Protein AF-A0A7G2C293-F1 (afdb_monomer_lite)

Sequence (433 aa):
MNILRTGALLLLLMLTILTTTVRSACISNISMSPRWCAEYYKCDVAMTYDLEHGACMCNGTAASIKQYDENCVGYFVRQTQARCDLVDYSSVLASCVICHTGYAMSDPLTVNEYQYTYKCVPRIEHCVSHSKHLTCNSCDTDFTPTMDLSACVRRIPQCTAYNADGTCQKCSTGDSLSADGKTCGPAISGCVTYGPNNTCVRCNKDMILVNNTACVNIPDSSSHSDTDTIVMCSGNYSHAEDGEVCVPTITQCNLHLSDGTCEKCHAGSAPSKDKKACVTRISGCSIHNTDGTCHTCTVNFVLTANSTACTERIDKKEEPEKQEEKKSGFPWWAILIIVLGSLLLIAGVVVLVCCVCKRTNKDKQTSATQSRKGSTLSKSTSSRSSGRSGSSGSFSSRSSSSSSRSSRSSSSRSSGSRSSSSRSSGSSVSFTD

Radius of gyration: 49.12 Å; chains: 1; bounding box: 122×73×130 Å

pLDDT: mean 72.23, std 21.75, range [30.27, 97.19]

Structure (mmCIF, N/CA/C/O backbone):
data_AF-A0A7G2C293-F1
#
_entry.id   AF-A0A7G2C293-F1
#
loop_
_atom_site.group_PDB
_atom_site.id
_atom_site.type_symbol
_atom_site.label_atom_id
_atom_site.label_alt_id
_atom_site.label_comp_id
_atom_site.label_asym_id
_atom_site.label_entity_id
_atom_site.label_seq_id
_atom_site.pdbx_PDB_ins_code
_atom_site.Cartn_x
_atom_site.Cartn_y
_atom_site.Cartn_z
_atom_site.occupancy
_atom_site.B_iso_or_equiv
_atom_site.auth_seq_id
_atom_site.auth_comp_id
_atom_site.auth_asym_id
_atom_site.auth_atom_id
_atom_site.pdbx_PDB_model_num
ATOM 1 N N . MET A 1 1 ? 53.095 55.093 -54.099 1.00 52.97 1 MET A N 1
ATOM 2 C CA . MET A 1 1 ? 53.365 53.665 -53.793 1.00 52.97 1 MET A CA 1
ATOM 3 C C . MET A 1 1 ? 52.562 53.063 -52.627 1.00 52.97 1 MET A C 1
ATOM 5 O O . MET A 1 1 ? 52.653 51.857 -52.449 1.00 52.97 1 MET A O 1
ATOM 9 N N . ASN A 1 2 ? 51.725 53.803 -51.879 1.00 52.25 2 ASN A N 1
ATOM 10 C CA . ASN A 1 2 ? 51.077 53.243 -50.671 1.00 52.25 2 ASN A CA 1
ATOM 11 C C . ASN A 1 2 ? 49.682 52.612 -50.875 1.00 52.25 2 ASN A C 1
ATOM 13 O O . ASN A 1 2 ? 49.245 51.858 -50.015 1.00 52.25 2 ASN A O 1
ATOM 17 N N . ILE A 1 3 ? 49.004 52.854 -52.004 1.00 50.44 3 ILE A N 1
ATOM 18 C CA . ILE A 1 3 ? 47.623 52.375 -52.240 1.00 50.44 3 ILE A CA 1
ATOM 19 C C . ILE A 1 3 ? 47.584 50.895 -52.682 1.00 50.44 3 ILE A C 1
ATOM 21 O O . ILE A 1 3 ? 46.669 50.160 -52.326 1.00 50.44 3 ILE A O 1
ATOM 25 N N . LEU A 1 4 ? 48.615 50.411 -53.389 1.00 50.25 4 LEU A N 1
ATOM 26 C CA . LEU A 1 4 ? 48.697 49.001 -53.806 1.00 50.25 4 LEU A CA 1
ATOM 27 C C . LEU A 1 4 ? 48.991 48.042 -52.636 1.00 50.25 4 LEU A C 1
ATOM 29 O O . LEU A 1 4 ? 48.603 46.877 -52.673 1.00 50.25 4 LEU A O 1
ATOM 33 N N . ARG A 1 5 ? 49.669 48.527 -51.585 1.00 53.69 5 ARG A N 1
ATOM 34 C CA . ARG A 1 5 ? 50.075 47.709 -50.429 1.00 53.69 5 ARG A CA 1
ATOM 35 C C . ARG A 1 5 ? 48.922 47.439 -49.460 1.00 53.69 5 ARG A C 1
ATOM 37 O O . ARG A 1 5 ? 48.861 46.353 -48.894 1.00 53.69 5 ARG A O 1
ATOM 44 N N . THR A 1 6 ? 48.002 48.389 -49.292 1.00 55.19 6 THR A N 1
ATOM 45 C CA . THR A 1 6 ? 46.814 48.226 -48.438 1.00 55.19 6 THR A CA 1
ATOM 46 C C . THR A 1 6 ? 45.756 47.334 -49.084 1.00 55.19 6 THR A C 1
ATOM 48 O O . THR A 1 6 ? 45.181 46.500 -48.392 1.00 55.19 6 THR A O 1
ATOM 51 N N . GLY A 1 7 ? 45.556 47.432 -50.405 1.00 55.66 7 GLY A N 1
ATOM 52 C CA . GLY A 1 7 ? 44.650 46.544 -51.144 1.00 55.66 7 GLY A CA 1
ATOM 53 C C . GLY A 1 7 ? 45.053 45.068 -51.050 1.00 55.66 7 GLY A C 1
ATOM 54 O O . GLY A 1 7 ? 44.216 44.222 -50.745 1.00 55.66 7 GLY A O 1
ATOM 55 N N . ALA A 1 8 ? 46.346 44.764 -51.219 1.00 57.50 8 ALA A N 1
ATOM 56 C CA . ALA A 1 8 ? 46.866 43.404 -51.064 1.00 57.50 8 ALA A CA 1
ATOM 57 C C . ALA A 1 8 ? 46.722 42.872 -49.625 1.00 57.50 8 ALA A C 1
ATOM 59 O O . ALA A 1 8 ? 46.366 41.709 -49.441 1.00 57.50 8 ALA A O 1
ATOM 60 N N . LEU A 1 9 ? 46.947 43.716 -48.607 1.00 56.69 9 LEU A N 1
ATOM 61 C CA . LEU A 1 9 ? 46.784 43.316 -47.205 1.00 56.69 9 LEU A CA 1
ATOM 62 C C . LEU A 1 9 ? 45.316 43.044 -46.847 1.00 56.69 9 LEU A C 1
ATOM 64 O O . LEU A 1 9 ? 45.043 42.069 -46.152 1.00 56.69 9 LEU A O 1
ATOM 68 N N . LEU A 1 10 ? 44.374 43.860 -47.342 1.00 57.09 10 LEU A N 1
ATOM 69 C CA . LEU A 1 10 ? 42.941 43.609 -47.155 1.00 57.09 10 LEU A CA 1
ATOM 70 C C . LEU A 1 10 ? 42.498 42.323 -47.859 1.00 57.09 10 LEU A C 1
ATOM 72 O O . LEU A 1 10 ? 41.751 41.553 -47.268 1.00 57.09 10 LEU A O 1
ATOM 76 N N . LEU A 1 11 ? 42.969 42.053 -49.082 1.00 57.28 11 LEU A N 1
ATOM 77 C CA . LEU A 1 11 ? 42.623 40.810 -49.779 1.00 57.28 11 LEU A CA 1
ATOM 78 C C . LEU A 1 11 ? 43.172 39.573 -49.053 1.00 57.28 11 LEU A C 1
ATOM 80 O O . LEU A 1 11 ? 42.462 38.579 -48.946 1.00 57.28 11 LEU A O 1
ATOM 84 N N . LEU A 1 12 ? 44.389 39.643 -48.503 1.00 55.81 12 LEU A N 1
ATOM 85 C CA . LEU A 1 12 ? 44.972 38.572 -47.686 1.00 55.81 12 LEU A CA 1
ATOM 86 C C . LEU A 1 12 ? 44.240 38.375 -46.351 1.00 55.81 12 LEU A C 1
ATOM 88 O O . LEU A 1 12 ? 44.014 37.233 -45.968 1.00 55.81 12 LEU A O 1
ATOM 92 N N . LEU A 1 13 ? 43.818 39.451 -45.678 1.00 54.28 13 LEU A N 1
ATOM 93 C CA . LEU A 1 13 ? 42.980 39.371 -44.474 1.00 54.28 13 LEU A CA 1
ATOM 94 C C . LEU A 1 13 ? 41.589 38.792 -44.772 1.00 54.28 13 LEU A C 1
ATOM 96 O O . LEU A 1 13 ? 41.096 37.961 -44.018 1.00 54.28 13 LEU A O 1
ATOM 100 N N . MET A 1 14 ? 40.966 39.169 -45.889 1.00 53.06 14 MET A N 1
ATOM 101 C CA . MET A 1 14 ? 39.665 38.614 -46.277 1.00 53.06 14 MET A CA 1
ATOM 102 C C . MET A 1 14 ? 39.777 37.152 -46.743 1.00 53.06 14 MET A C 1
ATOM 104 O O . MET A 1 14 ? 38.886 36.362 -46.440 1.00 53.06 14 MET A O 1
ATOM 108 N N . LEU A 1 15 ? 40.877 36.747 -47.396 1.00 51.78 15 LEU A N 1
ATOM 109 C CA . LEU A 1 15 ? 41.134 35.333 -47.705 1.00 51.78 15 LEU A CA 1
ATOM 110 C C . LEU A 1 15 ? 41.358 34.495 -46.438 1.00 51.78 15 LEU A C 1
ATOM 112 O O . LEU A 1 15 ? 40.803 33.403 -46.345 1.00 51.78 15 LEU A O 1
ATOM 116 N N . THR A 1 16 ? 42.124 34.982 -45.454 1.00 49.91 16 THR A N 1
ATOM 117 C CA . THR A 1 16 ? 42.374 34.212 -44.222 1.00 49.91 16 THR A CA 1
ATOM 118 C C . THR A 1 16 ? 41.126 34.083 -43.348 1.00 49.91 16 THR A C 1
ATOM 120 O O . THR A 1 16 ? 40.909 33.011 -42.780 1.00 49.91 16 THR A O 1
ATOM 123 N N . ILE A 1 17 ? 40.257 35.101 -43.319 1.00 49.66 17 ILE A N 1
ATOM 124 C CA . ILE A 1 17 ? 38.946 35.044 -42.646 1.00 49.66 17 ILE A CA 1
ATOM 125 C C . ILE A 1 17 ? 37.987 34.057 -43.346 1.00 49.66 17 ILE A C 1
ATOM 127 O O . ILE A 1 17 ? 37.183 33.416 -42.671 1.00 49.66 17 ILE A O 1
ATOM 131 N N . LEU A 1 18 ? 38.088 33.862 -44.669 1.00 45.00 18 LEU A N 1
ATOM 132 C CA . LEU A 1 18 ? 37.293 32.849 -45.383 1.00 45.00 18 LEU A CA 1
ATOM 133 C C . LEU A 1 18 ? 37.784 31.404 -45.170 1.00 45.00 18 LEU A C 1
ATOM 135 O O . LEU A 1 18 ? 37.004 30.472 -45.358 1.00 45.00 18 LEU A O 1
ATOM 139 N N . THR A 1 19 ? 39.046 31.193 -44.780 1.00 46.78 19 THR A N 1
ATOM 140 C CA . THR A 1 19 ? 39.605 29.841 -44.577 1.00 46.78 19 THR A CA 1
ATOM 141 C C . THR A 1 19 ? 39.565 29.339 -43.139 1.00 46.78 19 THR A C 1
ATOM 143 O O . THR A 1 19 ? 39.722 28.138 -42.926 1.00 46.78 19 THR A O 1
ATOM 146 N N . THR A 1 20 ? 39.286 30.191 -42.147 1.00 46.81 20 THR A N 1
ATOM 147 C CA . THR A 1 20 ? 38.940 29.727 -40.794 1.00 46.81 20 THR A CA 1
ATOM 148 C C . THR A 1 20 ? 37.491 29.246 -40.746 1.00 46.81 20 THR A C 1
ATOM 150 O O . THR A 1 20 ? 36.674 29.743 -39.969 1.00 46.81 20 THR A O 1
ATOM 153 N N . THR A 1 21 ? 37.178 28.220 -41.544 1.00 45.81 21 THR A N 1
ATOM 154 C CA . THR A 1 21 ? 36.136 27.284 -41.135 1.00 45.81 21 THR A CA 1
ATOM 155 C C . THR A 1 21 ? 36.611 26.697 -39.815 1.00 45.81 21 THR A C 1
ATOM 157 O O . THR A 1 21 ? 37.572 25.929 -39.759 1.00 45.81 21 THR A O 1
ATOM 160 N N . VAL A 1 22 ? 35.976 27.115 -38.720 1.00 43.22 22 VAL A N 1
ATOM 161 C CA . VAL A 1 22 ? 36.124 26.422 -37.446 1.00 43.22 22 VAL A CA 1
ATOM 162 C C . VAL A 1 22 ? 35.613 25.014 -37.713 1.00 43.22 22 VAL A C 1
ATOM 164 O O . VAL A 1 22 ? 34.405 24.794 -37.769 1.00 43.22 22 VAL A O 1
ATOM 167 N N . ARG A 1 23 ? 36.535 24.073 -37.949 1.00 44.97 23 ARG A N 1
ATOM 168 C CA . ARG A 1 23 ? 36.245 22.646 -37.874 1.00 44.97 23 ARG A CA 1
ATOM 169 C C . ARG A 1 23 ? 35.829 22.411 -36.433 1.00 44.97 23 ARG A C 1
ATOM 171 O O . ARG A 1 23 ? 36.683 22.234 -35.567 1.00 44.97 23 ARG A O 1
ATOM 178 N N . SER A 1 24 ? 34.529 22.488 -36.174 1.00 44.81 24 SER A N 1
ATOM 179 C CA . SER A 1 24 ? 33.948 22.005 -34.934 1.00 44.81 24 SER A CA 1
ATOM 180 C C . SER A 1 24 ? 34.464 20.581 -34.759 1.00 44.81 24 SER A C 1
ATOM 182 O O . SER A 1 24 ? 34.311 19.743 -35.645 1.00 44.81 24 SER A O 1
ATOM 184 N N . ALA A 1 25 ? 35.177 20.319 -33.669 1.00 45.81 25 ALA A N 1
ATOM 185 C CA . ALA A 1 25 ? 35.605 18.962 -33.382 1.00 45.81 25 ALA A CA 1
ATOM 186 C C . ALA A 1 25 ? 34.343 18.143 -33.089 1.00 45.81 25 ALA A C 1
ATOM 188 O O . ALA A 1 25 ? 33.527 18.564 -32.269 1.00 45.81 25 ALA A O 1
ATOM 189 N N . CYS A 1 26 ? 34.160 17.004 -33.760 1.00 52.06 26 CYS A N 1
ATOM 190 C CA . CYS A 1 26 ? 33.112 16.063 -33.378 1.00 52.06 26 CYS A CA 1
ATOM 191 C C . CYS A 1 26 ? 33.426 15.565 -31.965 1.00 52.06 26 CYS A C 1
ATOM 193 O O . CYS A 1 26 ? 34.387 14.817 -31.776 1.00 52.06 26 CYS A O 1
ATOM 195 N N . ILE A 1 27 ? 32.640 15.989 -30.976 1.00 51.47 27 ILE A N 1
ATOM 196 C CA . ILE A 1 27 ? 32.742 15.472 -29.611 1.00 51.47 27 ILE A CA 1
ATOM 197 C C . ILE A 1 27 ? 31.963 14.157 -29.576 1.00 51.47 27 ILE A C 1
ATOM 199 O O . ILE A 1 27 ? 30.808 14.113 -29.170 1.00 51.47 27 ILE A O 1
ATOM 203 N N . SER A 1 28 ? 32.609 13.092 -30.046 1.00 55.12 28 SER A N 1
ATOM 204 C CA . SER A 1 28 ? 32.240 11.727 -29.682 1.00 55.12 28 SER A CA 1
ATOM 205 C C . SER A 1 28 ? 33.216 11.245 -28.622 1.00 55.12 28 SER A C 1
ATOM 207 O O . SER A 1 28 ? 34.429 11.242 -28.846 1.00 55.12 28 SER A O 1
ATOM 209 N N . ASN A 1 29 ? 32.697 10.798 -27.482 1.00 58.66 29 ASN A N 1
ATOM 210 C CA . ASN A 1 29 ? 33.504 10.131 -26.462 1.00 58.66 29 ASN A CA 1
ATOM 211 C C . ASN A 1 29 ? 33.781 8.652 -26.804 1.00 58.66 29 ASN A C 1
ATOM 213 O O . ASN A 1 29 ? 34.470 7.965 -26.051 1.00 58.66 29 ASN A O 1
ATOM 217 N N . ILE A 1 30 ? 33.262 8.147 -27.933 1.00 62.66 30 ILE A N 1
ATOM 218 C CA . ILE A 1 30 ? 33.386 6.749 -28.360 1.00 62.66 30 ILE A CA 1
ATOM 219 C C . ILE A 1 30 ? 34.140 6.655 -29.691 1.00 62.66 30 ILE A C 1
ATOM 221 O O . ILE A 1 30 ? 33.765 7.252 -30.702 1.00 62.66 30 ILE A O 1
ATOM 225 N N . SER A 1 31 ? 35.187 5.827 -29.720 1.00 68.69 31 SER A N 1
ATOM 226 C CA . SER A 1 31 ? 35.876 5.467 -30.962 1.00 68.69 31 SER A CA 1
ATOM 227 C C . SER A 1 31 ? 35.015 4.503 -31.786 1.00 68.69 31 SER A C 1
ATOM 229 O O . SER A 1 31 ? 35.064 3.281 -31.603 1.00 68.69 31 SER A O 1
ATOM 231 N N . MET A 1 32 ? 34.218 5.064 -32.699 1.00 71.56 32 MET A N 1
ATOM 232 C CA . MET A 1 32 ? 33.479 4.300 -33.704 1.00 71.56 32 MET A CA 1
ATOM 233 C C . MET A 1 32 ? 34.477 3.567 -34.605 1.00 71.56 32 MET A C 1
ATOM 235 O O . MET A 1 32 ? 35.179 4.151 -35.427 1.00 71.56 32 MET A O 1
ATOM 239 N N . SER A 1 33 ? 34.586 2.266 -34.372 1.00 78.00 33 SER A N 1
ATOM 240 C CA . SER A 1 33 ? 35.554 1.364 -34.988 1.00 78.00 33 SER A CA 1
ATOM 241 C C . SER A 1 33 ? 34.832 0.130 -35.532 1.00 78.00 33 SER A C 1
ATOM 243 O O . SER A 1 33 ? 33.722 -0.165 -35.086 1.00 78.00 33 SER A O 1
ATOM 245 N N . PRO A 1 34 ? 35.451 -0.669 -36.421 1.00 80.12 34 PRO A N 1
ATOM 246 C CA . PRO A 1 34 ? 34.864 -1.929 -36.882 1.00 80.12 34 PRO A CA 1
ATOM 247 C C . PRO A 1 34 ? 34.438 -2.877 -35.748 1.00 80.12 34 PRO A C 1
ATOM 249 O O . PRO A 1 34 ? 33.444 -3.584 -35.887 1.00 80.12 34 PRO A O 1
ATOM 252 N N . ARG A 1 35 ? 35.143 -2.857 -34.602 1.00 82.38 35 ARG A N 1
ATOM 253 C CA . ARG A 1 35 ? 34.768 -3.613 -33.393 1.00 82.38 35 ARG A CA 1
ATOM 254 C C . ARG A 1 35 ? 33.500 -3.070 -32.740 1.00 82.38 35 ARG A C 1
ATOM 256 O O . ARG A 1 35 ? 32.611 -3.854 -32.440 1.00 82.38 35 ARG A O 1
ATOM 263 N N . TRP A 1 36 ? 33.408 -1.750 -32.572 1.00 81.50 36 TRP A N 1
ATOM 264 C CA . TRP A 1 36 ? 32.200 -1.094 -32.066 1.00 81.50 36 TRP A CA 1
ATOM 265 C C . TRP A 1 36 ? 31.004 -1.371 -32.996 1.00 81.50 36 TRP A C 1
ATOM 267 O O . TRP A 1 36 ? 29.958 -1.829 -32.552 1.00 81.50 36 TRP A O 1
ATOM 277 N N . CYS A 1 37 ? 31.183 -1.245 -34.313 1.00 81.88 37 CYS A N 1
ATOM 278 C CA . CYS A 1 37 ? 30.155 -1.617 -35.285 1.00 81.88 37 CYS A CA 1
ATOM 279 C C . CYS A 1 37 ? 29.726 -3.088 -35.158 1.00 81.88 37 CYS A C 1
ATOM 281 O O . CYS A 1 37 ? 28.534 -3.380 -35.171 1.00 81.88 37 CYS A O 1
ATOM 283 N N . ALA A 1 38 ? 30.675 -4.016 -34.995 1.00 84.31 38 ALA A N 1
ATOM 284 C CA . ALA A 1 38 ? 30.385 -5.439 -34.817 1.00 84.31 38 ALA A CA 1
ATOM 285 C C . ALA A 1 38 ? 29.671 -5.754 -33.490 1.00 84.31 38 ALA A C 1
ATOM 287 O O . ALA A 1 38 ? 29.021 -6.797 -33.387 1.00 84.31 38 ALA A O 1
ATOM 288 N N . GLU A 1 39 ? 29.745 -4.869 -32.493 1.00 83.44 39 GLU A N 1
ATOM 289 C CA . GLU A 1 39 ? 28.952 -4.960 -31.270 1.00 83.44 39 GLU A CA 1
ATOM 290 C C . GLU A 1 39 ? 27.475 -4.667 -31.567 1.00 83.44 39 GLU A C 1
ATOM 292 O O . GLU A 1 39 ? 26.661 -5.548 -31.288 1.00 83.44 39 GLU A O 1
ATOM 297 N N . TYR A 1 40 ? 27.163 -3.538 -32.228 1.00 79.50 40 TYR A N 1
ATOM 298 C CA . TYR A 1 40 ? 25.803 -2.982 -32.416 1.00 79.50 40 TYR A CA 1
ATOM 299 C C . TYR A 1 40 ? 25.063 -3.360 -33.718 1.00 79.50 40 TYR A C 1
ATOM 301 O O . TYR A 1 40 ? 23.838 -3.235 -33.799 1.00 79.50 40 TYR A O 1
ATOM 309 N N . TYR A 1 41 ? 25.767 -3.852 -34.741 1.00 84.75 41 TYR A N 1
ATOM 310 C CA . TYR A 1 41 ? 25.214 -4.119 -36.076 1.00 84.75 41 TYR A CA 1
ATOM 311 C C . TYR A 1 41 ? 25.444 -5.568 -36.530 1.00 84.75 41 TYR A C 1
ATOM 313 O O . TYR A 1 41 ? 26.420 -6.219 -36.156 1.00 84.75 41 TYR A O 1
ATOM 321 N N . LYS A 1 42 ? 24.514 -6.098 -37.331 1.00 86.94 42 LYS A N 1
ATOM 322 C CA . LYS A 1 42 ? 24.570 -7.427 -37.955 1.00 86.94 42 LYS A CA 1
ATOM 323 C C . LYS A 1 42 ? 25.401 -7.354 -39.239 1.00 86.94 42 LYS A C 1
ATOM 325 O O . LYS A 1 42 ? 25.131 -6.522 -40.102 1.00 86.94 42 LYS A O 1
ATOM 330 N N . CYS A 1 43 ? 26.391 -8.234 -39.362 1.00 88.75 43 CYS A N 1
ATOM 331 C CA . CYS A 1 43 ? 27.130 -8.472 -40.597 1.00 88.75 43 CYS A CA 1
ATOM 332 C C . CYS A 1 43 ? 27.762 -9.866 -40.565 1.00 88.75 43 CYS A C 1
ATOM 334 O O . CYS A 1 43 ? 28.498 -10.172 -39.629 1.00 88.75 43 CYS A O 1
ATOM 336 N N . ASP A 1 44 ? 27.517 -10.673 -41.596 1.00 86.69 44 ASP A N 1
ATOM 337 C CA . ASP A 1 44 ? 27.943 -12.082 -41.646 1.00 86.69 44 ASP A CA 1
ATOM 338 C C . ASP A 1 44 ? 29.305 -12.292 -42.342 1.00 86.69 44 ASP A C 1
ATOM 340 O O . ASP A 1 44 ? 29.748 -13.423 -42.523 1.00 86.69 44 ASP A O 1
ATOM 344 N N . VAL A 1 45 ? 29.969 -11.205 -42.758 1.00 85.75 45 VAL A N 1
ATOM 345 C CA . VAL A 1 45 ? 31.238 -11.230 -43.513 1.00 85.75 45 VAL A CA 1
ATOM 346 C C . VAL A 1 45 ? 32.300 -10.318 -42.899 1.00 85.75 45 VAL A C 1
ATOM 348 O O . VAL A 1 45 ? 33.125 -10.775 -42.113 1.00 85.75 45 VAL A O 1
ATOM 351 N N . ALA A 1 46 ? 32.303 -9.030 -43.244 1.00 84.81 46 ALA A N 1
ATOM 352 C CA . ALA A 1 46 ? 33.293 -8.070 -42.774 1.00 84.81 46 ALA A CA 1
ATOM 353 C C . ALA A 1 46 ? 32.607 -6.750 -42.424 1.00 84.81 46 ALA A C 1
ATOM 355 O O . ALA A 1 46 ? 32.026 -6.092 -43.290 1.00 84.81 46 ALA A O 1
ATOM 356 N N . MET A 1 47 ? 32.690 -6.385 -41.145 1.00 88.00 47 MET A N 1
ATOM 357 C CA . MET A 1 47 ? 32.241 -5.092 -40.650 1.00 88.00 47 MET A CA 1
ATOM 358 C C . MET A 1 47 ? 33.335 -4.049 -40.890 1.00 88.00 47 MET A C 1
ATOM 360 O O . MET A 1 47 ? 34.493 -4.263 -40.528 1.00 88.00 47 MET A O 1
ATOM 364 N N . THR A 1 48 ? 32.968 -2.910 -41.458 1.00 86.19 48 THR A N 1
ATOM 365 C CA . THR A 1 48 ? 33.830 -1.737 -41.632 1.00 86.19 48 THR A CA 1
ATOM 366 C C . THR A 1 48 ? 33.121 -0.488 -41.107 1.00 86.19 48 THR A C 1
ATOM 368 O O . THR A 1 48 ? 31.927 -0.513 -40.814 1.00 86.19 48 THR A O 1
ATOM 371 N N . TYR A 1 49 ? 33.863 0.605 -40.930 1.00 80.44 49 TYR A N 1
ATOM 372 C CA . TYR A 1 49 ? 33.302 1.903 -40.562 1.00 80.44 49 TYR A CA 1
ATOM 373 C C . TYR A 1 49 ? 33.710 2.934 -41.613 1.00 80.44 49 TYR A C 1
ATOM 375 O O . TYR A 1 49 ? 34.899 3.110 -41.881 1.00 80.44 49 TYR A O 1
ATOM 383 N N . ASP A 1 50 ? 32.717 3.567 -42.225 1.00 77.81 50 ASP A N 1
ATOM 384 C CA . ASP A 1 50 ? 32.875 4.631 -43.205 1.00 77.81 50 ASP A CA 1
ATOM 385 C C . ASP A 1 50 ? 33.013 5.978 -42.480 1.00 77.81 50 ASP A C 1
ATOM 387 O O . ASP A 1 50 ? 32.091 6.438 -41.802 1.00 77.81 50 ASP A O 1
ATOM 391 N N . LEU A 1 51 ? 34.186 6.597 -42.627 1.00 70.12 51 LEU A N 1
ATOM 392 C CA . LEU A 1 51 ? 34.535 7.893 -42.041 1.00 70.12 51 LEU A CA 1
ATOM 393 C C . LEU A 1 51 ? 33.936 9.091 -42.796 1.00 70.12 51 LEU A C 1
ATOM 395 O O . LEU A 1 51 ? 33.850 10.171 -42.217 1.00 70.12 51 LEU A O 1
ATOM 399 N N . GLU A 1 52 ? 33.555 8.928 -44.065 1.00 67.31 52 GLU A N 1
ATOM 400 C CA . GLU A 1 52 ? 32.970 9.983 -44.901 1.00 67.31 52 GLU A CA 1
ATOM 401 C C . GLU A 1 52 ? 31.475 10.145 -44.596 1.00 67.31 52 GLU A C 1
ATOM 403 O O . GLU A 1 52 ? 30.992 11.260 -44.387 1.00 67.31 52 GLU A O 1
ATOM 408 N N . HIS A 1 53 ? 30.757 9.025 -44.488 1.00 67.56 53 HIS A N 1
ATOM 409 C CA . HIS A 1 53 ? 29.320 9.011 -44.194 1.00 67.56 53 HIS A CA 1
ATOM 410 C C . HIS A 1 53 ? 28.996 8.873 -42.697 1.00 67.56 53 HIS A C 1
ATOM 412 O O . HIS A 1 53 ? 27.861 9.140 -42.292 1.00 67.56 53 HIS A O 1
ATOM 418 N N . GLY A 1 54 ? 29.973 8.474 -41.874 1.00 71.06 54 GLY A N 1
ATOM 419 C CA . GLY A 1 54 ? 29.781 8.180 -40.454 1.00 71.06 54 GLY A CA 1
ATOM 420 C C . GLY A 1 54 ? 28.866 6.975 -40.256 1.00 71.06 54 GLY A C 1
ATOM 421 O O . GLY A 1 54 ? 27.814 7.100 -39.635 1.00 71.06 54 GLY A O 1
ATOM 422 N N . ALA A 1 55 ? 29.201 5.832 -40.861 1.00 75.75 55 ALA A N 1
ATOM 423 C CA . ALA A 1 55 ? 28.316 4.668 -40.899 1.00 75.75 55 ALA A CA 1
ATOM 424 C C . ALA A 1 55 ? 29.056 3.330 -40.761 1.00 75.75 55 ALA A C 1
ATOM 426 O O . ALA A 1 55 ? 30.072 3.084 -41.405 1.00 75.75 55 ALA A O 1
ATOM 427 N N . CYS A 1 56 ? 28.501 2.420 -39.966 1.00 82.38 56 CYS A N 1
ATOM 428 C CA . CYS A 1 56 ? 28.862 1.009 -39.962 1.00 82.38 56 CYS A CA 1
ATOM 429 C C . CYS A 1 56 ? 28.393 0.344 -41.258 1.00 82.38 56 CYS A C 1
ATOM 431 O O . CYS A 1 56 ? 27.203 0.367 -41.586 1.00 82.38 56 CYS A O 1
ATOM 433 N N . MET A 1 57 ? 29.329 -0.273 -41.971 1.00 85.56 57 MET A N 1
ATOM 434 C CA . MET A 1 57 ? 29.114 -0.881 -43.278 1.00 85.56 57 MET A CA 1
ATOM 435 C C . MET A 1 57 ? 29.381 -2.387 -43.213 1.00 85.56 57 MET A C 1
ATOM 437 O O . MET A 1 57 ? 30.347 -2.840 -42.602 1.00 85.56 57 MET A O 1
ATOM 441 N N . CYS A 1 58 ? 28.535 -3.165 -43.878 1.00 89.81 58 CYS A N 1
ATOM 442 C CA . CYS A 1 58 ? 28.712 -4.590 -44.107 1.00 89.81 58 CYS A CA 1
ATOM 443 C C . CYS A 1 58 ? 28.884 -4.820 -45.608 1.00 89.81 58 CYS A C 1
ATOM 445 O O . CYS A 1 58 ? 27.975 -4.534 -46.380 1.00 89.81 58 CYS A O 1
ATOM 447 N N . ASN A 1 59 ? 30.046 -5.315 -46.041 1.00 88.31 59 ASN A N 1
ATOM 448 C CA . ASN A 1 59 ? 30.317 -5.613 -47.459 1.00 88.31 59 ASN A CA 1
ATOM 449 C C . ASN A 1 59 ? 29.959 -4.463 -48.442 1.00 88.31 59 ASN A C 1
ATOM 451 O O . ASN A 1 59 ? 29.377 -4.687 -49.501 1.00 88.31 59 ASN A O 1
ATOM 455 N N . GLY A 1 60 ? 30.264 -3.215 -48.068 1.00 83.00 60 GLY A N 1
ATOM 456 C CA . GLY A 1 60 ? 29.994 -2.029 -48.893 1.00 83.00 60 GLY A CA 1
ATOM 457 C C . GLY A 1 60 ? 28.555 -1.496 -48.855 1.00 83.00 60 GLY A C 1
ATOM 458 O O . GLY A 1 60 ? 28.280 -0.487 -49.498 1.00 83.00 60 GLY A O 1
ATOM 459 N N . THR A 1 61 ? 27.645 -2.103 -48.087 1.00 85.62 61 THR A N 1
ATOM 460 C CA . THR A 1 61 ? 26.296 -1.569 -47.819 1.00 85.62 61 THR A CA 1
ATOM 461 C C . THR A 1 61 ? 26.149 -1.167 -46.351 1.00 85.62 61 THR A C 1
ATOM 463 O O . THR A 1 61 ? 26.927 -1.603 -45.505 1.00 85.62 61 THR A O 1
ATOM 466 N N . ALA A 1 62 ? 25.173 -0.316 -46.019 1.00 83.56 62 ALA A N 1
ATOM 467 C CA . ALA A 1 62 ? 24.920 0.063 -44.628 1.00 83.56 62 ALA A CA 1
ATOM 468 C C . ALA A 1 62 ? 24.510 -1.166 -43.798 1.00 83.56 62 ALA A C 1
ATOM 470 O O . ALA A 1 62 ? 23.588 -1.893 -44.173 1.00 83.56 62 ALA A O 1
ATOM 471 N N . ALA A 1 63 ? 25.190 -1.402 -42.676 1.00 86.06 63 ALA A N 1
ATOM 472 C CA . ALA A 1 63 ? 24.920 -2.556 -41.830 1.00 86.06 63 ALA A CA 1
ATOM 473 C C . ALA A 1 63 ? 23.554 -2.423 -41.132 1.00 86.06 63 ALA A C 1
ATOM 475 O O . ALA A 1 63 ? 23.185 -1.356 -40.636 1.00 86.06 63 ALA A O 1
ATOM 476 N N . SER A 1 64 ? 22.812 -3.528 -41.050 1.00 84.25 64 SER A N 1
ATOM 477 C CA . SER A 1 64 ? 21.539 -3.575 -40.324 1.00 84.25 64 SER A CA 1
ATOM 478 C C . SER A 1 64 ? 21.783 -3.601 -38.820 1.00 84.25 64 SER A C 1
ATOM 480 O O . SER A 1 64 ? 22.640 -4.335 -38.337 1.00 84.25 64 SER A O 1
ATOM 482 N N . ILE A 1 65 ? 21.014 -2.831 -38.055 1.00 81.62 65 ILE A N 1
ATOM 483 C CA . ILE A 1 65 ? 21.098 -2.829 -36.590 1.00 81.62 65 ILE A CA 1
ATOM 484 C C . ILE A 1 65 ? 20.799 -4.219 -36.001 1.00 81.62 65 ILE A C 1
ATOM 486 O O . ILE A 1 65 ? 19.938 -4.955 -36.497 1.00 81.62 65 ILE A O 1
ATOM 490 N N . LYS A 1 66 ? 21.479 -4.587 -34.911 1.00 82.88 66 LYS A N 1
ATOM 491 C CA . LYS A 1 66 ? 21.021 -5.694 -34.069 1.00 82.88 66 LYS A CA 1
ATOM 492 C C . LYS A 1 66 ? 19.796 -5.234 -33.286 1.00 82.88 66 LYS A C 1
ATOM 494 O O . LYS A 1 66 ? 19.884 -4.382 -32.414 1.00 82.88 66 LYS A O 1
ATOM 499 N N . GLN A 1 67 ? 18.644 -5.811 -33.601 1.00 81.38 67 GLN A N 1
ATOM 500 C CA . GLN A 1 67 ? 17.484 -5.739 -32.720 1.00 81.38 67 GLN A CA 1
ATOM 501 C C . GLN A 1 67 ? 17.767 -6.637 -31.511 1.00 81.38 67 GLN A C 1
ATOM 503 O O . GLN A 1 67 ? 17.934 -7.845 -31.680 1.00 81.38 67 GLN A O 1
ATOM 508 N N . TYR A 1 68 ? 17.892 -6.032 -30.330 1.00 78.50 68 TYR A N 1
ATOM 509 C CA . TYR A 1 68 ? 18.152 -6.726 -29.059 1.00 78.50 68 TYR A CA 1
ATOM 510 C C . TYR A 1 68 ? 16.882 -6.991 -28.257 1.00 78.50 68 TYR A C 1
ATOM 512 O O . TYR A 1 68 ? 16.882 -7.848 -27.378 1.00 78.50 68 TYR A O 1
ATOM 520 N N . ASP A 1 69 ? 15.820 -6.245 -28.551 1.00 86.94 69 ASP A N 1
ATOM 521 C CA . ASP A 1 69 ? 14.541 -6.331 -27.870 1.00 86.94 69 ASP A CA 1
ATOM 522 C C . ASP A 1 69 ? 13.409 -6.427 -28.898 1.00 86.94 69 ASP A C 1
ATOM 524 O O . ASP A 1 69 ? 13.204 -5.525 -29.717 1.00 86.94 69 ASP A O 1
ATOM 528 N N . GLU A 1 70 ? 12.680 -7.539 -28.853 1.00 90.69 70 GLU A N 1
ATOM 529 C CA . GLU A 1 70 ? 11.515 -7.815 -29.700 1.00 90.69 70 GLU A CA 1
ATOM 530 C C . GLU A 1 70 ? 10.335 -6.884 -29.376 1.00 90.69 70 GLU A C 1
ATOM 532 O O . GLU A 1 70 ? 9.464 -6.656 -30.211 1.00 90.69 70 GLU A O 1
ATOM 537 N N . ASN A 1 71 ? 10.332 -6.284 -28.183 1.00 94.25 71 ASN A N 1
ATOM 538 C CA . ASN A 1 71 ? 9.310 -5.359 -27.706 1.00 94.25 71 ASN A CA 1
ATOM 539 C C . ASN A 1 71 ? 9.647 -3.895 -28.047 1.00 94.25 71 ASN A C 1
ATOM 541 O O . ASN A 1 71 ? 8.927 -2.982 -27.634 1.00 94.25 71 ASN A O 1
ATOM 545 N N . CYS A 1 72 ? 10.711 -3.653 -28.820 1.00 93.69 72 CYS A N 1
ATOM 546 C CA . CYS A 1 72 ? 11.053 -2.343 -29.360 1.00 93.69 72 CYS A CA 1
ATOM 547 C C . CYS A 1 72 ? 10.519 -2.148 -30.791 1.00 93.69 72 CYS A C 1
ATOM 549 O O . CYS A 1 72 ? 10.908 -2.857 -31.717 1.00 93.69 72 CYS A O 1
ATOM 551 N N . VAL A 1 73 ? 9.690 -1.120 -30.988 1.00 92.38 73 VAL A N 1
ATOM 552 C CA . VAL A 1 73 ? 9.101 -0.737 -32.286 1.00 92.38 73 VAL A CA 1
ATOM 553 C C . VAL A 1 73 ? 10.089 0.053 -33.147 1.00 92.38 73 VAL A C 1
ATOM 555 O O . VAL A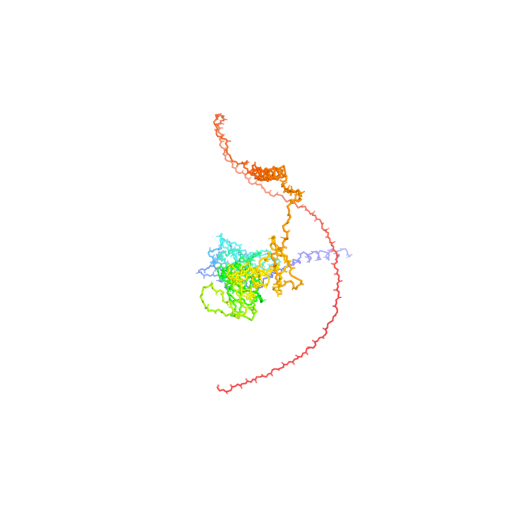 1 73 ? 10.095 -0.074 -34.370 1.00 92.38 73 VAL A O 1
ATOM 558 N N . GLY A 1 74 ? 10.901 0.910 -32.525 1.00 88.12 74 GLY A N 1
ATOM 559 C CA . GLY A 1 74 ? 11.765 1.853 -33.232 1.00 88.12 74 GLY A CA 1
ATOM 560 C C . GLY A 1 74 ? 13.105 2.033 -32.538 1.00 88.12 74 GLY A C 1
ATOM 561 O O . GLY A 1 74 ? 13.151 2.296 -31.340 1.00 88.12 74 GLY A O 1
ATOM 562 N N . TYR A 1 75 ? 14.183 1.941 -33.314 1.00 87.44 75 TYR A N 1
ATOM 563 C CA . TYR A 1 75 ? 15.559 2.077 -32.844 1.00 87.44 75 TYR A CA 1
ATOM 564 C C . TYR A 1 75 ? 16.195 3.381 -33.342 1.00 87.44 75 TYR A C 1
ATOM 566 O O . TYR A 1 75 ? 15.970 3.802 -34.482 1.00 87.44 75 TYR A O 1
ATOM 574 N N . PHE A 1 76 ? 17.039 4.005 -32.521 1.00 85.50 76 PHE A N 1
ATOM 575 C CA . PHE A 1 76 ? 17.844 5.152 -32.923 1.00 85.50 76 PHE A CA 1
ATOM 576 C C . PHE A 1 76 ? 19.015 4.695 -33.805 1.00 85.50 76 PHE A C 1
ATOM 578 O O . PHE A 1 76 ? 20.049 4.232 -33.328 1.00 85.50 76 PHE A O 1
ATOM 585 N N . VAL A 1 77 ? 18.827 4.820 -35.121 1.00 74.75 77 VAL A N 1
ATOM 586 C CA . VAL A 1 77 ? 19.781 4.390 -36.162 1.00 74.75 77 VAL A CA 1
ATOM 587 C C . VAL A 1 77 ? 20.512 5.549 -36.852 1.00 74.75 77 VAL A C 1
ATOM 589 O O . VAL A 1 77 ? 21.215 5.330 -37.839 1.00 74.75 77 VAL A O 1
ATOM 592 N N . ARG A 1 78 ? 20.362 6.793 -36.372 1.00 66.19 78 ARG A N 1
ATOM 593 C CA . ARG A 1 78 ? 21.080 7.951 -36.930 1.00 66.19 78 ARG A CA 1
ATOM 594 C C . ARG A 1 78 ? 22.546 7.935 -36.496 1.00 66.19 78 ARG A C 1
ATOM 596 O O . ARG A 1 78 ? 22.914 8.537 -35.498 1.00 66.19 78 ARG A O 1
ATOM 603 N N . GLN A 1 79 ? 23.370 7.282 -37.309 1.00 57.31 79 GLN A N 1
ATOM 604 C CA . GLN A 1 79 ? 24.835 7.350 -37.234 1.00 57.31 79 GLN A CA 1
ATOM 605 C C . GLN A 1 79 ? 25.389 8.653 -37.858 1.00 57.31 79 GLN A C 1
ATOM 607 O O . GLN A 1 79 ? 26.530 9.036 -37.631 1.00 57.31 79 GLN A O 1
ATOM 612 N N . THR A 1 80 ? 24.565 9.364 -38.638 1.00 48.38 80 THR A N 1
ATOM 613 C CA . THR A 1 80 ? 24.971 10.496 -39.479 1.00 48.38 80 THR A CA 1
ATOM 614 C C . THR A 1 80 ? 25.434 11.721 -38.683 1.00 48.38 80 THR A C 1
ATOM 616 O O . THR A 1 80 ? 24.610 12.571 -38.339 1.00 48.38 80 THR A O 1
ATOM 619 N N . GLN A 1 81 ? 26.748 11.886 -38.517 1.00 47.16 81 GLN A N 1
ATOM 620 C CA . GLN A 1 81 ? 27.373 13.179 -38.215 1.00 47.16 81 GLN A CA 1
ATOM 621 C C . GLN A 1 81 ? 28.632 13.440 -39.063 1.00 47.16 81 GLN A C 1
ATOM 623 O O . GLN A 1 81 ? 29.747 13.552 -38.564 1.00 47.16 81 GLN A O 1
ATOM 628 N N . ALA A 1 82 ? 28.415 13.704 -40.357 1.00 40.62 82 ALA A N 1
ATOM 629 C CA . ALA A 1 82 ? 29.268 14.631 -41.119 1.00 40.62 82 ALA A CA 1
ATOM 630 C C . ALA A 1 82 ? 28.999 16.114 -40.744 1.00 40.62 82 ALA A C 1
ATOM 632 O O . ALA A 1 82 ? 29.580 17.040 -41.311 1.00 40.62 82 ALA A O 1
ATOM 633 N N . ARG A 1 83 ? 28.092 16.354 -39.786 1.00 44.94 83 ARG A N 1
ATOM 634 C CA . ARG A 1 83 ? 27.919 17.617 -39.072 1.00 44.94 83 ARG A CA 1
ATOM 635 C C . ARG A 1 83 ? 28.045 17.348 -37.587 1.00 44.94 83 ARG A C 1
ATOM 637 O O . ARG A 1 83 ? 27.293 16.552 -37.049 1.00 44.94 83 ARG A O 1
ATOM 644 N N . CYS A 1 84 ? 28.988 18.037 -36.971 1.00 54.62 84 CYS A N 1
ATOM 645 C CA . CYS A 1 84 ? 29.277 17.975 -35.553 1.00 54.62 84 CYS A CA 1
ATOM 646 C C . CYS A 1 84 ? 28.114 18.635 -34.802 1.00 54.62 84 CYS A C 1
ATOM 648 O O . CYS A 1 84 ? 28.070 19.867 -34.705 1.00 54.62 84 CYS A O 1
ATOM 650 N N . ASP A 1 85 ? 27.152 17.845 -34.325 1.00 54.94 85 ASP A N 1
ATOM 651 C CA . ASP A 1 85 ? 26.115 18.388 -33.452 1.00 54.94 85 ASP A CA 1
ATOM 652 C C . ASP A 1 85 ? 26.749 18.744 -32.098 1.00 54.94 85 ASP A C 1
ATOM 654 O O . ASP A 1 85 ? 27.763 18.184 -31.682 1.00 54.94 85 ASP A O 1
ATOM 658 N N . LEU A 1 86 ? 26.127 19.669 -31.369 1.00 62.88 86 LEU A N 1
ATOM 659 C CA . LEU A 1 86 ? 26.558 20.078 -30.024 1.00 62.88 86 LEU A CA 1
ATOM 660 C C . LEU A 1 86 ? 26.328 18.990 -28.948 1.00 62.88 86 LEU A C 1
ATOM 662 O O . LEU A 1 86 ? 26.515 19.255 -27.762 1.00 62.88 86 LEU A O 1
ATOM 666 N N . VAL A 1 87 ? 25.881 17.796 -29.348 1.00 69.62 87 VAL A N 1
ATOM 667 C CA . VAL A 1 87 ? 25.400 16.716 -28.482 1.00 69.62 87 VAL A CA 1
ATOM 668 C C . VAL A 1 87 ? 25.989 15.384 -28.947 1.00 69.62 87 VAL A C 1
ATOM 670 O O . VAL A 1 87 ? 25.823 14.994 -30.104 1.00 69.62 87 VAL A O 1
ATOM 673 N N . ASP A 1 88 ? 26.625 14.671 -28.017 1.00 75.25 88 ASP A N 1
ATOM 674 C CA . ASP A 1 88 ? 27.118 13.308 -28.217 1.00 75.25 88 ASP A CA 1
ATOM 675 C C . ASP A 1 88 ? 25.968 12.296 -28.063 1.00 75.25 88 ASP A C 1
ATOM 677 O O . ASP A 1 88 ? 25.461 12.076 -26.962 1.00 75.25 88 ASP A O 1
ATOM 681 N N . TYR A 1 89 ? 25.553 11.680 -29.172 1.00 77.56 89 TYR A N 1
ATOM 682 C CA . TYR A 1 89 ? 24.537 10.618 -29.199 1.00 77.56 89 TYR A CA 1
ATOM 683 C C . TYR A 1 89 ? 25.133 9.200 -29.161 1.00 77.56 89 TYR A C 1
ATOM 685 O O . TYR A 1 89 ? 24.391 8.218 -29.223 1.00 77.56 89 TYR A O 1
ATOM 693 N N . SER A 1 90 ? 26.458 9.054 -29.058 1.00 74.94 90 SER A N 1
ATOM 694 C CA . SER A 1 90 ? 27.133 7.751 -29.182 1.00 74.94 90 SER A CA 1
ATOM 695 C C . SER A 1 90 ? 26.726 6.766 -28.079 1.00 74.94 90 SER A C 1
ATOM 697 O O . SER A 1 90 ? 26.686 5.562 -28.312 1.00 74.94 90 SER A O 1
ATOM 699 N N . SER A 1 91 ? 26.364 7.281 -26.900 1.00 78.62 91 SER A N 1
ATOM 700 C CA . SER A 1 91 ? 25.875 6.527 -25.734 1.00 78.62 91 SER A CA 1
ATOM 701 C C . SER A 1 91 ? 24.425 6.038 -25.837 1.00 78.62 91 SER A C 1
ATOM 703 O O . SER A 1 91 ? 23.968 5.327 -24.948 1.00 78.62 91 SER A O 1
ATOM 705 N N . VAL A 1 92 ? 23.694 6.429 -26.885 1.00 83.38 92 VAL A N 1
ATOM 706 C CA . VAL A 1 92 ? 22.317 5.984 -27.172 1.00 83.38 92 VAL A CA 1
ATOM 707 C C . VAL A 1 92 ? 22.166 5.474 -28.607 1.00 83.38 92 VAL A C 1
ATOM 709 O O . VAL A 1 92 ? 21.056 5.202 -29.071 1.00 83.38 92 VAL A O 1
ATOM 712 N N . LEU A 1 93 ? 23.272 5.306 -29.332 1.00 80.44 93 LEU A N 1
ATOM 713 C CA . LEU A 1 93 ? 23.246 4.717 -30.660 1.00 80.44 93 LEU A CA 1
ATOM 714 C C . LEU A 1 93 ? 22.820 3.246 -30.571 1.00 80.44 93 LEU A C 1
ATOM 716 O O . LEU A 1 93 ? 23.207 2.527 -29.651 1.00 80.44 93 LEU A O 1
ATOM 720 N N . ALA A 1 94 ? 21.950 2.831 -31.493 1.00 81.88 94 ALA A N 1
ATOM 721 C CA . ALA A 1 94 ? 21.279 1.534 -31.485 1.00 81.88 94 ALA A CA 1
ATOM 722 C C . ALA A 1 94 ? 20.370 1.233 -30.268 1.00 81.88 94 ALA A C 1
ATOM 724 O O . ALA A 1 94 ? 19.913 0.102 -30.110 1.00 81.88 94 ALA A O 1
ATOM 725 N N . SER A 1 95 ? 20.036 2.234 -29.448 1.00 88.19 95 SER A N 1
ATOM 726 C CA . SER A 1 95 ? 19.007 2.103 -28.409 1.00 88.19 95 SER A CA 1
ATOM 727 C C . SER A 1 95 ? 17.584 2.162 -28.986 1.00 88.19 95 SER A C 1
ATOM 729 O O . SER A 1 95 ? 17.349 2.649 -30.095 1.00 88.19 95 SER A O 1
ATOM 731 N N . CYS A 1 96 ? 16.613 1.678 -28.220 1.00 92.06 96 CYS A N 1
ATOM 732 C CA . CYS A 1 96 ? 15.193 1.816 -28.490 1.00 92.06 96 CYS A CA 1
ATOM 733 C C . CYS A 1 96 ? 14.676 3.223 -28.151 1.00 92.06 96 CYS A C 1
ATOM 735 O O . CYS A 1 96 ? 14.958 3.756 -27.077 1.00 92.06 96 CYS A O 1
ATOM 737 N N . VAL A 1 97 ? 13.851 3.784 -29.039 1.00 92.62 97 VAL A N 1
ATOM 738 C CA . VAL A 1 97 ? 13.149 5.071 -28.863 1.00 92.62 97 VAL A CA 1
ATOM 739 C C . VAL A 1 97 ? 11.637 4.923 -28.686 1.00 92.62 97 VAL A C 1
ATOM 741 O O . VAL A 1 97 ? 10.988 5.850 -28.212 1.00 92.62 97 VAL A O 1
ATOM 744 N N . ILE A 1 98 ? 11.049 3.783 -29.068 1.00 92.38 98 ILE A N 1
ATOM 745 C CA . ILE A 1 98 ? 9.607 3.515 -28.934 1.00 92.38 98 ILE A CA 1
ATOM 746 C C . ILE A 1 98 ? 9.403 2.034 -28.594 1.00 92.38 98 ILE A C 1
ATOM 748 O O . ILE A 1 98 ? 9.763 1.169 -29.389 1.00 92.38 98 ILE A O 1
ATOM 752 N N . CYS A 1 99 ? 8.784 1.744 -27.448 1.00 95.62 99 CYS A N 1
ATOM 753 C CA . CYS A 1 99 ? 8.369 0.391 -27.064 1.00 95.62 99 CYS A CA 1
ATOM 754 C C . CYS A 1 99 ? 6.987 0.025 -27.634 1.00 95.62 99 CYS A C 1
ATOM 756 O O . CYS A 1 99 ? 6.173 0.900 -27.936 1.00 95.62 99 CYS A O 1
ATOM 758 N N . HIS A 1 100 ? 6.698 -1.274 -27.738 1.00 96.25 100 HIS A N 1
ATOM 759 C CA . HIS A 1 100 ? 5.377 -1.787 -28.102 1.00 96.25 100 HIS A CA 1
ATOM 760 C C . HIS A 1 100 ? 4.304 -1.409 -27.064 1.00 96.25 100 HIS A C 1
ATOM 762 O O . HIS A 1 100 ? 4.579 -1.157 -25.889 1.00 96.25 100 HIS A O 1
ATOM 768 N N . THR A 1 101 ? 3.040 -1.388 -27.494 1.00 94.81 101 THR A N 1
ATOM 769 C CA . THR A 1 101 ? 1.887 -1.177 -26.606 1.00 94.81 101 THR A CA 1
ATOM 770 C C . THR A 1 101 ? 1.863 -2.222 -25.490 1.00 94.81 101 THR A C 1
ATOM 772 O O . THR A 1 101 ? 1.936 -3.414 -25.772 1.00 94.81 101 THR A O 1
ATOM 775 N N . GLY A 1 102 ? 1.741 -1.779 -24.236 1.00 94.75 102 GLY A N 1
ATOM 776 C CA . GLY A 1 102 ? 1.838 -2.648 -23.054 1.00 94.75 102 GLY A CA 1
ATOM 777 C C . GLY A 1 102 ? 3.246 -2.750 -22.454 1.00 94.75 102 GLY A C 1
ATOM 778 O O . GLY A 1 102 ? 3.395 -3.316 -21.375 1.00 94.75 102 GLY A O 1
ATOM 779 N N . TYR A 1 103 ? 4.258 -2.152 -23.088 1.00 96.25 103 TYR A N 1
ATOM 780 C CA . TYR A 1 103 ? 5.631 -2.094 -22.586 1.00 96.25 103 TYR A CA 1
ATOM 781 C C . TYR A 1 103 ? 6.021 -0.664 -22.178 1.00 96.25 103 TYR A C 1
ATOM 783 O O . TYR A 1 103 ? 5.350 0.323 -22.510 1.00 96.25 103 TYR A O 1
ATOM 791 N N . ALA A 1 104 ? 7.099 -0.554 -21.409 1.00 95.62 104 ALA A N 1
ATOM 792 C CA . ALA A 1 104 ? 7.684 0.690 -20.928 1.00 95.62 104 ALA A CA 1
ATOM 793 C C . ALA A 1 104 ? 9.211 0.665 -21.090 1.00 95.62 104 ALA A C 1
ATOM 795 O O . ALA A 1 104 ? 9.827 -0.403 -21.119 1.00 95.62 104 ALA A O 1
ATOM 796 N N . MET A 1 105 ? 9.820 1.847 -21.201 1.00 95.19 105 MET A N 1
ATOM 797 C CA . MET A 1 105 ? 11.275 1.975 -21.239 1.00 95.19 105 MET A CA 1
ATOM 798 C C . MET A 1 105 ? 11.864 1.626 -19.873 1.00 95.19 105 MET A C 1
ATOM 800 O O . MET A 1 105 ? 11.470 2.226 -18.874 1.00 95.19 105 MET A O 1
ATOM 804 N N . SER A 1 106 ? 12.821 0.699 -19.831 1.00 95.62 106 SER A N 1
ATOM 805 C CA . SER A 1 106 ? 13.581 0.436 -18.607 1.00 95.62 106 SER A CA 1
ATOM 806 C C . SER A 1 106 ? 14.865 1.256 -18.537 1.00 95.62 106 SER A C 1
ATOM 808 O O . SER A 1 106 ? 15.484 1.505 -19.571 1.00 95.62 106 SER A O 1
ATOM 810 N N . ASP A 1 107 ? 15.248 1.681 -17.331 1.00 93.50 107 ASP A N 1
ATOM 811 C CA . ASP A 1 107 ? 16.471 2.445 -17.038 1.00 93.50 107 ASP A CA 1
ATOM 812 C C . ASP A 1 107 ? 16.783 3.538 -18.100 1.00 93.50 107 ASP A C 1
ATOM 814 O O . ASP A 1 107 ? 17.858 3.518 -18.710 1.00 93.50 107 ASP A O 1
ATOM 818 N N . PRO A 1 108 ? 15.834 4.455 -18.405 1.00 93.75 108 PRO A N 1
ATOM 819 C CA . PRO A 1 108 ? 15.928 5.328 -19.571 1.00 93.75 108 PRO A CA 1
ATOM 820 C C . PRO A 1 108 ? 17.066 6.352 -19.467 1.00 93.75 108 PRO A C 1
ATOM 822 O O . PRO A 1 108 ? 17.231 7.049 -18.465 1.00 93.75 108 PRO A O 1
ATOM 825 N N . LEU A 1 109 ? 17.807 6.488 -20.563 1.00 91.75 109 LEU A N 1
ATOM 826 C CA . LEU A 1 109 ? 18.862 7.471 -20.776 1.00 91.75 109 LEU A CA 1
ATOM 827 C C . LEU A 1 109 ? 18.267 8.713 -21.445 1.00 91.75 109 LEU A C 1
ATOM 829 O O . LEU A 1 109 ? 17.635 8.605 -22.495 1.00 91.75 109 LEU A O 1
ATOM 833 N N . THR A 1 110 ? 18.494 9.894 -20.870 1.00 91.50 110 THR A N 1
ATOM 834 C CA . THR A 1 110 ? 18.052 11.167 -21.459 1.00 91.50 110 THR A CA 1
ATOM 835 C C . THR A 1 110 ? 19.210 11.846 -22.185 1.00 91.50 110 THR A C 1
ATOM 837 O O . THR A 1 110 ? 20.203 12.208 -21.553 1.00 91.50 110 THR A O 1
ATOM 840 N N . VAL A 1 111 ? 19.070 12.080 -23.492 1.00 87.19 111 VAL A N 1
ATOM 841 C CA . VAL A 1 111 ? 20.037 12.832 -24.309 1.00 87.19 111 VAL A CA 1
ATOM 842 C C . VAL A 1 111 ? 19.291 13.915 -25.085 1.00 87.19 111 VAL A C 1
ATOM 844 O O . VAL A 1 111 ? 18.404 13.617 -25.880 1.00 87.19 111 VAL A O 1
ATOM 847 N N . ASN A 1 112 ? 19.652 15.183 -24.846 1.00 86.62 112 ASN A N 1
ATOM 848 C CA . ASN A 1 112 ? 19.017 16.359 -25.460 1.00 86.62 112 ASN A CA 1
ATOM 849 C C . ASN A 1 112 ? 17.477 16.343 -25.348 1.00 86.62 112 ASN A C 1
ATOM 851 O O . ASN A 1 112 ? 16.776 16.462 -26.345 1.00 86.62 112 ASN A O 1
ATOM 855 N N . GLU A 1 113 ? 16.969 16.134 -24.128 1.00 88.38 113 GLU A N 1
ATOM 856 C CA . GLU A 1 113 ? 15.534 16.055 -23.780 1.00 88.38 113 GLU A CA 1
ATOM 857 C C . GLU A 1 113 ? 14.761 14.836 -24.335 1.00 88.38 113 GLU A C 1
ATOM 859 O O . GLU A 1 113 ? 13.627 14.602 -23.921 1.00 88.38 113 GLU A O 1
ATOM 864 N N . TYR A 1 114 ? 15.373 13.993 -25.177 1.00 88.62 114 TYR A N 1
ATOM 865 C CA . TYR A 1 114 ? 14.785 12.730 -25.642 1.00 88.62 114 TYR A CA 1
ATOM 866 C C . TYR A 1 114 ? 15.202 11.550 -24.759 1.00 88.62 114 TYR A C 1
ATOM 868 O O . TYR A 1 114 ? 16.336 11.496 -24.280 1.00 88.62 114 TYR A O 1
ATOM 876 N N . GLN A 1 115 ? 14.288 10.594 -24.567 1.00 93.19 115 GLN A N 1
ATOM 877 C CA . GLN A 1 115 ? 14.534 9.360 -23.817 1.00 93.19 115 GLN A CA 1
ATOM 878 C C . GLN A 1 115 ? 14.831 8.173 -24.734 1.00 93.19 115 GLN A C 1
ATOM 880 O O . GLN A 1 115 ? 14.227 8.008 -25.795 1.00 93.19 115 GLN A O 1
ATOM 885 N N . TYR A 1 116 ? 15.748 7.334 -24.267 1.00 92.25 116 TYR A N 1
ATOM 886 C CA . TYR A 1 116 ? 16.297 6.178 -24.956 1.00 92.25 116 TYR A CA 1
ATOM 887 C C . TYR A 1 116 ? 16.411 5.010 -23.973 1.00 92.25 116 TYR A C 1
ATOM 889 O O . TYR A 1 116 ? 16.688 5.221 -22.795 1.00 92.25 116 TYR A O 1
ATOM 897 N N . THR A 1 117 ? 16.250 3.769 -24.425 1.00 93.38 117 THR A N 1
ATOM 898 C CA . THR A 1 117 ? 16.462 2.583 -23.576 1.00 93.38 117 THR A CA 1
ATOM 899 C C . THR A 1 117 ? 17.106 1.442 -24.348 1.00 93.38 117 THR A C 1
ATOM 901 O O . THR A 1 117 ? 16.889 1.293 -25.544 1.00 93.38 117 THR A O 1
ATOM 904 N N . TYR A 1 118 ? 17.856 0.583 -23.666 1.00 89.31 118 TYR A N 1
ATOM 905 C CA . TYR A 1 118 ? 18.332 -0.672 -24.248 1.00 89.31 118 TYR A CA 1
ATOM 906 C C . TYR A 1 118 ? 17.337 -1.831 -24.112 1.00 89.31 118 TYR A C 1
ATOM 908 O O . TYR A 1 118 ? 17.562 -2.876 -24.719 1.00 89.31 118 TYR A O 1
ATOM 916 N N . LYS A 1 119 ? 16.256 -1.672 -23.332 1.00 92.75 119 LYS A N 1
ATOM 917 C CA . LYS A 1 119 ? 15.275 -2.736 -23.092 1.00 92.75 119 LYS A CA 1
ATOM 918 C C . LYS A 1 119 ? 13.878 -2.190 -22.769 1.00 92.75 119 LYS A C 1
ATOM 920 O O . LYS A 1 119 ? 13.697 -1.362 -21.874 1.00 92.75 119 LYS A O 1
ATOM 925 N N . CYS A 1 120 ? 12.877 -2.715 -23.456 1.00 95.31 120 CYS A N 1
ATOM 926 C CA . CYS A 1 120 ? 11.463 -2.502 -23.199 1.00 95.31 120 CYS A CA 1
ATOM 927 C C . CYS A 1 120 ? 10.944 -3.631 -22.299 1.00 95.31 120 CYS A C 1
ATOM 929 O O . CYS A 1 120 ? 10.998 -4.806 -22.655 1.00 95.31 120 CYS A O 1
ATOM 931 N N . VAL A 1 121 ? 10.425 -3.291 -21.121 1.00 95.75 121 VAL A N 1
ATOM 932 C CA . VAL A 1 121 ? 9.880 -4.267 -20.158 1.00 95.75 121 VAL A CA 1
ATOM 933 C C . VAL A 1 121 ? 8.355 -4.164 -20.080 1.00 95.75 121 VAL A C 1
ATOM 935 O O . VAL A 1 121 ? 7.817 -3.101 -20.400 1.00 95.75 121 VAL A O 1
ATOM 938 N N . PRO A 1 122 ? 7.633 -5.232 -19.685 1.00 95.94 122 PRO A N 1
ATOM 939 C CA . PRO A 1 122 ? 6.191 -5.161 -19.475 1.00 95.94 122 PRO A CA 1
ATOM 940 C C . PRO A 1 122 ? 5.824 -4.019 -18.524 1.00 95.94 122 PRO A C 1
ATOM 942 O O . PRO A 1 122 ? 6.481 -3.806 -17.503 1.00 95.94 122 PRO A O 1
ATOM 945 N N . ARG A 1 123 ? 4.777 -3.262 -18.862 1.00 95.69 123 ARG A N 1
ATOM 946 C CA . ARG A 1 123 ? 4.331 -2.127 -18.055 1.00 95.69 123 ARG A CA 1
ATOM 947 C C . ARG A 1 123 ? 3.687 -2.620 -16.761 1.00 95.69 123 ARG A C 1
ATOM 949 O O . ARG A 1 123 ? 2.541 -3.057 -16.763 1.00 95.69 123 ARG A O 1
ATOM 956 N N . ILE A 1 124 ? 4.404 -2.453 -15.655 1.00 95.44 124 ILE A N 1
ATOM 957 C CA . ILE A 1 124 ? 3.827 -2.471 -14.305 1.00 95.44 124 ILE A CA 1
ATOM 958 C C . ILE A 1 124 ? 2.835 -1.298 -14.194 1.00 95.44 124 ILE A C 1
ATOM 960 O O . ILE A 1 124 ? 3.181 -0.165 -14.549 1.00 95.44 124 ILE A O 1
ATOM 964 N N . GLU A 1 125 ? 1.609 -1.568 -13.743 1.00 95.12 125 GLU A N 1
ATOM 965 C CA . GLU A 1 125 ? 0.577 -0.551 -13.505 1.00 95.12 125 GLU A CA 1
ATOM 966 C C . GLU A 1 125 ? 1.011 0.409 -12.384 1.00 95.12 125 GLU A C 1
ATOM 968 O O . GLU A 1 125 ? 1.727 0.015 -11.467 1.00 95.12 125 GLU A O 1
ATOM 973 N N . HIS A 1 126 ? 0.641 1.688 -12.491 1.00 95.94 126 HIS A N 1
ATOM 974 C CA . HIS A 1 126 ? 1.059 2.767 -11.582 1.00 95.94 126 HIS A CA 1
ATOM 975 C C . HIS A 1 126 ? 2.573 2.960 -11.383 1.00 95.94 126 HIS A C 1
ATOM 977 O O . HIS A 1 126 ? 2.996 3.651 -10.456 1.00 95.94 126 HIS A O 1
ATOM 983 N N . CYS A 1 127 ? 3.402 2.387 -12.258 1.00 97.00 127 CYS A N 1
ATOM 984 C CA . CYS A 1 127 ? 4.846 2.567 -12.238 1.00 97.00 127 CYS A CA 1
ATOM 985 C C . CYS A 1 127 ? 5.298 3.679 -13.198 1.00 97.00 127 CYS A C 1
ATOM 987 O O . CYS A 1 127 ? 4.984 3.655 -14.393 1.00 97.00 127 CYS A O 1
ATOM 989 N N . VAL A 1 128 ? 6.081 4.622 -12.668 1.00 95.88 128 VAL A N 1
ATOM 990 C CA . VAL A 1 128 ? 6.651 5.777 -13.380 1.00 95.88 128 VAL A CA 1
ATOM 991 C C . VAL A 1 128 ? 8.020 5.450 -13.976 1.00 95.88 128 VAL A C 1
ATOM 993 O O . VAL A 1 128 ? 8.332 5.929 -15.066 1.00 95.88 128 VAL A O 1
ATOM 996 N N . SER A 1 129 ? 8.841 4.646 -13.293 1.00 94.50 129 SER A N 1
ATOM 997 C CA . SER A 1 129 ? 10.152 4.231 -13.807 1.00 94.50 129 SER A CA 1
ATOM 998 C C . SER A 1 129 ? 10.439 2.750 -13.567 1.00 94.50 129 SER A C 1
ATOM 1000 O O . SER A 1 129 ? 10.411 2.267 -12.436 1.00 94.50 129 SER A O 1
ATOM 1002 N N . HIS A 1 130 ? 10.737 2.029 -14.647 1.00 96.19 130 HIS A N 1
ATOM 1003 C CA . HIS A 1 130 ? 11.000 0.590 -14.638 1.00 96.19 130 HIS A CA 1
ATOM 1004 C C . HIS A 1 130 ? 12.502 0.299 -14.724 1.00 96.19 130 HIS A C 1
ATOM 1006 O O . HIS A 1 130 ? 13.242 1.038 -15.374 1.00 96.19 130 HIS A O 1
ATOM 1012 N N . SER A 1 131 ? 12.946 -0.812 -14.139 1.00 95.19 131 SER A N 1
ATOM 1013 C CA . SER A 1 131 ? 14.301 -1.344 -14.311 1.00 95.19 131 SER A CA 1
ATOM 1014 C C . SER A 1 131 ? 14.355 -2.446 -15.369 1.00 95.19 131 SER A C 1
ATOM 1016 O O . SER A 1 131 ? 13.359 -3.120 -15.661 1.00 95.19 131 SER A O 1
ATOM 1018 N N . LYS A 1 132 ? 15.549 -2.711 -15.909 1.00 91.44 132 LYS A N 1
ATOM 1019 C CA . LYS A 1 132 ? 15.795 -3.820 -16.851 1.00 91.44 132 LYS A CA 1
ATOM 1020 C C . LYS A 1 132 ? 15.492 -5.208 -16.267 1.00 91.44 132 LYS A C 1
ATOM 1022 O O . LYS A 1 132 ? 15.410 -6.185 -17.021 1.00 91.44 132 LYS A O 1
ATOM 1027 N N . HIS A 1 133 ? 15.337 -5.298 -14.944 1.00 91.50 133 HIS A N 1
ATOM 1028 C CA . HIS A 1 133 ? 15.036 -6.508 -14.178 1.00 91.50 133 HIS A CA 1
ATOM 1029 C C . HIS A 1 133 ? 13.530 -6.725 -13.940 1.00 91.50 133 HIS A C 1
ATOM 1031 O O . HIS A 1 133 ? 13.177 -7.598 -13.157 1.00 91.50 133 HIS A O 1
ATOM 1037 N N . LEU A 1 134 ? 12.658 -5.983 -14.641 1.00 92.38 134 LEU A N 1
ATOM 1038 C CA . LEU A 1 134 ? 11.193 -6.055 -14.510 1.00 92.38 134 LEU A CA 1
ATOM 1039 C C . LEU A 1 134 ? 10.703 -5.619 -13.115 1.00 92.38 134 LEU A C 1
ATOM 1041 O O . LEU A 1 134 ? 9.690 -6.106 -12.624 1.00 92.38 134 LEU A O 1
ATOM 1045 N N . THR A 1 135 ? 11.410 -4.674 -12.493 1.00 95.50 135 THR A N 1
ATOM 1046 C CA . THR A 1 135 ? 10.990 -4.028 -11.242 1.00 95.50 135 THR A CA 1
ATOM 1047 C C . THR A 1 135 ? 10.607 -2.569 -11.471 1.00 95.50 135 THR A C 1
ATOM 1049 O O . THR A 1 135 ? 10.978 -1.967 -12.481 1.00 95.50 135 THR A O 1
ATOM 1052 N N . CYS A 1 136 ? 9.883 -1.988 -10.522 1.00 96.25 136 CYS A N 1
ATOM 1053 C CA . CYS A 1 136 ? 9.544 -0.580 -10.476 1.00 96.25 136 CYS A CA 1
ATOM 1054 C C . CYS A 1 136 ? 10.434 0.176 -9.481 1.00 96.25 136 CYS A C 1
ATOM 1056 O O . CYS A 1 136 ? 10.451 -0.129 -8.290 1.00 96.25 136 CYS A O 1
ATOM 1058 N N . ASN A 1 137 ? 11.142 1.196 -9.961 1.00 94.25 137 ASN A N 1
ATOM 1059 C CA . ASN A 1 137 ? 12.003 2.054 -9.147 1.00 94.25 137 ASN A CA 1
ATOM 1060 C C . ASN A 1 137 ? 11.219 3.230 -8.525 1.00 94.25 137 ASN A C 1
ATOM 1062 O O . ASN A 1 137 ? 11.588 3.720 -7.458 1.00 94.25 137 ASN A O 1
ATOM 1066 N N . SER A 1 138 ? 10.138 3.693 -9.167 1.00 95.31 138 SER A N 1
ATOM 1067 C CA . SER A 1 138 ? 9.242 4.725 -8.624 1.00 95.31 138 SER A CA 1
ATOM 1068 C C . SER A 1 138 ? 7.812 4.610 -9.154 1.00 95.31 138 SER A C 1
ATOM 1070 O O . SER A 1 138 ? 7.598 4.318 -10.330 1.00 95.31 138 SER A O 1
ATOM 1072 N N . CYS A 1 139 ? 6.834 4.889 -8.291 1.00 97.00 139 CYS A N 1
ATOM 1073 C CA . CYS A 1 139 ? 5.405 4.804 -8.594 1.00 97.00 139 CYS A CA 1
ATOM 1074 C C . CYS A 1 139 ? 4.750 6.180 -8.795 1.00 97.00 139 CYS A C 1
ATOM 1076 O O . CYS A 1 139 ? 5.339 7.212 -8.466 1.00 97.00 139 CYS A O 1
ATOM 1078 N N . ASP A 1 140 ? 3.516 6.167 -9.299 1.00 97.19 140 ASP A N 1
ATOM 1079 C CA . ASP A 1 140 ? 2.615 7.319 -9.376 1.00 97.19 140 ASP A CA 1
ATOM 1080 C C . ASP A 1 140 ? 2.369 7.958 -7.994 1.00 97.19 140 ASP A C 1
ATOM 1082 O O . ASP A 1 140 ? 2.551 7.343 -6.936 1.00 97.19 140 ASP A O 1
ATOM 1086 N N . THR A 1 141 ? 1.871 9.198 -7.998 1.00 94.94 141 THR A N 1
ATOM 1087 C CA . THR A 1 141 ? 1.319 9.848 -6.799 1.00 94.94 141 THR A CA 1
ATOM 1088 C C . THR A 1 141 ? 0.252 8.957 -6.151 1.00 94.94 141 THR A C 1
ATOM 1090 O O . THR A 1 141 ? -0.550 8.342 -6.844 1.00 94.94 141 THR A O 1
ATOM 1093 N N . ASP A 1 142 ? 0.246 8.890 -4.817 1.00 94.19 142 ASP A N 1
ATOM 1094 C CA . ASP A 1 142 ? -0.586 7.994 -3.990 1.00 94.19 142 ASP A CA 1
ATOM 1095 C C . ASP A 1 142 ? -0.288 6.487 -4.099 1.00 94.19 142 ASP A C 1
ATOM 1097 O O . ASP A 1 142 ? -0.915 5.692 -3.393 1.00 94.19 142 ASP A O 1
ATOM 1101 N N . PHE A 1 143 ? 0.724 6.084 -4.871 1.00 96.12 143 PHE A N 1
ATOM 1102 C CA . PHE A 1 143 ? 1.236 4.714 -4.906 1.00 96.12 143 PHE A CA 1
ATOM 1103 C C . PHE A 1 143 ? 2.620 4.605 -4.246 1.00 96.12 143 PHE A C 1
ATOM 1105 O O . PHE A 1 143 ? 3.255 5.596 -3.856 1.00 96.12 143 PHE A O 1
ATOM 1112 N N . THR A 1 144 ? 3.056 3.368 -4.026 1.00 94.88 144 THR A N 1
ATOM 1113 C CA . THR A 1 144 ? 4.345 3.012 -3.426 1.00 94.88 144 THR A CA 1
ATOM 1114 C C . THR A 1 144 ? 4.760 1.617 -3.900 1.00 94.88 144 THR A C 1
ATOM 1116 O O . THR A 1 144 ? 3.880 0.777 -4.105 1.00 94.88 144 THR A O 1
ATOM 1119 N N . PRO A 1 145 ? 6.060 1.346 -4.109 1.00 94.50 145 PRO A N 1
ATOM 1120 C CA . PRO A 1 145 ? 6.495 0.027 -4.545 1.00 94.50 145 PRO A CA 1
ATOM 1121 C C . PRO A 1 145 ? 6.322 -1.011 -3.429 1.00 94.50 145 PRO A C 1
ATOM 1123 O O . PRO A 1 145 ? 6.418 -0.691 -2.239 1.00 94.50 145 PRO A O 1
ATOM 1126 N N . THR A 1 146 ? 6.086 -2.259 -3.825 1.00 94.50 146 THR A N 1
ATOM 1127 C CA . THR A 1 146 ? 6.151 -3.439 -2.954 1.00 94.50 146 THR A CA 1
ATOM 1128 C C . THR A 1 146 ? 7.595 -3.746 -2.538 1.00 94.50 146 THR A C 1
ATOM 1130 O O . THR A 1 146 ? 8.546 -3.257 -3.147 1.00 94.50 146 THR A O 1
ATOM 1133 N N . MET A 1 147 ? 7.790 -4.566 -1.498 1.00 91.12 147 MET A N 1
ATOM 1134 C CA . MET A 1 147 ? 9.133 -4.907 -0.981 1.00 91.12 147 MET A CA 1
ATOM 1135 C C . MET A 1 147 ? 10.059 -5.591 -2.004 1.00 91.12 147 MET A C 1
ATOM 1137 O O . MET A 1 147 ? 11.276 -5.445 -1.928 1.00 91.12 147 MET A O 1
ATOM 1141 N N . ASP A 1 148 ? 9.489 -6.332 -2.952 1.00 91.69 148 ASP A N 1
ATOM 1142 C CA . ASP A 1 148 ? 10.172 -6.984 -4.075 1.00 91.69 148 ASP A CA 1
ATOM 1143 C C . ASP A 1 148 ? 10.262 -6.092 -5.330 1.00 91.69 148 ASP A C 1
ATOM 1145 O O . ASP A 1 148 ? 10.802 -6.512 -6.353 1.00 91.69 148 ASP A O 1
ATOM 1149 N N . LEU A 1 149 ? 9.736 -4.863 -5.253 1.00 93.81 149 LEU A N 1
ATOM 1150 C CA . LEU A 1 149 ? 9.642 -3.885 -6.336 1.00 93.81 149 LEU A CA 1
ATOM 1151 C C . LEU A 1 149 ? 8.850 -4.375 -7.570 1.00 93.81 149 LEU A C 1
ATOM 1153 O O . LEU A 1 149 ? 8.972 -3.777 -8.637 1.00 93.81 149 LEU A O 1
ATOM 1157 N N . SER A 1 150 ? 8.051 -5.444 -7.476 1.00 93.19 150 SER A N 1
ATOM 1158 C CA . SER A 1 150 ? 7.331 -6.007 -8.634 1.00 93.19 150 SER A CA 1
ATOM 1159 C C . SER A 1 150 ? 6.036 -5.263 -8.984 1.00 93.19 150 SER A C 1
ATOM 1161 O O . SER A 1 150 ? 5.593 -5.312 -10.133 1.00 93.19 150 SER A O 1
ATOM 1163 N N . ALA A 1 151 ? 5.446 -4.537 -8.028 1.00 94.69 151 ALA A N 1
ATOM 1164 C CA . ALA A 1 151 ? 4.194 -3.811 -8.207 1.00 94.69 151 ALA A CA 1
ATOM 1165 C C . ALA A 1 151 ? 4.204 -2.431 -7.529 1.00 94.69 151 ALA A C 1
ATOM 1167 O O . ALA A 1 151 ? 4.940 -2.184 -6.573 1.00 94.69 151 ALA A O 1
ATOM 1168 N N . CYS A 1 152 ? 3.333 -1.542 -8.010 1.00 96.12 152 CYS A N 1
ATOM 1169 C CA . CYS A 1 152 ? 2.984 -0.292 -7.343 1.00 96.12 152 CYS A CA 1
ATOM 1170 C C . CYS A 1 152 ? 1.607 -0.430 -6.704 1.00 96.12 152 CYS A C 1
ATOM 1172 O O . CYS A 1 152 ? 0.599 -0.574 -7.394 1.00 96.12 152 CYS A O 1
ATOM 1174 N N . VAL A 1 153 ? 1.562 -0.375 -5.377 1.00 95.81 153 VAL A N 1
ATOM 1175 C CA . VAL A 1 153 ? 0.342 -0.574 -4.589 1.00 95.81 153 VAL A CA 1
ATOM 1176 C C . VAL A 1 153 ? -0.101 0.738 -3.958 1.00 95.81 153 VAL A C 1
ATOM 1178 O O . VAL A 1 153 ? 0.694 1.662 -3.769 1.00 95.81 153 VAL A O 1
ATOM 1181 N N . ARG A 1 154 ? -1.402 0.861 -3.689 1.00 94.94 154 ARG A N 1
ATOM 1182 C CA . ARG A 1 154 ? -1.977 2.105 -3.172 1.00 94.94 154 ARG A CA 1
ATOM 1183 C C . ARG A 1 154 ? -1.460 2.363 -1.756 1.00 94.94 154 ARG A C 1
ATOM 1185 O O . ARG A 1 154 ? -1.481 1.468 -0.915 1.00 94.94 154 ARG A O 1
ATOM 1192 N N . ARG A 1 155 ? -1.012 3.587 -1.484 1.00 95.19 155 ARG A N 1
ATOM 1193 C CA . ARG A 1 155 ? -0.434 3.975 -0.194 1.00 95.19 155 ARG A CA 1
ATOM 1194 C C . ARG A 1 155 ? -1.447 3.793 0.938 1.00 95.19 155 ARG A C 1
ATOM 1196 O O . ARG A 1 155 ? -2.506 4.417 0.936 1.00 95.19 155 ARG A O 1
ATOM 1203 N N . ILE A 1 156 ? -1.073 3.000 1.936 1.00 94.62 156 ILE A N 1
ATOM 1204 C CA . ILE A 1 156 ? -1.792 2.875 3.204 1.00 94.62 156 ILE A CA 1
ATOM 1205 C C . ILE A 1 156 ? -1.156 3.879 4.184 1.00 94.62 156 ILE A C 1
ATOM 1207 O O . ILE A 1 156 ? 0.067 3.852 4.369 1.00 94.62 156 ILE A O 1
ATOM 1211 N N . PRO A 1 157 ? -1.927 4.796 4.802 1.00 94.06 157 PRO A N 1
ATOM 1212 C CA . PRO A 1 157 ? -1.402 5.701 5.825 1.00 94.06 157 PRO A CA 1
ATOM 1213 C C . PRO A 1 157 ? -0.700 4.928 6.947 1.00 94.06 157 PRO A C 1
ATOM 1215 O O . PRO A 1 157 ? -1.170 3.873 7.354 1.00 94.06 157 PRO A O 1
ATOM 1218 N N . GLN A 1 158 ? 0.437 5.442 7.420 1.00 95.06 158 GLN A N 1
ATOM 1219 C CA . GLN A 1 158 ? 1.298 4.796 8.422 1.00 95.06 158 GLN A CA 1
ATOM 1220 C C . GLN A 1 158 ? 1.809 3.386 8.082 1.00 95.06 158 GLN A C 1
ATOM 1222 O O . GLN A 1 158 ? 2.314 2.693 8.960 1.00 95.06 158 GLN A O 1
ATOM 1227 N N . CYS A 1 159 ? 1.748 2.953 6.822 1.00 96.31 159 CYS A N 1
ATOM 1228 C CA . CYS A 1 159 ? 2.404 1.724 6.395 1.00 96.31 159 CYS A CA 1
ATOM 1229 C C . CYS A 1 159 ? 3.818 1.989 5.848 1.00 96.31 159 CYS A C 1
ATOM 1231 O O . CYS A 1 159 ? 4.010 2.840 4.974 1.00 96.31 159 CYS A O 1
ATOM 1233 N N . THR A 1 160 ? 4.798 1.231 6.348 1.00 95.25 160 THR A N 1
ATOM 1234 C CA . THR A 1 160 ? 6.236 1.365 6.034 1.00 95.25 160 THR A CA 1
ATOM 1235 C C . THR A 1 160 ? 6.783 0.274 5.111 1.00 95.25 160 THR A C 1
ATOM 1237 O O . THR A 1 160 ? 7.806 0.494 4.470 1.00 95.25 160 THR A O 1
ATOM 1240 N N . ALA A 1 161 ? 6.115 -0.880 5.020 1.00 94.00 161 ALA A N 1
ATOM 1241 C CA . ALA A 1 161 ? 6.484 -1.993 4.143 1.00 94.00 161 ALA A CA 1
ATOM 1242 C C . ALA A 1 161 ? 5.225 -2.709 3.639 1.00 94.00 161 ALA A C 1
ATOM 1244 O O . ALA A 1 161 ? 4.271 -2.868 4.400 1.00 94.00 161 ALA A O 1
ATOM 1245 N N . TYR A 1 162 ? 5.232 -3.154 2.381 1.00 95.12 162 TYR A N 1
ATOM 1246 C CA . TYR A 1 162 ? 4.056 -3.675 1.676 1.00 95.12 162 TYR A CA 1
ATOM 1247 C C . TYR A 1 162 ? 4.318 -5.068 1.099 1.00 95.12 162 TYR A C 1
ATOM 1249 O O . TYR A 1 162 ? 5.374 -5.318 0.508 1.00 95.12 162 TYR A O 1
ATOM 1257 N N . ASN A 1 163 ? 3.331 -5.950 1.243 1.00 92.00 163 ASN A N 1
ATOM 1258 C CA . ASN A 1 163 ? 3.304 -7.270 0.620 1.00 92.00 163 ASN A CA 1
ATOM 1259 C C . ASN A 1 163 ? 2.958 -7.162 -0.878 1.00 92.00 163 ASN A C 1
ATOM 1261 O O . ASN A 1 163 ? 2.421 -6.151 -1.336 1.00 92.00 163 ASN A O 1
ATOM 1265 N N . ALA A 1 164 ? 3.223 -8.226 -1.641 1.00 88.19 164 ALA A N 1
ATOM 1266 C CA . ALA A 1 164 ? 2.962 -8.278 -3.085 1.00 88.19 164 ALA A CA 1
ATOM 1267 C C . ALA A 1 164 ? 1.466 -8.169 -3.466 1.00 88.19 164 ALA A C 1
ATOM 1269 O O . ALA A 1 164 ? 1.144 -7.794 -4.588 1.00 88.19 164 ALA A O 1
ATOM 1270 N N . ASP A 1 165 ? 0.549 -8.461 -2.538 1.00 90.06 165 ASP A N 1
ATOM 1271 C CA . ASP A 1 165 ? -0.904 -8.304 -2.713 1.00 90.06 165 ASP A CA 1
ATOM 1272 C C . ASP A 1 165 ? -1.417 -6.881 -2.398 1.00 90.06 165 ASP A C 1
ATOM 1274 O O . ASP A 1 165 ? -2.613 -6.606 -2.508 1.00 90.06 165 ASP A O 1
ATOM 1278 N N . GLY A 1 166 ? -0.524 -5.971 -1.993 1.00 90.94 166 GLY A N 1
ATOM 1279 C CA . GLY A 1 166 ? -0.854 -4.605 -1.591 1.00 90.94 166 GLY A CA 1
ATOM 1280 C C . GLY A 1 166 ? -1.347 -4.445 -0.154 1.00 90.94 166 GLY A C 1
ATOM 1281 O O . GLY A 1 166 ? -1.682 -3.325 0.234 1.00 90.94 166 GLY A O 1
ATOM 1282 N N . THR A 1 167 ? -1.361 -5.506 0.659 1.00 94.69 167 THR A N 1
ATOM 1283 C CA . THR A 1 167 ? -1.545 -5.365 2.111 1.00 94.69 167 THR A CA 1
ATOM 1284 C C . THR A 1 167 ? -0.296 -4.776 2.767 1.00 94.69 167 THR A C 1
ATOM 1286 O O . THR A 1 167 ? 0.833 -4.925 2.287 1.00 94.69 167 THR A O 1
ATOM 1289 N N . CYS A 1 168 ? -0.488 -4.095 3.891 1.00 95.44 168 CYS A N 1
ATOM 1290 C CA . CYS A 1 168 ? 0.615 -3.621 4.701 1.00 95.44 168 CYS A CA 1
ATOM 1291 C C . CYS A 1 168 ? 1.266 -4.781 5.463 1.00 95.44 168 CYS A C 1
ATOM 1293 O O . CYS A 1 168 ? 0.599 -5.546 6.155 1.00 95.44 168 CYS A O 1
ATOM 1295 N N . GLN A 1 169 ? 2.589 -4.871 5.372 1.00 94.69 169 GLN A N 1
ATOM 1296 C CA . GLN A 1 169 ? 3.409 -5.818 6.120 1.00 94.69 169 GLN A CA 1
ATOM 1297 C C . GLN A 1 169 ? 3.837 -5.250 7.480 1.00 94.69 169 GLN A C 1
ATOM 1299 O O . GLN A 1 169 ? 3.965 -5.992 8.453 1.00 94.69 169 GLN A O 1
ATOM 1304 N N . LYS A 1 170 ? 4.099 -3.937 7.552 1.00 94.31 170 LYS A N 1
ATOM 1305 C CA . LYS A 1 170 ? 4.627 -3.287 8.758 1.00 94.31 170 LYS A CA 1
ATOM 1306 C C . LYS A 1 170 ? 4.196 -1.827 8.876 1.00 94.31 170 LYS A C 1
ATOM 1308 O O . LYS A 1 170 ? 4.497 -1.012 8.002 1.00 94.31 170 LYS A O 1
ATOM 1313 N N . CYS A 1 171 ? 3.582 -1.486 10.002 1.00 96.19 171 CYS A N 1
ATOM 1314 C CA . CYS A 1 171 ? 3.201 -0.117 10.338 1.00 96.19 171 CYS A CA 1
ATOM 1315 C C . CYS A 1 171 ? 4.369 0.722 10.891 1.00 96.19 171 CYS A C 1
ATOM 1317 O O . CYS A 1 171 ? 5.415 0.190 11.274 1.00 96.19 171 CYS A O 1
ATOM 1319 N N . SER A 1 172 ? 4.178 2.042 10.926 1.00 96.38 172 SER A N 1
ATOM 1320 C CA . SER A 1 172 ? 5.029 3.008 11.623 1.00 96.38 172 SER A CA 1
ATOM 1321 C C . SER A 1 172 ? 5.182 2.662 13.109 1.00 96.38 172 SER A C 1
ATOM 1323 O O . SER A 1 172 ? 4.334 2.009 13.716 1.00 96.38 172 SER A O 1
ATOM 1325 N N . THR A 1 173 ? 6.270 3.124 13.729 1.00 95.31 173 THR A N 1
ATOM 1326 C CA . THR A 1 173 ? 6.496 2.947 15.171 1.00 95.31 173 THR A CA 1
ATOM 1327 C C . THR A 1 173 ? 5.376 3.603 15.984 1.00 95.31 173 THR A C 1
ATOM 1329 O O . THR A 1 173 ? 5.235 4.822 15.951 1.00 95.31 173 THR A O 1
ATOM 1332 N N . GLY A 1 174 ? 4.629 2.802 16.749 1.00 91.38 174 GLY A N 1
ATOM 1333 C CA . GLY A 1 174 ? 3.485 3.252 17.557 1.00 91.38 174 GLY A CA 1
ATOM 1334 C C . GLY A 1 174 ? 2.114 2.936 16.947 1.00 91.38 174 GLY A C 1
ATOM 1335 O O . GLY A 1 174 ? 1.110 3.022 17.652 1.00 91.38 174 GLY A O 1
ATOM 1336 N N . ASP A 1 175 ? 2.071 2.507 15.686 1.00 95.19 175 ASP A N 1
ATOM 1337 C CA . ASP A 1 175 ? 0.861 2.035 15.015 1.00 95.19 175 ASP A CA 1
ATOM 1338 C C . ASP A 1 175 ? 0.792 0.496 15.005 1.00 95.19 175 ASP A C 1
ATOM 1340 O O . ASP A 1 175 ? 1.805 -0.206 15.059 1.00 95.19 175 ASP A O 1
ATOM 1344 N N . SER A 1 176 ? -0.426 -0.037 14.943 1.00 93.50 176 SER A N 1
ATOM 1345 C CA . SER A 1 176 ? -0.747 -1.462 14.845 1.00 93.50 176 SER A CA 1
ATOM 1346 C C . SER A 1 176 ? -1.430 -1.788 13.520 1.00 93.50 176 SER A C 1
ATOM 1348 O O . SER A 1 176 ? -2.032 -0.924 12.883 1.00 93.50 176 SER A O 1
ATOM 1350 N N . LEU A 1 177 ? -1.288 -3.045 13.093 1.00 94.81 177 LEU A N 1
ATOM 1351 C CA . LEU A 1 177 ? -1.822 -3.561 11.836 1.00 94.81 177 LEU A CA 1
ATOM 1352 C C . LEU A 1 177 ? -3.197 -4.203 12.066 1.00 94.81 177 LEU A C 1
ATOM 1354 O O . LEU A 1 177 ? -3.353 -5.030 12.966 1.00 94.81 177 LEU A O 1
ATOM 1358 N N . SER A 1 178 ? -4.179 -3.859 11.232 1.00 94.69 178 SER A N 1
ATOM 1359 C CA . SER A 1 178 ? -5.499 -4.497 11.232 1.00 94.69 178 SER A CA 1
ATOM 1360 C C . SER A 1 178 ? -5.441 -5.970 10.803 1.00 94.69 178 SER A C 1
ATOM 1362 O O . SER A 1 178 ? -4.556 -6.380 10.052 1.00 94.69 178 SER A O 1
ATOM 1364 N N . ALA A 1 179 ? -6.430 -6.771 11.217 1.00 91.94 179 ALA A N 1
ATOM 1365 C CA . ALA A 1 179 ? -6.506 -8.206 10.894 1.00 91.94 179 ALA A CA 1
ATOM 1366 C C . ALA A 1 179 ? -6.459 -8.523 9.388 1.00 91.94 179 ALA A C 1
ATOM 1368 O O . ALA A 1 179 ? -5.997 -9.587 8.989 1.00 91.94 179 ALA A O 1
ATOM 1369 N N . ASP A 1 180 ? -6.970 -7.614 8.558 1.00 91.75 180 ASP A N 1
ATOM 1370 C CA . ASP A 1 180 ? -7.020 -7.739 7.101 1.00 91.75 180 ASP A CA 1
ATOM 1371 C C . ASP A 1 180 ? -5.806 -7.118 6.387 1.00 91.75 180 ASP A C 1
ATOM 1373 O O . ASP A 1 180 ? -5.767 -7.099 5.157 1.00 91.75 180 ASP A O 1
ATOM 1377 N N . GLY A 1 181 ? -4.840 -6.577 7.137 1.00 93.44 181 GLY A N 1
ATOM 1378 C CA . GLY A 1 181 ? -3.629 -5.945 6.614 1.00 93.44 181 GLY A CA 1
ATOM 1379 C C . GLY A 1 181 ? -3.855 -4.625 5.863 1.00 93.44 181 GLY A C 1
ATOM 1380 O O . GLY A 1 181 ? -2.919 -4.103 5.261 1.00 93.44 181 GLY A O 1
ATOM 1381 N N . LYS A 1 182 ? -5.074 -4.070 5.849 1.00 93.19 182 LYS A N 1
ATOM 1382 C CA . LYS A 1 182 ? -5.433 -2.899 5.019 1.00 93.19 182 LYS A CA 1
ATOM 1383 C C . LYS A 1 182 ? -5.386 -1.566 5.755 1.00 93.19 182 LYS A C 1
ATOM 1385 O O . LYS A 1 182 ? -5.614 -0.522 5.147 1.00 93.19 182 LYS A O 1
ATOM 1390 N N . THR A 1 183 ? -5.129 -1.564 7.057 1.00 94.25 183 THR A N 1
ATOM 1391 C CA . THR A 1 183 ? -5.072 -0.346 7.868 1.00 94.25 183 THR A CA 1
ATOM 1392 C C . THR A 1 183 ? -3.947 -0.447 8.886 1.00 94.25 183 THR A C 1
ATOM 1394 O O . THR A 1 183 ? -3.861 -1.422 9.629 1.00 94.25 183 THR A O 1
ATOM 1397 N N . CYS A 1 184 ? -3.119 0.594 8.939 1.00 95.81 184 CYS A N 1
ATOM 1398 C CA . CYS A 1 184 ? -2.311 0.904 10.107 1.00 95.81 184 CYS A CA 1
ATOM 1399 C C . CYS A 1 184 ? -3.010 2.022 10.877 1.00 95.81 184 CYS A C 1
ATOM 1401 O O . CYS A 1 184 ? -3.390 3.034 10.283 1.00 95.81 184 CYS A O 1
ATOM 1403 N N . GLY A 1 185 ? -3.206 1.836 12.177 1.00 93.25 185 GLY A N 1
ATOM 1404 C CA . GLY A 1 185 ? -3.786 2.852 13.053 1.00 93.25 185 GLY A CA 1
ATOM 1405 C C . GLY A 1 185 ? -3.121 2.853 14.426 1.00 93.25 185 GLY A C 1
ATOM 1406 O O . GLY A 1 185 ? -2.378 1.919 14.727 1.00 93.25 185 GLY A O 1
ATOM 1407 N N . PRO A 1 186 ? -3.399 3.856 15.276 1.00 92.56 186 PRO A N 1
ATOM 1408 C CA . PRO A 1 186 ? -2.755 3.977 16.579 1.00 92.56 186 PRO A CA 1
ATOM 1409 C C . PRO A 1 186 ? -2.879 2.690 17.395 1.00 92.56 186 PRO A C 1
ATOM 1411 O O . PRO A 1 186 ? -3.960 2.096 17.462 1.00 92.56 186 PRO A O 1
ATOM 1414 N N . ALA A 1 187 ? -1.785 2.251 18.019 1.00 91.50 187 ALA A N 1
ATOM 1415 C CA . ALA A 1 187 ? -1.825 1.088 18.894 1.00 91.50 187 ALA A CA 1
ATOM 1416 C C . ALA A 1 187 ? -2.756 1.351 20.090 1.00 91.50 187 ALA A C 1
ATOM 1418 O O . ALA A 1 187 ? -2.570 2.302 20.854 1.00 91.50 187 ALA A O 1
ATOM 1419 N N . ILE A 1 188 ? -3.750 0.484 20.274 1.00 90.19 188 ILE A N 1
ATOM 1420 C CA . ILE A 1 188 ? -4.616 0.483 21.450 1.00 90.19 188 ILE A CA 1
ATOM 1421 C C . ILE A 1 188 ? -3.809 -0.141 22.590 1.00 90.19 188 ILE A C 1
ATOM 1423 O O . ILE A 1 188 ? -3.459 -1.323 22.545 1.00 90.19 188 ILE A O 1
ATOM 1427 N N . SER A 1 189 ? -3.490 0.662 23.608 1.00 90.81 189 SER A N 1
ATOM 1428 C CA . SER A 1 189 ? -2.753 0.190 24.785 1.00 90.81 189 SER A CA 1
ATOM 1429 C C . SER A 1 189 ? -3.455 -1.020 25.397 1.00 90.81 189 SER A C 1
ATOM 1431 O O . SER A 1 189 ? -4.663 -0.988 25.624 1.00 90.81 189 SER A O 1
ATOM 1433 N N . GLY A 1 190 ? -2.703 -2.093 25.632 1.00 85.50 190 GLY A N 1
ATOM 1434 C CA . GLY A 1 190 ? -3.249 -3.335 26.165 1.00 85.50 190 GLY A CA 1
ATOM 1435 C C . GLY A 1 190 ? -3.959 -4.240 25.157 1.00 85.50 190 GLY A C 1
ATOM 1436 O O . GLY A 1 190 ? -4.486 -5.260 25.580 1.00 85.50 190 GLY A O 1
ATOM 1437 N N . CYS A 1 191 ? -3.993 -3.928 23.858 1.00 89.69 191 CYS A N 1
ATOM 1438 C CA . CYS A 1 191 ? -4.578 -4.821 22.854 1.00 89.69 191 CYS A CA 1
ATOM 1439 C C . CYS A 1 191 ? -3.574 -5.871 22.340 1.00 89.69 191 CYS A C 1
ATOM 1441 O O . CYS A 1 191 ? -2.464 -5.529 21.936 1.00 89.69 191 CYS A O 1
ATOM 1443 N N . VAL A 1 192 ? -3.989 -7.143 22.300 1.00 89.31 192 VAL A N 1
ATOM 1444 C CA . VAL A 1 192 ? -3.199 -8.286 21.793 1.00 89.31 192 VAL A CA 1
ATOM 1445 C C . VAL A 1 192 ? -3.548 -8.612 20.344 1.00 89.31 192 VAL A C 1
ATOM 1447 O O . VAL A 1 192 ? -2.663 -8.937 19.555 1.00 89.31 192 VAL A O 1
ATOM 1450 N N . THR A 1 193 ? -4.834 -8.569 19.982 1.00 87.62 193 THR A N 1
ATOM 1451 C CA . THR A 1 193 ? -5.288 -8.874 18.617 1.00 87.62 193 THR A CA 1
ATOM 1452 C C . THR A 1 193 ? -6.257 -7.818 18.117 1.00 87.62 193 THR A C 1
ATOM 1454 O O . THR A 1 193 ? -7.290 -7.570 18.746 1.00 87.62 193 THR A O 1
ATOM 1457 N N . TYR A 1 194 ? -5.945 -7.258 16.954 1.00 90.75 194 TYR A N 1
ATOM 1458 C CA . TYR A 1 194 ? -6.782 -6.296 16.250 1.00 90.75 194 TYR A CA 1
ATOM 1459 C C . TYR A 1 194 ? -7.732 -7.000 15.282 1.00 90.75 194 TYR A C 1
ATOM 1461 O O . TYR A 1 194 ? -7.452 -8.103 14.817 1.00 90.75 194 TYR A O 1
ATOM 1469 N N . GLY A 1 195 ? -8.854 -6.353 14.985 1.00 89.44 195 GLY A N 1
ATOM 1470 C CA . GLY A 1 195 ? -9.807 -6.719 13.945 1.00 89.44 195 GLY A CA 1
ATOM 1471 C C . GLY A 1 195 ? -9.631 -5.868 12.679 1.00 89.44 195 GLY A C 1
ATOM 1472 O O . GLY A 1 195 ? -8.606 -5.199 12.503 1.00 89.44 195 GLY A O 1
ATOM 1473 N N . PRO A 1 196 ? -10.629 -5.868 11.778 1.00 87.50 196 PRO A N 1
ATOM 1474 C CA . PRO A 1 196 ? -10.704 -4.913 10.674 1.00 87.50 196 PRO A CA 1
ATOM 1475 C C . PRO A 1 196 ? -10.734 -3.466 11.188 1.00 87.50 196 PRO A C 1
ATOM 1477 O O . PRO A 1 196 ? -11.227 -3.202 12.284 1.00 87.50 196 PRO A O 1
ATOM 1480 N N . ASN A 1 197 ? -10.248 -2.512 10.390 1.00 85.50 197 ASN A N 1
ATOM 1481 C CA . ASN A 1 197 ? -10.232 -1.078 10.734 1.00 85.50 197 ASN A CA 1
ATOM 1482 C C . ASN A 1 197 ? -9.509 -0.735 12.062 1.00 85.50 197 ASN A C 1
ATOM 1484 O O . ASN A 1 197 ? -9.799 0.296 12.664 1.00 85.50 197 ASN A O 1
ATOM 1488 N N . ASN A 1 198 ? -8.576 -1.583 12.519 1.00 89.25 198 ASN A N 1
ATOM 1489 C CA . ASN A 1 198 ? -7.787 -1.389 13.745 1.00 89.25 198 ASN A CA 1
ATOM 1490 C C . ASN A 1 198 ? -8.626 -1.308 15.047 1.00 89.25 198 ASN A C 1
ATOM 1492 O O . ASN A 1 198 ? -8.210 -0.681 16.020 1.00 89.25 198 ASN A O 1
ATOM 1496 N N . THR A 1 199 ? -9.796 -1.957 15.096 1.00 87.81 199 THR A N 1
ATOM 1497 C CA . THR A 1 199 ? -10.519 -2.191 16.362 1.00 87.81 199 THR A CA 1
ATOM 1498 C C . THR A 1 199 ? -9.800 -3.244 17.202 1.00 87.81 199 THR A C 1
ATOM 1500 O O . THR A 1 199 ? -9.180 -4.152 16.649 1.00 87.81 199 THR A O 1
ATOM 1503 N N . CYS A 1 200 ? -9.881 -3.173 18.531 1.00 86.69 200 CYS A N 1
ATOM 1504 C CA . CYS A 1 200 ? -9.358 -4.248 19.372 1.00 86.69 200 CYS A CA 1
ATOM 1505 C C . CYS A 1 200 ? -10.384 -5.385 19.505 1.00 86.69 200 CYS A C 1
ATOM 1507 O O . CYS A 1 200 ? -11.571 -5.129 19.696 1.00 86.69 200 CYS A O 1
ATOM 1509 N N . VAL A 1 201 ? -9.916 -6.633 19.412 1.00 86.81 201 VAL A N 1
ATOM 1510 C CA . VAL A 1 201 ? -10.728 -7.860 19.548 1.00 86.81 201 VAL A CA 1
ATOM 1511 C C . VAL A 1 201 ? -10.387 -8.625 20.828 1.00 86.81 201 VAL A C 1
ATOM 1513 O O . VAL A 1 201 ? -11.257 -9.267 21.408 1.00 86.81 201 VAL A O 1
ATOM 1516 N N . ARG A 1 202 ? -9.135 -8.557 21.297 1.00 83.56 202 ARG A N 1
ATOM 1517 C CA . ARG A 1 202 ? -8.707 -9.196 22.550 1.00 83.56 202 ARG A CA 1
ATOM 1518 C C . ARG A 1 202 ? -7.647 -8.359 23.244 1.00 83.56 202 ARG A C 1
ATOM 1520 O O . ARG A 1 202 ? -6.651 -7.989 22.622 1.00 83.56 202 ARG A O 1
ATOM 1527 N N . CYS A 1 203 ? -7.858 -8.114 24.529 1.00 84.00 203 CYS A N 1
ATOM 1528 C CA . CYS A 1 203 ? -6.926 -7.401 25.389 1.00 84.00 203 CYS A CA 1
ATOM 1529 C C . CYS A 1 203 ? -5.866 -8.332 25.997 1.00 84.00 203 CYS A C 1
ATOM 1531 O O . CYS A 1 203 ? -5.936 -9.557 25.876 1.00 84.00 203 CYS A O 1
ATOM 1533 N N . ASN A 1 204 ? -4.872 -7.730 26.644 1.00 85.38 204 ASN A N 1
ATOM 1534 C CA . ASN A 1 204 ? -3.927 -8.403 27.519 1.00 85.38 204 ASN A CA 1
ATOM 1535 C C . ASN A 1 204 ? -4.675 -9.112 28.650 1.00 85.38 204 ASN A C 1
ATOM 1537 O O . ASN A 1 204 ? -5.801 -8.757 29.006 1.00 85.38 204 ASN A O 1
ATOM 1541 N N . LYS A 1 205 ? -3.994 -10.084 29.257 1.00 72.38 205 LYS A N 1
ATOM 1542 C CA . LYS A 1 205 ? -4.418 -10.647 30.536 1.00 72.38 205 LYS A CA 1
ATOM 1543 C C . LYS A 1 205 ? -4.627 -9.506 31.548 1.00 72.38 205 LYS A C 1
ATOM 1545 O O . LYS A 1 205 ? -3.864 -8.542 31.544 1.00 72.38 205 LYS A O 1
ATOM 1550 N N . ASP A 1 206 ? -5.689 -9.616 32.343 1.00 71.56 206 ASP A N 1
ATOM 1551 C CA . ASP A 1 206 ? -6.105 -8.655 33.380 1.00 71.56 206 ASP A CA 1
ATOM 1552 C C . ASP A 1 206 ? -6.686 -7.307 32.867 1.00 71.56 206 ASP A C 1
ATOM 1554 O O . ASP A 1 206 ? -6.860 -6.353 33.632 1.00 71.56 206 ASP A O 1
ATOM 1558 N N . MET A 1 207 ? -7.068 -7.233 31.583 1.00 74.38 207 MET A N 1
ATOM 1559 C CA . MET A 1 207 ? -7.742 -6.072 30.977 1.00 74.38 207 MET A CA 1
ATOM 1560 C C . MET A 1 207 ? -9.059 -6.451 30.279 1.00 74.38 207 MET A C 1
ATOM 1562 O O . MET A 1 207 ? -9.134 -7.471 29.594 1.00 74.38 207 MET A O 1
ATOM 1566 N N . ILE A 1 208 ? -10.080 -5.594 30.387 1.00 71.75 208 ILE A N 1
ATOM 1567 C CA . ILE A 1 208 ? -11.378 -5.753 29.704 1.00 71.75 208 ILE A CA 1
ATOM 1568 C C . ILE A 1 208 ? -11.484 -4.858 28.466 1.00 71.75 208 ILE A C 1
ATOM 1570 O O . ILE A 1 208 ? -10.976 -3.734 28.443 1.00 71.75 208 ILE A O 1
ATOM 1574 N N . LEU A 1 209 ? -12.166 -5.363 27.435 1.00 76.00 209 LEU A N 1
ATOM 1575 C CA . LEU A 1 209 ? -12.431 -4.649 26.189 1.00 76.00 209 LEU A CA 1
ATOM 1576 C C . LEU A 1 209 ? -13.686 -3.780 26.330 1.00 76.00 209 LEU A C 1
ATOM 1578 O O . LEU A 1 209 ? -14.764 -4.288 26.623 1.00 76.00 209 LEU A O 1
ATOM 1582 N N . VAL A 1 210 ? -13.561 -2.482 26.061 1.00 76.06 210 VAL A N 1
ATOM 1583 C CA . VAL A 1 210 ? -14.665 -1.516 26.092 1.00 76.06 210 VAL A CA 1
ATOM 1584 C C . VAL A 1 210 ? -14.898 -0.976 24.683 1.00 76.06 210 VAL A C 1
ATOM 1586 O O . VAL A 1 210 ? -13.993 -0.414 24.061 1.00 76.06 210 VAL A O 1
ATOM 1589 N N . ASN A 1 211 ? -16.123 -1.152 24.174 1.00 74.62 211 ASN A N 1
ATOM 1590 C CA . ASN A 1 211 ? -16.604 -0.638 22.881 1.00 74.62 211 ASN A CA 1
ATOM 1591 C C . ASN A 1 211 ? -15.702 -0.952 21.664 1.00 74.62 211 ASN A C 1
ATOM 1593 O O . ASN A 1 211 ? -15.696 -0.202 20.689 1.00 74.62 211 ASN A O 1
ATOM 1597 N N . ASN A 1 212 ? -14.923 -2.038 21.717 1.00 71.31 212 ASN A N 1
ATOM 1598 C CA . ASN A 1 212 ? -13.912 -2.438 20.723 1.00 71.31 212 ASN A 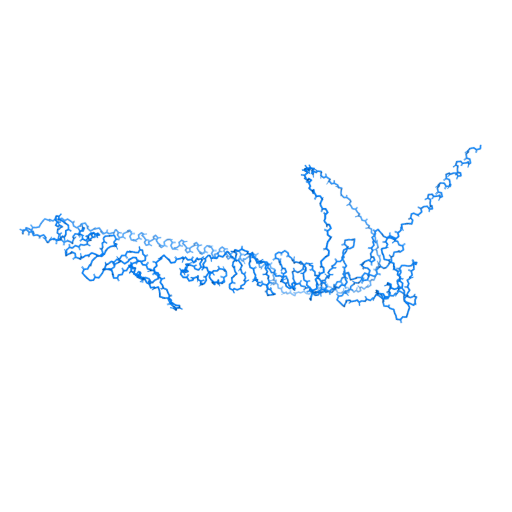CA 1
ATOM 1599 C C . ASN A 1 212 ? -12.810 -1.385 20.444 1.00 71.31 212 ASN A C 1
ATOM 1601 O O . ASN A 1 212 ? -12.055 -1.519 19.477 1.00 71.31 212 ASN A O 1
ATOM 1605 N N . THR A 1 213 ? -12.698 -0.340 21.272 1.00 74.50 213 THR A N 1
ATOM 1606 C CA . THR A 1 213 ? -11.795 0.809 21.064 1.00 74.50 213 THR A CA 1
ATOM 1607 C C . THR A 1 213 ? -10.790 1.022 22.189 1.00 74.50 213 THR A C 1
ATOM 1609 O O . THR A 1 213 ? -9.778 1.684 21.967 1.00 74.50 213 THR A O 1
ATOM 1612 N N . ALA A 1 214 ? -11.021 0.453 23.374 1.00 79.19 214 ALA A N 1
ATOM 1613 C CA . ALA A 1 214 ? -10.106 0.552 24.504 1.00 79.19 214 ALA A CA 1
ATOM 1614 C C . ALA A 1 214 ? -9.996 -0.778 25.253 1.00 79.19 214 ALA A C 1
ATOM 1616 O O . ALA A 1 214 ? -10.998 -1.449 25.482 1.00 79.19 214 ALA A O 1
ATOM 1617 N N . CYS A 1 215 ? -8.785 -1.113 25.689 1.00 80.94 215 CYS A N 1
ATOM 1618 C CA . CYS A 1 215 ? -8.571 -2.063 26.771 1.00 80.94 215 CYS A CA 1
ATOM 1619 C C . CYS A 1 215 ? -8.340 -1.260 28.050 1.00 80.94 215 CYS A C 1
ATOM 1621 O O . CYS A 1 215 ? -7.488 -0.370 28.069 1.00 80.94 215 CYS A O 1
ATOM 1623 N N . VAL A 1 216 ? -9.078 -1.562 29.115 1.00 79.56 216 VAL A N 1
ATOM 1624 C CA . VAL A 1 216 ? -8.885 -0.930 30.430 1.00 79.56 216 VAL A CA 1
ATOM 1625 C C . VAL A 1 216 ? -8.523 -1.986 31.463 1.00 79.56 216 VAL A C 1
ATOM 1627 O O . VAL A 1 216 ? -9.029 -3.107 31.412 1.00 79.56 216 VAL A O 1
ATOM 1630 N N . ASN A 1 217 ? -7.630 -1.638 32.390 1.00 72.38 217 ASN A N 1
ATOM 1631 C CA . ASN A 1 217 ? -7.320 -2.506 33.522 1.00 72.38 217 ASN A CA 1
ATOM 1632 C C . ASN A 1 217 ? -8.594 -2.762 34.325 1.00 72.38 217 ASN A C 1
ATOM 1634 O O . ASN A 1 217 ? -9.363 -1.833 34.587 1.00 72.38 217 ASN A O 1
ATOM 1638 N N . ILE A 1 218 ? -8.772 -4.005 34.756 1.00 61.72 218 ILE A N 1
ATOM 1639 C CA . ILE A 1 218 ? -9.760 -4.344 35.774 1.00 61.72 218 ILE A CA 1
ATOM 1640 C C . ILE A 1 218 ? -9.385 -3.593 37.065 1.00 61.72 218 ILE A C 1
ATOM 1642 O O . ILE A 1 218 ? -8.256 -3.748 37.535 1.00 61.72 218 ILE A O 1
ATOM 1646 N N . PRO A 1 219 ? -10.280 -2.788 37.666 1.00 49.47 219 PRO A N 1
ATOM 1647 C CA . PRO A 1 219 ? -10.055 -2.262 39.007 1.00 49.47 219 PRO A CA 1
ATOM 1648 C C . PRO A 1 219 ? -10.199 -3.407 40.025 1.00 49.47 219 PRO A C 1
ATOM 1650 O O . PRO A 1 219 ? -11.318 -3.769 40.386 1.00 49.47 219 PRO A O 1
ATOM 1653 N N . ASP A 1 220 ? -9.064 -4.000 40.422 1.00 43.81 220 ASP A N 1
ATOM 1654 C CA . ASP A 1 220 ? -8.871 -4.989 41.506 1.00 43.81 220 ASP A CA 1
ATOM 1655 C C . ASP A 1 220 ? -10.133 -5.789 41.912 1.00 43.81 220 ASP A C 1
ATOM 1657 O O . ASP A 1 220 ? -10.653 -5.612 43.015 1.00 43.81 220 ASP A O 1
ATOM 1661 N N . SER A 1 221 ? -10.670 -6.663 41.039 1.00 46.91 221 SER A N 1
ATOM 1662 C CA . SER A 1 221 ? -11.785 -7.553 41.448 1.00 46.91 221 SER A CA 1
ATOM 1663 C C . SER A 1 221 ? -12.157 -8.747 40.549 1.00 46.91 221 SER A C 1
ATOM 1665 O O . SER A 1 221 ? -12.579 -9.760 41.105 1.00 46.91 221 SER A O 1
ATOM 1667 N N . SER A 1 222 ? -12.049 -8.707 39.214 1.00 48.53 222 SER A N 1
ATOM 1668 C CA . SER A 1 222 ? -12.542 -9.815 38.362 1.00 48.53 222 SER A CA 1
ATOM 1669 C C . SER A 1 222 ? -11.442 -10.737 37.824 1.00 48.53 222 SER A C 1
ATOM 1671 O O . SER A 1 222 ? -10.551 -10.328 37.085 1.00 48.53 222 SER A O 1
ATOM 1673 N N . SER A 1 223 ? -11.535 -12.025 38.159 1.00 43.78 223 SER A N 1
ATOM 1674 C CA . SER A 1 223 ? -10.806 -13.101 37.486 1.00 43.78 223 SER A CA 1
ATOM 1675 C C . SER A 1 223 ? -11.697 -13.741 36.418 1.00 43.78 223 SER A C 1
ATOM 1677 O O . SER A 1 223 ? -12.886 -13.959 36.644 1.00 43.78 223 SER A O 1
ATOM 1679 N N . HIS A 1 224 ? -11.120 -14.075 35.260 1.00 47.22 224 HIS A N 1
ATOM 1680 C CA . HIS A 1 224 ? -11.819 -14.796 34.194 1.00 47.22 224 HIS A CA 1
ATOM 1681 C C . HIS A 1 224 ? -11.101 -16.078 33.781 1.00 47.22 224 HIS A C 1
ATOM 1683 O O . HIS A 1 224 ? -9.883 -16.103 33.613 1.00 47.22 224 HIS A O 1
ATOM 1689 N N . SER A 1 225 ? -11.894 -17.136 33.607 1.00 39.31 225 SER A N 1
ATOM 1690 C CA . SER A 1 225 ? -11.536 -18.368 32.903 1.00 39.31 225 SER A CA 1
ATOM 1691 C C . SER A 1 225 ? -11.854 -18.240 31.410 1.00 39.31 225 SER A C 1
ATOM 1693 O O . SER A 1 225 ? -12.847 -17.615 31.048 1.00 39.31 225 SER A O 1
ATOM 1695 N N . ASP A 1 226 ? -11.037 -18.859 30.557 1.00 49.00 226 ASP A N 1
ATOM 1696 C CA . ASP A 1 226 ? -10.933 -18.617 29.103 1.00 49.00 226 ASP A CA 1
ATOM 1697 C C . ASP A 1 226 ? -12.131 -19.043 28.203 1.00 49.00 226 ASP A C 1
ATOM 1699 O O . ASP A 1 226 ? -11.931 -19.340 27.024 1.00 49.00 226 ASP A O 1
ATOM 1703 N N . THR A 1 227 ? -13.375 -19.087 28.695 1.00 43.19 227 THR A N 1
ATOM 1704 C CA . THR A 1 227 ? -14.554 -19.510 27.902 1.00 43.19 227 THR A CA 1
ATOM 1705 C C . THR A 1 227 ? -15.826 -18.726 28.237 1.00 43.19 227 THR A C 1
ATOM 1707 O O . THR A 1 227 ? -16.252 -18.747 29.387 1.00 43.19 227 THR A O 1
ATOM 1710 N N . ASP A 1 228 ? -16.427 -18.116 27.206 1.00 44.84 228 ASP A N 1
ATOM 1711 C CA . ASP A 1 228 ? -17.763 -17.490 27.115 1.00 44.84 228 ASP A CA 1
ATOM 1712 C C . ASP A 1 228 ? -18.285 -16.647 28.297 1.00 44.84 228 ASP A C 1
ATOM 1714 O O . ASP A 1 228 ? -18.736 -17.157 29.317 1.00 44.84 228 ASP A O 1
ATOM 1718 N N . THR A 1 229 ? -18.332 -15.327 28.063 1.00 51.38 229 THR A N 1
ATOM 1719 C CA . THR A 1 229 ? -19.364 -14.367 28.524 1.00 51.38 229 THR A CA 1
ATOM 1720 C C . THR A 1 229 ? -20.091 -14.659 29.845 1.00 51.38 229 THR A C 1
ATOM 1722 O O . THR A 1 229 ? -21.319 -14.627 29.906 1.00 51.38 229 THR A O 1
ATOM 1725 N N . ILE A 1 230 ? -19.346 -14.866 30.929 1.00 44.66 230 ILE A N 1
ATOM 1726 C CA . ILE A 1 230 ? -19.860 -14.740 32.293 1.00 44.66 230 ILE A CA 1
ATOM 1727 C C . ILE A 1 230 ? -18.874 -13.863 33.056 1.00 44.66 230 ILE A C 1
ATOM 1729 O O . ILE A 1 230 ? -17.807 -14.324 33.464 1.00 44.66 230 ILE A O 1
ATOM 1733 N N . VAL A 1 231 ? -19.232 -12.585 33.233 1.00 52.41 231 VAL A N 1
ATOM 1734 C CA . VAL A 1 231 ? -18.612 -11.734 34.257 1.00 52.41 231 VAL A CA 1
ATOM 1735 C C . VAL A 1 231 ? -18.807 -12.449 35.606 1.00 52.41 231 VAL A C 1
ATOM 1737 O O . VAL A 1 231 ? -19.871 -13.013 35.835 1.00 52.41 231 VAL A O 1
ATOM 1740 N N . MET A 1 232 ? -17.810 -12.479 36.492 1.00 51.56 232 MET A N 1
ATOM 1741 C CA . MET A 1 232 ? -17.967 -13.029 37.844 1.00 51.56 232 MET A CA 1
ATOM 1742 C C . MET A 1 232 ? -17.558 -11.959 38.846 1.00 51.56 232 MET A C 1
ATOM 1744 O O . MET A 1 232 ? -16.380 -11.623 38.967 1.00 51.56 232 MET A O 1
ATOM 1748 N N . CYS A 1 233 ? -18.543 -11.391 39.540 1.00 58.34 233 CYS A N 1
ATOM 1749 C CA . CYS A 1 233 ? -18.292 -10.372 40.551 1.00 58.34 233 CYS A CA 1
ATOM 1750 C C . CYS A 1 233 ? -17.694 -11.005 41.816 1.00 58.34 233 CYS A C 1
ATOM 1752 O O . CYS A 1 233 ? -18.293 -11.899 42.414 1.00 58.34 233 CYS A O 1
ATOM 1754 N N . SER A 1 234 ? -16.521 -10.527 42.241 1.00 54.75 234 SER A N 1
ATOM 1755 C CA . SER A 1 234 ? -15.840 -11.015 43.447 1.00 54.75 234 SER A CA 1
ATOM 1756 C C . SER A 1 234 ? -16.056 -10.095 44.649 1.00 54.75 234 SER A C 1
ATOM 1758 O O . SER A 1 234 ? -16.080 -8.870 44.526 1.00 54.75 234 SER A O 1
ATOM 1760 N N . GLY A 1 235 ? -16.105 -10.680 45.848 1.00 71.06 235 GLY A N 1
ATOM 1761 C CA . GLY A 1 235 ? -16.135 -9.932 47.108 1.00 71.06 235 GLY A CA 1
ATOM 1762 C C . GLY A 1 235 ? -17.462 -9.206 47.338 1.00 71.06 235 GLY A C 1
ATOM 1763 O O . GLY A 1 235 ? -18.520 -9.825 47.311 1.00 71.06 235 GLY A O 1
ATOM 1764 N N . ASN A 1 236 ? -17.403 -7.895 47.585 1.00 71.06 236 ASN A N 1
ATOM 1765 C CA . ASN A 1 236 ? -18.571 -7.055 47.883 1.00 71.06 236 ASN A CA 1
ATOM 1766 C C . ASN A 1 236 ? -19.215 -6.464 46.611 1.00 71.06 236 ASN A C 1
ATOM 1768 O O . ASN A 1 236 ? -19.615 -5.298 46.618 1.00 71.06 236 ASN A O 1
ATOM 1772 N N . TYR A 1 237 ? -19.270 -7.231 45.519 1.00 72.56 237 TYR A N 1
ATOM 1773 C CA . TYR A 1 237 ? -19.900 -6.824 44.261 1.00 72.56 237 TYR A CA 1
ATOM 1774 C C . TYR A 1 237 ? -20.905 -7.874 43.774 1.00 72.56 237 TYR A C 1
ATOM 1776 O O . TYR A 1 237 ? -20.700 -9.077 43.920 1.00 72.56 237 TYR A O 1
ATOM 1784 N N . SER A 1 238 ? -21.999 -7.407 43.177 1.00 77.81 238 SER A N 1
ATOM 1785 C CA . SER A 1 238 ? -23.101 -8.208 42.640 1.00 77.81 238 SER A CA 1
ATOM 1786 C C . SER A 1 238 ? -23.383 -7.813 41.192 1.00 77.81 238 SER A C 1
ATOM 1788 O O . SER A 1 238 ? -23.062 -6.700 40.778 1.00 77.81 238 SER A O 1
ATOM 1790 N N . HIS A 1 239 ? -23.993 -8.713 40.424 1.00 76.25 239 HIS A N 1
ATOM 1791 C CA . HIS A 1 239 ? -24.452 -8.397 39.072 1.00 76.25 239 HIS A CA 1
ATOM 1792 C C . HIS A 1 239 ? -25.607 -7.396 39.111 1.00 76.25 239 HIS A C 1
ATOM 1794 O O . HIS A 1 239 ? -26.540 -7.556 39.901 1.00 76.25 239 HIS A O 1
ATOM 1800 N N . ALA A 1 240 ? -25.554 -6.398 38.233 1.00 80.12 240 ALA A N 1
ATOM 1801 C CA . ALA A 1 240 ? -26.741 -5.654 37.840 1.00 80.12 240 ALA A CA 1
ATOM 1802 C C . ALA A 1 240 ? -27.688 -6.540 36.999 1.00 80.12 240 ALA A C 1
ATOM 1804 O O . ALA A 1 240 ? -27.301 -7.609 36.525 1.00 80.12 240 ALA A O 1
ATOM 1805 N N . GLU A 1 241 ? -28.942 -6.112 36.831 1.00 78.00 241 GLU A N 1
ATOM 1806 C CA . GLU A 1 241 ? -29.999 -6.841 36.102 1.00 78.00 241 GLU A CA 1
ATOM 1807 C C . GLU A 1 241 ? -29.621 -7.214 34.654 1.00 78.00 241 GLU A C 1
ATOM 1809 O O . GLU A 1 241 ? -30.091 -8.223 34.133 1.00 78.00 241 GLU A O 1
ATOM 1814 N N . ASP A 1 242 ? -28.742 -6.431 34.026 1.00 66.69 242 ASP A N 1
ATOM 1815 C CA . ASP A 1 242 ? -28.189 -6.672 32.689 1.00 66.69 242 ASP A CA 1
ATOM 1816 C C . ASP A 1 242 ? -27.095 -7.758 32.648 1.00 66.69 242 ASP A C 1
ATOM 1818 O O . ASP A 1 242 ? -26.748 -8.238 31.572 1.00 66.69 242 ASP A O 1
ATOM 1822 N N . GLY A 1 243 ? -26.551 -8.177 33.795 1.00 61.94 243 GLY A N 1
ATOM 1823 C CA . GLY A 1 243 ? -25.521 -9.215 33.924 1.00 61.94 243 GLY A CA 1
ATOM 1824 C C . GLY A 1 243 ? -24.113 -8.801 33.472 1.00 61.94 243 GLY A C 1
ATOM 1825 O O . GLY A 1 243 ? -23.133 -9.381 33.946 1.00 61.94 243 GLY A O 1
ATOM 1826 N N . GLU A 1 244 ? -24.001 -7.783 32.617 1.00 63.47 244 GLU A N 1
ATOM 1827 C CA . GLU A 1 244 ? -22.750 -7.283 32.031 1.00 63.47 244 GLU A CA 1
ATOM 1828 C C . GLU A 1 244 ? -21.914 -6.428 33.002 1.00 63.47 244 GLU A C 1
ATOM 1830 O O . GLU A 1 244 ? -20.703 -6.294 32.812 1.00 63.47 244 GLU A O 1
ATOM 1835 N N . VAL A 1 245 ? -22.525 -5.867 34.055 1.00 68.50 245 VAL A N 1
ATOM 1836 C CA . VAL A 1 245 ? -21.865 -4.938 34.990 1.00 68.50 245 VAL A CA 1
ATOM 1837 C C . VAL A 1 245 ? -21.872 -5.465 36.430 1.00 68.50 245 VAL A C 1
ATOM 1839 O O . VAL A 1 245 ? -22.909 -5.857 36.967 1.00 68.50 245 VAL A O 1
ATOM 1842 N N . CYS A 1 246 ? -20.710 -5.408 37.090 1.00 77.38 246 CYS A N 1
ATOM 1843 C CA . CYS A 1 246 ? -20.591 -5.596 38.537 1.00 77.38 246 CYS A CA 1
ATOM 1844 C C . CYS A 1 246 ? -20.781 -4.268 39.275 1.00 77.38 246 CYS A C 1
ATOM 1846 O O . CYS A 1 246 ? -20.052 -3.305 39.033 1.00 77.38 246 CYS A O 1
ATOM 1848 N N . VAL A 1 247 ? -21.707 -4.238 40.231 1.00 81.81 247 VAL A N 1
ATOM 1849 C CA . VAL A 1 247 ? -22.013 -3.074 41.075 1.00 81.81 247 VAL A CA 1
ATOM 1850 C C . VAL A 1 247 ? -21.859 -3.415 42.564 1.00 81.81 247 VAL A C 1
ATOM 1852 O O . VAL A 1 247 ? -21.936 -4.591 42.921 1.00 81.81 247 VAL A O 1
ATOM 1855 N N . PRO A 1 248 ? -21.609 -2.440 43.460 1.00 80.44 248 PRO A N 1
ATOM 1856 C CA . PRO A 1 248 ? -21.413 -2.721 44.882 1.00 80.44 248 PRO A CA 1
ATOM 1857 C C . PRO A 1 248 ? -22.598 -3.471 45.509 1.00 80.44 248 PRO A C 1
ATOM 1859 O O . PRO A 1 248 ? -23.759 -3.091 45.339 1.00 80.44 248 PRO A O 1
ATOM 1862 N N . THR A 1 249 ? -22.314 -4.527 46.273 1.00 84.25 249 THR A N 1
ATOM 1863 C CA . THR A 1 249 ? -23.336 -5.348 46.928 1.00 84.25 249 THR A CA 1
ATOM 1864 C C . THR A 1 249 ? -24.040 -4.568 48.031 1.00 84.25 249 THR A C 1
ATOM 1866 O O . THR A 1 249 ? -23.553 -4.448 49.155 1.00 84.25 249 THR A O 1
ATOM 1869 N N . ILE A 1 250 ? -25.248 -4.099 47.733 1.00 88.69 250 ILE A N 1
ATOM 1870 C CA . ILE A 1 250 ? -26.206 -3.662 48.750 1.00 88.69 250 ILE A CA 1
ATOM 1871 C C . ILE A 1 250 ? -26.722 -4.901 49.504 1.00 88.69 250 ILE A C 1
ATOM 1873 O O . ILE A 1 250 ? -27.383 -5.764 48.924 1.00 88.69 250 ILE A O 1
ATOM 1877 N N . THR A 1 251 ? -26.430 -4.996 50.803 1.00 89.12 251 THR A N 1
ATOM 1878 C CA . THR A 1 251 ? -26.911 -6.076 51.683 1.00 89.12 251 THR A CA 1
ATOM 1879 C C . THR A 1 251 ? -28.440 -6.152 51.667 1.00 89.12 251 THR A C 1
ATOM 1881 O O . THR A 1 251 ? -29.100 -5.121 51.723 1.00 89.12 251 THR A O 1
ATOM 1884 N N . GLN A 1 252 ? -29.011 -7.363 51.622 1.00 88.50 252 GLN A N 1
ATOM 1885 C CA . GLN A 1 252 ? -30.458 -7.615 51.466 1.00 88.50 252 GLN A CA 1
ATOM 1886 C C . GLN A 1 252 ? -31.083 -7.118 50.144 1.00 88.50 252 GLN A C 1
ATOM 1888 O O . GLN A 1 252 ? -32.311 -7.119 50.019 1.00 88.50 252 GLN A O 1
ATOM 1893 N N . CYS A 1 253 ? -30.284 -6.730 49.145 1.00 91.06 253 CYS A N 1
ATOM 1894 C CA . CYS A 1 253 ? -30.781 -6.447 47.800 1.00 91.06 253 CYS A CA 1
ATOM 1895 C C . CYS A 1 253 ? -30.895 -7.724 46.953 1.00 91.06 253 CYS A C 1
ATOM 1897 O O . CYS A 1 253 ? -29.993 -8.555 46.936 1.00 91.06 253 CYS A O 1
ATOM 1899 N N . ASN A 1 254 ? -32.012 -7.853 46.238 1.00 90.44 254 ASN A N 1
ATOM 1900 C CA . ASN A 1 254 ? -32.355 -8.976 45.365 1.00 90.44 254 ASN A CA 1
ATOM 1901 C C . ASN A 1 254 ? -32.259 -8.616 43.870 1.00 90.44 254 ASN A C 1
ATOM 1903 O O . ASN A 1 254 ? -32.253 -9.518 43.036 1.00 90.44 254 ASN A O 1
ATOM 1907 N N . LEU A 1 255 ? -32.269 -7.327 43.519 1.00 88.44 255 LEU A N 1
ATOM 1908 C CA . LEU A 1 255 ? -32.102 -6.847 42.146 1.00 88.44 255 LEU A CA 1
ATOM 1909 C C . LEU A 1 255 ? -31.397 -5.491 42.161 1.00 88.44 255 LEU A C 1
ATOM 1911 O O . LEU A 1 255 ? -31.974 -4.490 42.603 1.00 88.44 255 LEU A O 1
ATOM 1915 N N . HIS A 1 256 ? -30.156 -5.481 41.680 1.00 88.88 256 HIS A N 1
ATOM 1916 C CA . HIS A 1 256 ? -29.330 -4.289 41.524 1.00 88.88 256 HIS A CA 1
ATOM 1917 C C . HIS A 1 256 ? -29.473 -3.730 40.103 1.00 88.88 256 HIS A C 1
ATOM 1919 O O . HIS A 1 256 ? -29.580 -4.477 39.133 1.00 88.88 256 HIS A O 1
ATOM 1925 N N . LEU A 1 257 ? -29.464 -2.408 39.984 1.00 85.00 257 LEU A N 1
ATOM 1926 C CA . LEU A 1 257 ? -29.477 -1.673 38.721 1.00 85.00 257 LEU A CA 1
ATOM 1927 C C . LEU A 1 257 ? -28.044 -1.304 38.312 1.00 85.00 257 LEU A C 1
ATOM 1929 O O . LEU A 1 257 ? -27.157 -1.186 39.159 1.00 85.00 257 LEU A O 1
ATOM 1933 N N . SER A 1 258 ? -27.821 -1.056 37.021 1.00 81.19 258 SER A N 1
ATOM 1934 C CA . SER A 1 258 ? -26.505 -0.717 36.449 1.00 81.19 258 SER A CA 1
ATOM 1935 C C . SER A 1 258 ? -25.928 0.616 36.960 1.00 81.19 258 SER A C 1
ATOM 1937 O O . SER A 1 258 ? -24.749 0.896 36.764 1.00 81.19 258 SER A O 1
ATOM 1939 N N . ASP A 1 259 ? -26.737 1.439 37.640 1.00 79.69 259 ASP A N 1
ATOM 1940 C CA . ASP A 1 259 ? -26.313 2.661 38.342 1.00 79.69 259 ASP A CA 1
ATOM 1941 C C . ASP A 1 259 ? -25.817 2.411 39.784 1.00 79.69 259 ASP A C 1
ATOM 1943 O O . ASP A 1 259 ? -25.413 3.346 40.480 1.00 79.69 259 ASP A O 1
ATOM 1947 N N . GLY A 1 260 ? -25.844 1.155 40.243 1.00 82.00 260 GLY A N 1
ATOM 1948 C CA . GLY A 1 260 ? -25.467 0.748 41.594 1.00 82.00 260 GLY A CA 1
ATOM 1949 C C . GLY A 1 260 ? -26.547 0.963 42.656 1.00 82.00 260 GLY A C 1
ATOM 1950 O O . GLY A 1 260 ? -26.230 0.933 43.846 1.00 82.00 260 GLY A O 1
ATOM 1951 N N . THR A 1 261 ? -27.806 1.184 42.268 1.00 89.50 261 THR A N 1
ATOM 1952 C CA . THR A 1 261 ? -28.946 1.227 43.199 1.00 89.50 261 THR A CA 1
ATOM 1953 C C . THR A 1 261 ? -29.680 -0.114 43.293 1.00 89.50 261 THR A C 1
ATOM 1955 O O . THR A 1 261 ? -29.566 -0.973 42.422 1.00 89.50 261 THR A O 1
ATOM 1958 N N . CYS A 1 262 ? -30.448 -0.318 44.366 1.00 91.25 262 CYS A N 1
ATOM 1959 C CA . CYS A 1 262 ? -31.298 -1.491 44.536 1.00 91.25 262 CYS A CA 1
ATOM 1960 C C . CYS A 1 262 ? -32.744 -1.201 44.115 1.00 91.25 262 CYS A C 1
ATOM 1962 O O . CYS A 1 262 ? -33.399 -0.322 44.682 1.00 91.25 262 CYS A O 1
ATOM 1964 N N . GLU A 1 263 ? -33.288 -1.971 43.173 1.00 91.50 263 GLU A N 1
ATOM 1965 C CA . GLU A 1 263 ? -34.706 -1.867 42.820 1.00 91.50 263 GLU A CA 1
ATOM 1966 C C . GLU A 1 263 ? -35.597 -2.680 43.770 1.00 91.50 263 GLU A C 1
ATOM 1968 O O . GLU A 1 263 ? -36.648 -2.206 44.209 1.00 91.50 263 GLU A O 1
ATOM 1973 N N . LYS A 1 264 ? -35.176 -3.909 44.099 1.00 90.00 264 LYS A N 1
ATOM 1974 C CA . LYS A 1 264 ? -35.960 -4.871 44.889 1.00 90.00 264 LYS A CA 1
ATOM 1975 C C . LYS A 1 264 ? -35.103 -5.487 45.987 1.00 90.00 264 LYS A C 1
ATOM 1977 O O . LYS A 1 264 ? -34.056 -6.060 45.710 1.00 90.00 264 LYS A O 1
ATOM 1982 N N . CYS A 1 265 ? -35.585 -5.430 47.223 1.00 92.88 265 CYS A N 1
ATOM 1983 C CA . CYS A 1 265 ? -34.958 -6.076 48.377 1.00 92.88 265 CYS A CA 1
ATOM 1984 C C . CYS A 1 265 ? -35.518 -7.487 48.620 1.00 92.88 265 CYS A C 1
ATOM 1986 O O . CYS A 1 265 ? -36.608 -7.816 48.148 1.00 92.88 265 CYS A O 1
ATOM 1988 N N . HIS A 1 266 ? -34.808 -8.306 49.400 1.00 92.31 266 HIS A N 1
ATOM 1989 C CA . HIS A 1 266 ? -35.320 -9.585 49.895 1.00 92.31 266 HIS A CA 1
ATOM 1990 C C . HIS A 1 266 ? -36.570 -9.410 50.782 1.00 92.31 266 HIS A C 1
ATOM 1992 O O . HIS A 1 266 ? -36.853 -8.332 51.321 1.00 92.31 266 HIS A O 1
ATOM 1998 N N . ALA A 1 267 ? -37.323 -10.500 50.953 1.00 90.12 267 ALA A N 1
ATOM 1999 C CA . ALA A 1 267 ? -38.528 -10.531 51.778 1.00 90.12 267 ALA A CA 1
ATOM 2000 C C . ALA A 1 267 ? -38.251 -10.048 53.217 1.00 90.12 267 ALA A C 1
ATOM 2002 O O . ALA A 1 267 ? -37.267 -10.436 53.839 1.00 90.12 267 ALA A O 1
ATOM 2003 N N . GLY A 1 268 ? -39.127 -9.185 53.740 1.00 86.12 268 GLY A N 1
ATOM 2004 C CA . GLY A 1 268 ? -38.946 -8.528 55.042 1.00 86.12 268 GLY A CA 1
ATOM 2005 C C . GLY A 1 268 ? -38.189 -7.193 54.994 1.00 86.12 268 GLY A C 1
ATOM 2006 O O . GLY A 1 268 ? -38.215 -6.463 55.983 1.00 86.12 268 GLY A O 1
ATOM 2007 N N . SER A 1 269 ? -37.598 -6.820 53.854 1.00 90.81 269 SER A N 1
ATOM 2008 C CA . SER A 1 269 ? -36.918 -5.531 53.655 1.00 90.81 269 SER A CA 1
ATOM 2009 C C . SER A 1 269 ? -37.667 -4.603 52.680 1.00 90.81 269 SER A C 1
ATOM 2011 O O . SER A 1 269 ? -38.639 -4.995 52.020 1.00 90.81 269 SER A O 1
ATOM 2013 N N . ALA A 1 270 ? -37.239 -3.344 52.615 1.00 89.50 270 ALA A N 1
ATOM 2014 C CA . ALA A 1 270 ? -37.697 -2.318 51.680 1.00 89.50 270 ALA A CA 1
ATOM 2015 C C . ALA A 1 270 ? -36.515 -1.414 51.265 1.00 89.50 270 ALA A C 1
ATOM 2017 O O . ALA A 1 270 ? -35.611 -1.203 52.077 1.00 89.50 270 ALA A O 1
ATOM 2018 N N . PRO A 1 271 ? -36.486 -0.891 50.025 1.00 90.25 271 PRO A N 1
ATOM 2019 C CA . PRO A 1 271 ? -35.424 0.011 49.592 1.00 90.25 271 PRO A CA 1
ATOM 2020 C C . PRO A 1 271 ? -35.544 1.370 50.293 1.00 90.25 271 PRO A C 1
ATOM 2022 O O . PRO A 1 271 ? -36.644 1.889 50.497 1.00 90.25 271 PRO A O 1
ATOM 2025 N N . SER A 1 272 ? -34.402 1.962 50.635 1.00 92.56 272 SER A N 1
ATOM 2026 C CA . SER A 1 272 ? -34.313 3.336 51.124 1.00 92.56 272 SER A CA 1
ATOM 2027 C C . SER A 1 272 ? -34.777 4.343 50.064 1.00 92.56 272 SER A C 1
ATOM 2029 O O . SER A 1 272 ? -34.801 4.064 48.865 1.00 92.56 272 SER A O 1
ATOM 2031 N N . LYS A 1 273 ? -35.100 5.565 50.497 1.00 89.12 273 LYS A N 1
ATOM 2032 C CA . LYS A 1 273 ? -35.518 6.687 49.636 1.00 89.12 273 LYS A CA 1
ATOM 2033 C C . LYS A 1 273 ? -34.561 6.985 48.469 1.00 89.12 273 LYS A C 1
ATOM 2035 O O . LYS A 1 273 ? -35.012 7.430 47.418 1.00 89.12 273 LYS A O 1
ATOM 2040 N N . ASP A 1 274 ? -33.263 6.762 48.657 1.00 88.75 274 ASP A N 1
ATOM 2041 C CA . ASP A 1 274 ? -32.210 6.925 47.645 1.00 88.75 274 ASP A CA 1
ATOM 2042 C C . ASP A 1 274 ? -31.824 5.611 46.938 1.00 88.75 274 ASP A C 1
ATOM 2044 O O . ASP A 1 274 ? -30.922 5.612 46.103 1.00 88.75 274 ASP A O 1
ATOM 2048 N N . LYS A 1 275 ? -32.491 4.498 47.280 1.00 90.00 275 LYS A N 1
ATOM 2049 C CA . LYS A 1 275 ? -32.243 3.128 46.809 1.00 90.00 275 LYS A CA 1
ATOM 2050 C C . LYS A 1 275 ? -30.833 2.572 47.073 1.00 90.00 275 LYS A C 1
ATOM 2052 O O . LYS A 1 275 ? -30.474 1.547 46.498 1.00 90.00 275 LYS A O 1
ATOM 2057 N N . LYS A 1 276 ? -30.027 3.193 47.942 1.00 89.50 276 LYS A N 1
ATOM 2058 C CA . LYS A 1 276 ? -28.656 2.730 48.252 1.00 89.50 276 LYS A CA 1
ATOM 2059 C C . LYS A 1 276 ? -28.572 1.737 49.411 1.00 89.50 276 LYS A C 1
ATOM 2061 O O . LYS A 1 276 ? -27.505 1.182 49.655 1.00 89.50 276 LYS A O 1
ATOM 2066 N N . ALA A 1 277 ? -29.677 1.491 50.111 1.00 90.75 277 ALA A N 1
ATOM 2067 C CA . ALA A 1 277 ? -29.770 0.499 51.174 1.00 90.75 277 ALA A CA 1
ATOM 2068 C C . ALA A 1 277 ? -31.085 -0.287 51.083 1.00 90.75 277 ALA A C 1
ATOM 2070 O O . ALA A 1 277 ? -32.124 0.260 50.716 1.00 90.75 277 ALA A O 1
ATOM 2071 N N . CYS A 1 278 ? -31.052 -1.558 51.481 1.00 92.25 278 CYS A N 1
ATOM 2072 C CA . CYS A 1 278 ? -32.247 -2.319 51.829 1.00 92.25 278 CYS A CA 1
ATOM 2073 C C . CYS A 1 278 ? -32.358 -2.378 53.347 1.00 92.25 278 CYS A C 1
ATOM 2075 O O . CYS A 1 278 ? -31.479 -2.913 54.020 1.00 92.25 278 CYS A O 1
ATOM 2077 N N . VAL A 1 279 ? -33.435 -1.813 53.883 1.00 92.88 279 VAL A N 1
ATOM 2078 C CA . VAL A 1 279 ? -33.659 -1.688 55.325 1.00 92.88 279 VAL A CA 1
ATOM 2079 C C . VAL A 1 279 ? -34.875 -2.499 55.756 1.00 92.88 279 VAL A C 1
ATOM 2081 O O . VAL A 1 279 ? -35.780 -2.760 54.961 1.00 92.88 279 VAL A O 1
ATOM 2084 N N . THR A 1 280 ? -34.900 -2.925 57.018 1.00 90.56 280 THR A N 1
ATOM 2085 C CA . THR A 1 280 ? -35.985 -3.748 57.567 1.00 90.56 280 THR A CA 1
ATOM 2086 C C . THR A 1 280 ? -37.334 -3.043 57.426 1.00 90.56 280 THR A C 1
ATOM 2088 O O . THR A 1 280 ? -37.484 -1.868 57.767 1.00 90.56 280 THR A O 1
ATOM 2091 N N . ARG A 1 281 ? -38.350 -3.763 56.942 1.00 89.00 281 ARG A N 1
ATOM 2092 C CA . ARG A 1 281 ? -39.687 -3.208 56.717 1.00 89.00 281 ARG A CA 1
ATOM 2093 C C . ARG A 1 281 ? -40.382 -2.888 58.043 1.00 89.00 281 ARG A C 1
ATOM 2095 O O . ARG A 1 281 ? -40.979 -3.758 58.671 1.00 89.00 281 ARG A O 1
ATOM 2102 N N . ILE A 1 282 ? -40.382 -1.611 58.414 1.00 89.50 282 ILE A N 1
ATOM 2103 C CA . ILE A 1 282 ? -41.265 -1.072 59.458 1.00 89.50 282 ILE A CA 1
ATOM 2104 C C . ILE A 1 282 ? -42.729 -1.215 59.001 1.00 89.50 282 ILE A C 1
ATOM 2106 O O . ILE A 1 282 ? -43.084 -0.763 57.909 1.00 89.50 282 ILE A O 1
ATOM 2110 N N . SER A 1 283 ? -43.575 -1.842 59.825 1.00 87.62 283 SER A N 1
ATOM 2111 C CA . SER A 1 283 ? -45.018 -1.950 59.560 1.00 87.62 283 SER A CA 1
ATOM 2112 C C . SER A 1 283 ? -45.673 -0.567 59.547 1.00 87.62 283 SER A C 1
ATOM 2114 O O . SER A 1 283 ? -45.293 0.306 60.324 1.00 87.62 283 SER A O 1
ATOM 2116 N N . GLY A 1 284 ? -46.629 -0.349 58.643 1.00 84.25 284 GLY A N 1
ATOM 2117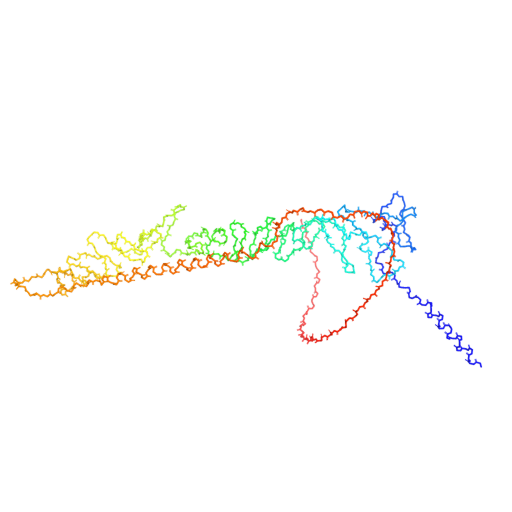 C CA . GLY A 1 284 ? -47.269 0.956 58.459 1.00 84.25 284 GLY A CA 1
ATOM 2118 C C . GLY A 1 284 ? -46.353 2.047 57.882 1.00 84.25 284 GLY A C 1
ATOM 2119 O O . GLY A 1 284 ? -46.696 3.221 57.977 1.00 84.25 284 GLY A O 1
ATOM 2120 N N . CYS A 1 285 ? -45.192 1.703 57.306 1.00 90.00 285 CYS A N 1
ATOM 2121 C CA . CYS A 1 285 ? -44.269 2.656 56.680 1.00 90.00 285 CYS A CA 1
ATOM 2122 C C . CYS A 1 285 ? -44.270 2.561 55.142 1.00 90.00 285 CYS A C 1
ATOM 2124 O O . CYS A 1 285 ? -44.108 1.476 54.582 1.00 90.00 285 CYS A O 1
ATOM 2126 N N . SER A 1 286 ? -44.415 3.708 54.471 1.00 88.38 286 SER A N 1
ATOM 2127 C CA . SER A 1 286 ? -44.445 3.861 53.006 1.00 88.38 286 SER A CA 1
ATOM 2128 C C . SER A 1 286 ? -43.075 4.170 52.393 1.00 88.38 286 SER A C 1
ATOM 2130 O O . SER A 1 286 ? -42.813 3.776 51.261 1.00 88.38 286 SER A O 1
ATOM 2132 N N . ILE A 1 287 ? -42.230 4.929 53.102 1.00 88.19 287 ILE A N 1
ATOM 2133 C CA . ILE A 1 287 ? -40.906 5.372 52.636 1.00 88.19 287 ILE A CA 1
ATOM 2134 C C . ILE A 1 287 ? -39.923 5.261 53.798 1.00 88.19 287 ILE A C 1
ATOM 2136 O O . ILE A 1 287 ? -40.178 5.822 54.865 1.00 88.19 287 ILE A O 1
ATOM 2140 N N . HIS A 1 288 ? -38.784 4.608 53.577 1.00 91.00 288 HIS A N 1
ATOM 2141 C CA . HIS A 1 288 ? -37.745 4.392 54.585 1.00 91.00 288 HIS A CA 1
ATOM 2142 C C . HIS A 1 288 ? -36.500 5.244 54.299 1.00 91.00 288 HIS A C 1
ATOM 2144 O O . HIS A 1 288 ? -36.158 5.517 53.145 1.00 91.00 288 HIS A O 1
ATOM 2150 N N . ASN A 1 289 ? -35.816 5.678 55.353 1.00 87.81 289 ASN A N 1
ATOM 2151 C CA . ASN A 1 289 ? -34.522 6.356 55.274 1.00 87.81 289 ASN A CA 1
ATOM 2152 C C . ASN A 1 289 ? -33.375 5.329 55.157 1.00 87.81 289 ASN A C 1
ATOM 2154 O O . ASN A 1 289 ? -33.563 4.133 55.376 1.00 87.81 289 ASN A O 1
ATOM 2158 N N . THR A 1 290 ? -32.170 5.792 54.819 1.00 86.81 290 THR A N 1
ATOM 2159 C CA . THR A 1 290 ? -30.956 4.955 54.711 1.00 86.81 290 THR A CA 1
ATOM 2160 C C . THR A 1 290 ? -30.471 4.383 56.043 1.00 86.81 290 THR A C 1
ATOM 2162 O O . THR A 1 290 ? -29.822 3.344 56.053 1.00 86.81 290 THR A O 1
ATOM 2165 N N . ASP A 1 291 ? -30.803 5.030 57.160 1.00 85.75 291 ASP A N 1
ATOM 2166 C CA . ASP A 1 291 ? -30.500 4.583 58.527 1.00 85.75 291 ASP A CA 1
ATOM 2167 C C . ASP A 1 291 ? -31.478 3.513 59.057 1.00 85.75 291 ASP A C 1
ATOM 2169 O O . ASP A 1 291 ? -31.325 3.028 60.177 1.00 85.75 291 ASP A O 1
ATOM 2173 N N . GLY A 1 292 ? -32.491 3.145 58.266 1.00 84.31 292 GLY A N 1
ATOM 2174 C CA . GLY A 1 292 ? -33.536 2.197 58.646 1.00 84.31 292 GLY A CA 1
ATOM 2175 C C . GLY A 1 292 ? -34.708 2.794 59.428 1.00 84.31 292 GLY A C 1
ATOM 2176 O O . GLY A 1 292 ? -35.604 2.045 59.810 1.00 84.31 292 GLY A O 1
ATOM 2177 N N . THR A 1 293 ? -34.759 4.113 59.636 1.00 90.19 293 THR A N 1
ATOM 2178 C CA . THR A 1 293 ? -35.945 4.788 60.191 1.00 90.19 293 THR A CA 1
ATOM 2179 C C . THR A 1 293 ? -37.039 4.980 59.135 1.00 90.19 293 THR A C 1
ATOM 2181 O O . THR A 1 293 ? -36.794 4.942 57.926 1.00 90.19 293 THR A O 1
ATOM 2184 N N . CYS A 1 294 ? -38.280 5.202 59.571 1.00 88.94 294 CYS A N 1
ATOM 2185 C CA . CYS A 1 294 ? -39.375 5.530 58.666 1.00 88.94 294 CYS A CA 1
ATOM 2186 C C . CYS A 1 294 ? -39.397 7.034 58.350 1.00 88.94 294 CYS A C 1
ATOM 2188 O O . CYS A 1 294 ? -39.413 7.873 59.249 1.00 88.94 294 CYS A O 1
ATOM 2190 N N . HIS A 1 295 ? -39.450 7.379 57.063 1.00 89.69 295 HIS A N 1
ATOM 2191 C CA . HIS A 1 295 ? -39.603 8.752 56.578 1.00 89.69 295 HIS A CA 1
ATOM 2192 C C . HIS A 1 295 ? -41.074 9.167 56.464 1.00 89.69 295 HIS A C 1
ATOM 2194 O O . HIS A 1 295 ? -41.423 10.330 56.661 1.00 89.69 295 HIS A O 1
ATOM 2200 N N . THR A 1 296 ? -41.954 8.241 56.076 1.00 87.25 296 THR A N 1
ATOM 2201 C CA . THR A 1 296 ? -43.369 8.537 55.811 1.00 87.25 296 THR A CA 1
ATOM 2202 C C . THR A 1 296 ? -44.217 7.300 56.064 1.00 87.25 296 THR A C 1
ATOM 2204 O O . THR A 1 296 ? -43.999 6.272 55.427 1.00 87.25 296 THR A O 1
ATOM 2207 N N . CYS A 1 297 ? -45.193 7.394 56.967 1.00 89.25 297 CYS A N 1
ATOM 2208 C CA . CYS A 1 297 ? -46.120 6.300 57.258 1.00 89.25 297 CYS A CA 1
ATOM 2209 C C . CYS A 1 297 ? -47.170 6.100 56.145 1.00 89.25 297 CYS A C 1
ATOM 2211 O O . CYS A 1 297 ? -47.352 6.951 55.271 1.00 89.25 297 CYS A O 1
ATOM 2213 N N . THR A 1 298 ? -47.856 4.960 56.146 1.00 89.12 298 THR A N 1
ATOM 2214 C CA . THR A 1 298 ? -49.074 4.736 55.355 1.00 89.12 298 THR A CA 1
ATOM 2215 C C . THR A 1 298 ? -50.243 5.514 55.954 1.00 89.12 298 THR A C 1
ATOM 2217 O O . THR A 1 298 ? -50.236 5.861 57.137 1.00 89.12 298 THR A O 1
ATOM 2220 N N . VAL A 1 299 ? -51.278 5.769 55.149 1.00 82.19 299 VAL A N 1
ATOM 2221 C CA . VAL A 1 299 ? -52.541 6.342 55.645 1.00 82.19 299 VAL A CA 1
ATOM 2222 C C . VAL A 1 299 ? -53.064 5.556 56.857 1.00 82.19 299 VAL A C 1
ATOM 2224 O O . VAL A 1 299 ? -52.939 4.334 56.906 1.00 82.19 299 VAL A O 1
ATOM 2227 N N . ASN A 1 300 ? -53.620 6.281 57.834 1.00 82.69 300 ASN A N 1
ATOM 2228 C CA . ASN A 1 300 ? -54.074 5.821 59.162 1.00 82.69 300 ASN A CA 1
ATOM 2229 C C . ASN A 1 300 ? -52.983 5.543 60.217 1.00 82.69 300 ASN A C 1
ATOM 2231 O O . ASN A 1 300 ? -53.322 5.285 61.372 1.00 82.69 300 ASN A O 1
ATOM 2235 N N . PHE A 1 301 ? -51.698 5.681 59.877 1.00 84.50 301 PHE A N 1
ATOM 2236 C CA . PHE A 1 301 ? -50.595 5.555 60.833 1.00 84.50 301 PHE A CA 1
ATOM 2237 C C . PHE A 1 301 ? -49.887 6.898 61.073 1.00 84.50 301 PHE A C 1
ATOM 2239 O O . PHE A 1 301 ? -49.807 7.752 60.188 1.00 84.50 301 PHE A O 1
ATOM 2246 N N . VAL A 1 302 ? -49.356 7.088 62.282 1.00 86.00 302 VAL A N 1
ATOM 2247 C CA . VAL A 1 302 ? -48.584 8.270 62.699 1.00 86.00 302 VAL A CA 1
ATOM 2248 C C . VAL A 1 302 ? -47.169 7.846 63.077 1.00 86.00 302 VAL A C 1
ATOM 2250 O O . VAL A 1 302 ? -46.964 6.794 63.682 1.00 86.00 302 VAL A O 1
ATOM 2253 N N . LEU A 1 303 ? -46.187 8.664 62.698 1.00 86.06 303 LEU A N 1
ATOM 2254 C CA . LEU A 1 303 ? -44.781 8.419 62.994 1.00 86.06 303 LEU A CA 1
ATOM 2255 C C . LEU A 1 303 ? -44.514 8.641 64.490 1.00 86.06 303 LEU A C 1
ATOM 2257 O O . LEU A 1 303 ? -44.839 9.693 65.039 1.00 86.06 303 LEU A O 1
ATOM 2261 N N . THR A 1 304 ? -43.909 7.653 65.143 1.00 84.88 304 THR A N 1
ATOM 2262 C CA . THR A 1 304 ? -43.471 7.753 66.544 1.00 84.88 304 THR A CA 1
ATOM 2263 C C . THR A 1 304 ? -42.368 8.809 66.668 1.00 84.88 304 THR A C 1
ATOM 2265 O O . THR A 1 304 ? -41.578 8.968 65.744 1.00 84.88 304 THR A O 1
ATOM 2268 N N . ALA A 1 305 ? -42.248 9.484 67.818 1.00 78.44 305 ALA A N 1
ATOM 2269 C CA . ALA A 1 305 ? -41.272 10.565 68.036 1.00 78.44 305 ALA A CA 1
ATOM 2270 C C . ALA A 1 305 ? -39.804 10.204 67.702 1.00 78.44 305 ALA A C 1
ATOM 2272 O O . ALA A 1 305 ? -39.028 11.081 67.339 1.00 78.44 305 ALA A O 1
ATOM 2273 N N . ASN A 1 306 ? -39.439 8.919 67.780 1.00 82.31 306 ASN A N 1
ATOM 2274 C CA . ASN A 1 306 ? -38.097 8.415 67.466 1.00 82.31 306 ASN A CA 1
ATOM 2275 C C . ASN A 1 306 ? -37.937 7.949 65.998 1.00 82.31 306 ASN A C 1
ATOM 2277 O O . ASN A 1 306 ? -36.921 7.352 65.660 1.00 82.31 306 ASN A O 1
ATOM 2281 N N . SER A 1 307 ? -38.947 8.135 65.142 1.00 82.75 307 SER A N 1
ATOM 2282 C CA . SER A 1 307 ? -39.005 7.692 63.733 1.00 82.75 307 SER A CA 1
ATOM 2283 C C . SER A 1 307 ? -38.837 6.181 63.476 1.00 82.75 307 SER A C 1
ATOM 2285 O O . SER A 1 307 ? -38.768 5.747 62.328 1.00 82.75 307 SER A O 1
ATOM 2287 N N . THR A 1 308 ? -38.814 5.347 64.519 1.00 84.06 308 THR A N 1
ATOM 2288 C CA . THR A 1 308 ? -38.592 3.890 64.429 1.00 84.06 308 THR A CA 1
ATOM 2289 C C . THR A 1 308 ? -39.855 3.060 64.189 1.00 84.06 308 THR A C 1
ATOM 2291 O O . THR A 1 308 ? -39.750 1.888 63.837 1.00 84.06 308 THR A O 1
ATOM 2294 N N . ALA A 1 309 ? -41.047 3.632 64.374 1.00 85.81 309 ALA A N 1
ATOM 2295 C CA . ALA A 1 309 ? -42.314 2.924 64.212 1.00 85.81 309 ALA A CA 1
ATOM 2296 C C . ALA A 1 309 ? -43.432 3.850 63.720 1.00 85.81 309 ALA A C 1
ATOM 2298 O O . ALA A 1 309 ? -43.484 5.031 64.075 1.00 85.81 309 ALA A O 1
ATOM 2299 N N . CYS A 1 310 ? -44.356 3.279 62.953 1.00 88.31 310 CYS A N 1
ATOM 2300 C CA . CYS A 1 310 ? -45.629 3.885 62.592 1.00 88.31 310 CYS A CA 1
ATOM 2301 C C . CYS A 1 310 ? -46.729 3.201 63.413 1.00 88.31 310 CYS A C 1
ATOM 2303 O O . CYS A 1 310 ? -46.872 1.982 63.347 1.00 88.31 310 CYS A O 1
ATOM 2305 N N . THR A 1 311 ? -47.488 3.961 64.201 1.00 86.31 311 THR A N 1
ATOM 2306 C CA . THR A 1 311 ? -48.571 3.440 65.055 1.00 86.31 311 THR A CA 1
ATOM 2307 C C . THR A 1 311 ? -49.929 3.860 64.515 1.00 86.31 311 THR A C 1
ATOM 2309 O O . THR A 1 311 ? -50.074 4.993 64.055 1.00 86.31 311 THR A O 1
ATOM 2312 N N . GLU A 1 312 ? -50.926 2.979 64.586 1.00 82.12 312 GLU A N 1
ATOM 2313 C CA . GLU A 1 312 ? -52.309 3.313 64.223 1.00 82.12 312 GLU A CA 1
ATOM 2314 C C . GLU A 1 312 ? -52.824 4.499 65.048 1.00 82.12 312 GLU A C 1
ATOM 2316 O O . GLU A 1 312 ? -52.476 4.662 66.223 1.00 8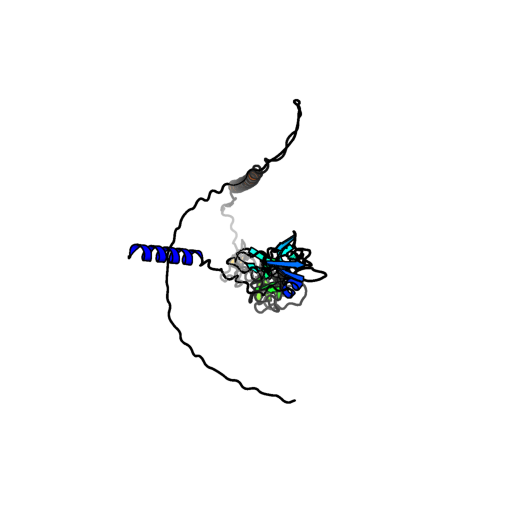2.12 312 GLU A O 1
ATOM 2321 N N . ARG A 1 313 ? -53.665 5.338 64.438 1.00 73.88 313 ARG A N 1
ATOM 2322 C CA . ARG A 1 313 ? -54.368 6.389 65.177 1.00 73.88 313 ARG A CA 1
ATOM 2323 C C . ARG A 1 313 ? -55.404 5.768 66.109 1.00 73.88 313 ARG A C 1
ATOM 2325 O O . ARG A 1 313 ? -56.405 5.220 65.658 1.00 73.88 313 ARG A O 1
ATOM 2332 N N . ILE A 1 314 ? -55.185 5.901 67.417 1.00 62.69 314 ILE A N 1
ATOM 2333 C CA . ILE A 1 314 ? -56.197 5.591 68.436 1.00 62.69 314 ILE A CA 1
ATOM 2334 C C . ILE A 1 314 ? -57.162 6.780 68.521 1.00 62.69 314 ILE A C 1
ATOM 2336 O O . ILE A 1 314 ? -57.150 7.554 69.481 1.00 62.69 314 ILE A O 1
ATOM 2340 N N . ASP A 1 315 ? -57.978 6.947 67.484 1.00 54.84 315 ASP A N 1
ATOM 2341 C CA . ASP A 1 315 ? -58.989 7.997 67.445 1.00 54.84 315 ASP A CA 1
ATOM 2342 C C . ASP A 1 315 ? -60.175 7.592 68.336 1.00 54.84 315 ASP A C 1
ATOM 2344 O O . ASP A 1 315 ? -60.870 6.598 68.100 1.00 54.84 315 ASP A O 1
ATOM 2348 N N . LYS A 1 316 ? -60.412 8.367 69.404 1.00 44.69 316 LYS A N 1
ATOM 2349 C CA . LYS A 1 316 ? -61.667 8.269 70.156 1.00 44.69 316 LYS A CA 1
ATOM 2350 C C . LYS A 1 316 ? -62.816 8.656 69.227 1.00 44.69 316 LYS A C 1
ATOM 2352 O O . LYS A 1 316 ? -62.764 9.675 68.553 1.00 44.69 316 LYS A O 1
ATOM 2357 N N . LYS A 1 317 ? -63.852 7.824 69.256 1.00 48.19 317 LYS A N 1
ATOM 2358 C CA . LYS A 1 317 ? -65.071 7.888 68.451 1.00 48.19 317 LYS A CA 1
ATOM 2359 C C . LYS A 1 317 ? -65.698 9.293 68.394 1.00 48.19 317 LYS A C 1
ATOM 2361 O O . LYS A 1 317 ? -66.365 9.689 69.345 1.00 48.19 317 LYS A O 1
ATOM 2366 N N . GLU A 1 318 ? -65.581 9.956 67.248 1.00 39.03 318 GLU A N 1
ATOM 2367 C CA . GLU A 1 318 ? -66.473 11.035 66.808 1.00 39.03 318 GLU A CA 1
ATOM 2368 C C . GLU A 1 318 ? -66.595 11.018 65.272 1.00 39.03 318 GLU A C 1
ATOM 2370 O O . GLU A 1 318 ? -65.672 10.621 64.561 1.00 39.03 318 GLU A O 1
ATOM 2375 N N . GLU A 1 319 ? -67.779 11.366 64.773 1.00 46.19 319 GLU A N 1
ATOM 2376 C CA . GLU A 1 319 ? -68.216 11.275 63.370 1.00 46.19 319 GLU A CA 1
ATOM 2377 C C . GLU A 1 319 ? -68.668 12.684 62.911 1.00 46.19 319 GLU A C 1
ATOM 2379 O O . GLU A 1 319 ? -68.977 13.524 63.755 1.00 46.19 319 GLU A O 1
ATOM 2384 N N . PRO A 1 320 ? -68.773 12.981 61.608 1.00 50.00 320 PRO A N 1
ATOM 2385 C CA . PRO A 1 320 ? -67.643 13.267 60.734 1.00 50.00 320 PRO A CA 1
ATOM 2386 C C . PRO A 1 320 ? -67.670 14.725 60.226 1.00 50.00 320 PRO A C 1
ATOM 2388 O O . PRO A 1 320 ? -68.694 15.188 59.719 1.00 50.00 320 PRO A O 1
ATOM 2391 N N . GLU A 1 321 ? -66.533 15.432 60.233 1.00 46.28 321 GLU A N 1
ATOM 2392 C CA . GLU A 1 321 ? -66.425 16.698 59.491 1.00 46.28 321 GLU A CA 1
ATOM 2393 C C . GLU A 1 321 ? -65.971 16.491 58.041 1.00 46.28 321 GLU A C 1
ATOM 2395 O O . GLU A 1 321 ? -65.008 15.798 57.711 1.00 46.28 321 GLU A O 1
ATOM 2400 N N . LYS A 1 322 ? -66.736 17.124 57.157 1.00 45.69 322 LYS A N 1
ATOM 2401 C CA . LYS A 1 322 ? -66.725 16.982 55.706 1.00 45.69 322 LYS A CA 1
ATOM 2402 C C . LYS A 1 322 ? -65.647 17.885 55.099 1.00 45.69 322 LYS A C 1
ATOM 2404 O O . LYS A 1 322 ? -65.846 19.094 55.029 1.00 45.69 322 LYS A O 1
ATOM 2409 N N . GLN A 1 323 ? -64.545 17.315 54.610 1.00 42.31 323 GLN A N 1
ATOM 2410 C CA . GLN A 1 323 ? -63.569 18.041 53.783 1.00 42.31 323 GLN A CA 1
ATOM 2411 C C . GLN A 1 323 ? -63.426 17.429 52.387 1.00 42.31 323 GLN A C 1
ATOM 2413 O O . GLN A 1 323 ? -63.623 16.235 52.173 1.00 42.31 323 GLN A O 1
ATOM 2418 N N . GLU A 1 324 ? -63.188 18.305 51.414 1.00 48.22 324 GLU A N 1
ATOM 2419 C CA . GLU A 1 324 ? -63.533 18.083 50.011 1.00 48.22 324 GLU A CA 1
ATOM 2420 C C . GLU A 1 324 ? -62.484 17.262 49.247 1.00 48.22 324 GLU A C 1
ATOM 2422 O O . GLU A 1 324 ? -61.292 17.578 49.261 1.00 48.22 324 GLU A O 1
ATOM 2427 N N . GLU A 1 325 ? -62.933 16.265 48.473 1.00 43.56 325 GLU A N 1
ATOM 2428 C CA . GLU A 1 325 ? -62.091 15.628 47.458 1.00 43.56 325 GLU A CA 1
ATOM 2429 C C . GLU A 1 325 ? -61.703 16.641 46.369 1.00 43.56 325 GLU A C 1
ATOM 2431 O O . GLU A 1 325 ? -62.409 16.818 45.369 1.00 43.56 325 GLU A O 1
ATOM 2436 N N . LYS A 1 326 ? -60.508 17.229 46.470 1.00 42.59 326 LYS A N 1
ATOM 2437 C CA . LYS A 1 326 ? -59.822 17.740 45.279 1.00 42.59 326 LYS A CA 1
ATOM 2438 C C . LYS A 1 326 ? -59.332 16.567 44.436 1.00 42.59 326 LYS A C 1
ATOM 2440 O O . LYS A 1 326 ? -58.152 16.223 44.447 1.00 42.59 326 LYS A O 1
ATOM 2445 N N . LYS A 1 327 ? -60.241 16.009 43.631 1.00 41.75 327 LYS A N 1
ATOM 2446 C CA . LYS A 1 327 ? -59.873 15.284 42.412 1.00 41.75 327 LYS A CA 1
ATOM 2447 C C . LYS A 1 327 ? -59.008 16.205 41.556 1.00 41.75 327 LYS A C 1
ATOM 2449 O O . LYS A 1 327 ? -59.520 17.052 40.827 1.00 41.75 327 LYS A O 1
ATOM 2454 N N . SER A 1 328 ? -57.696 15.994 41.593 1.00 54.91 328 SER A N 1
ATOM 2455 C CA . SER A 1 328 ? -56.754 16.457 40.574 1.00 54.91 328 SER A CA 1
ATOM 2456 C C . SER A 1 328 ? -56.958 15.647 39.290 1.00 54.91 328 SER A C 1
ATOM 2458 O O . SER A 1 328 ? -56.065 14.962 38.795 1.00 54.91 328 SER A O 1
ATOM 2460 N N . GLY A 1 329 ? -58.176 15.719 38.745 1.00 56.47 329 GLY A N 1
ATOM 2461 C CA . GLY A 1 329 ? -58.478 15.228 37.415 1.00 56.47 329 GLY A CA 1
ATOM 2462 C C . GLY A 1 329 ? -57.617 16.002 36.433 1.00 56.47 329 GLY A C 1
ATOM 2463 O O . GLY A 1 329 ? -57.884 17.176 36.172 1.00 56.47 329 GLY A O 1
ATOM 2464 N N . PHE A 1 330 ? -56.569 15.351 35.925 1.00 56.28 330 PHE A N 1
ATOM 2465 C CA . PHE A 1 330 ? -55.747 15.898 34.856 1.00 56.28 330 PHE A CA 1
ATOM 2466 C C . PHE A 1 330 ? -56.690 16.349 33.732 1.00 56.28 330 PHE A C 1
ATOM 2468 O O . PHE A 1 330 ? -57.504 15.538 33.279 1.00 56.28 330 PHE A O 1
ATOM 2475 N N . PRO A 1 331 ? -56.656 17.630 33.321 1.00 65.31 331 PRO A N 1
ATOM 2476 C CA . PRO A 1 331 ? -57.653 18.160 32.408 1.00 65.31 331 PRO A CA 1
ATOM 2477 C C . PRO A 1 331 ? -57.672 17.346 31.115 1.00 65.31 331 PRO A C 1
ATOM 2479 O O . PRO A 1 331 ? -56.670 17.271 30.408 1.00 65.31 331 PRO A O 1
ATOM 2482 N N . TRP A 1 332 ? -58.818 16.744 30.787 1.00 61.59 332 TRP A N 1
ATOM 2483 C CA . TRP A 1 332 ? -58.942 15.855 29.624 1.00 61.59 332 TRP A CA 1
ATOM 2484 C C . TRP A 1 332 ? -58.580 16.569 28.307 1.00 61.59 332 TRP A C 1
ATOM 2486 O O . TRP A 1 332 ? -58.005 15.969 27.398 1.00 61.59 332 TRP A O 1
ATOM 2496 N N . TRP A 1 333 ? -58.798 17.888 28.254 1.00 71.25 333 TRP A N 1
ATOM 2497 C CA . TRP A 1 333 ? -58.366 18.752 27.157 1.00 71.25 333 TRP A CA 1
ATOM 2498 C C . TRP A 1 333 ? -56.837 18.847 26.998 1.00 71.25 333 TRP A C 1
ATOM 2500 O O . TRP A 1 333 ? -56.367 19.011 25.877 1.00 71.25 333 TRP A O 1
ATOM 2510 N N . ALA A 1 334 ? -56.038 18.672 28.057 1.00 72.00 334 ALA A N 1
ATOM 2511 C CA . ALA A 1 334 ? -54.576 18.651 27.953 1.00 72.00 334 ALA A CA 1
ATOM 2512 C C . ALA A 1 334 ? -54.059 17.368 27.278 1.00 72.00 334 ALA A C 1
ATOM 2514 O O . ALA A 1 334 ? -53.155 17.439 26.450 1.00 72.00 334 ALA A O 1
ATOM 2515 N N . ILE A 1 335 ? -54.678 16.212 27.551 1.00 73.25 335 ILE A N 1
ATOM 2516 C CA . ILE A 1 335 ? -54.371 14.956 26.841 1.00 73.25 335 ILE A CA 1
ATOM 2517 C C . ILE A 1 335 ? -54.722 15.102 25.352 1.00 73.25 335 ILE A C 1
ATOM 2519 O O . ILE A 1 335 ? -53.943 14.710 24.485 1.00 73.25 335 ILE A O 1
ATOM 2523 N N . LEU A 1 336 ? -55.858 15.738 25.051 1.00 77.56 336 LEU A N 1
ATOM 2524 C CA . LEU A 1 336 ? -56.300 15.995 23.680 1.00 77.56 336 LEU A CA 1
ATOM 2525 C C . LEU A 1 336 ? -55.335 16.933 22.924 1.00 77.56 336 LEU A C 1
ATOM 2527 O O . LEU A 1 336 ? -55.019 16.659 21.768 1.00 77.56 336 LEU A O 1
ATOM 2531 N N . ILE A 1 337 ? -54.799 17.973 23.579 1.00 83.12 337 ILE A N 1
ATOM 2532 C CA . ILE A 1 337 ? -53.758 18.853 23.011 1.00 83.12 337 ILE A CA 1
ATOM 2533 C C . ILE A 1 337 ? -52.447 18.097 22.762 1.00 83.12 337 ILE A C 1
ATOM 2535 O O . ILE A 1 337 ? -51.840 18.294 21.711 1.00 83.12 337 ILE A O 1
ATOM 2539 N N . ILE A 1 338 ? -52.014 17.220 23.676 1.00 83.62 338 ILE A N 1
ATOM 2540 C CA . ILE A 1 338 ? -50.795 16.414 23.485 1.00 83.62 338 ILE A CA 1
ATOM 2541 C C . ILE A 1 338 ? -50.948 15.508 22.256 1.00 83.62 338 ILE A C 1
ATOM 2543 O O . ILE A 1 338 ? -50.078 15.515 21.388 1.00 83.62 338 ILE A O 1
ATOM 2547 N N . VAL A 1 339 ? -52.077 14.803 22.120 1.00 84.69 339 VAL A N 1
ATOM 2548 C CA . VAL A 1 339 ? -52.339 13.914 20.973 1.00 84.69 339 VAL A CA 1
ATOM 2549 C C . VAL A 1 339 ? -52.407 14.690 19.648 1.00 84.69 339 VAL A C 1
ATOM 2551 O O . VAL A 1 339 ? -51.803 14.261 18.663 1.00 84.69 339 VAL A O 1
ATOM 2554 N N . LEU A 1 340 ? -53.073 15.851 19.611 1.00 88.56 340 LEU A N 1
ATOM 2555 C CA . LEU A 1 340 ? -53.109 16.723 18.425 1.00 88.56 340 LEU A CA 1
ATOM 2556 C C . LEU A 1 340 ? -51.731 17.309 18.082 1.00 88.56 340 LEU A C 1
ATOM 2558 O O . LEU A 1 340 ? -51.366 17.373 16.907 1.00 88.56 340 LEU A O 1
ATOM 2562 N N . GLY A 1 341 ? -50.949 17.684 19.096 1.00 89.25 341 GLY A N 1
ATOM 2563 C CA . GLY A 1 341 ? -49.572 18.145 18.946 1.00 89.25 341 GLY A CA 1
ATOM 2564 C C . GLY A 1 341 ? -48.676 17.069 18.336 1.00 89.25 341 GLY A C 1
ATOM 2565 O O . GLY A 1 341 ? -48.008 17.331 17.338 1.00 89.25 341 GLY A O 1
ATOM 2566 N N . SER A 1 342 ? -48.719 15.840 18.862 1.00 88.06 342 SER A N 1
ATOM 2567 C CA . SER A 1 342 ? -47.991 14.692 18.307 1.00 88.06 342 SER A CA 1
ATOM 2568 C C . SER A 1 342 ? -48.392 14.394 16.859 1.00 88.06 342 SER A C 1
ATOM 2570 O O . SER A 1 342 ? -47.516 14.180 16.024 1.00 88.06 342 SER A O 1
ATOM 2572 N N . LEU A 1 343 ? -49.688 14.436 16.531 1.00 91.44 343 LEU A N 1
ATOM 2573 C CA . LEU A 1 343 ? -50.190 14.234 15.165 1.00 91.44 343 LEU A CA 1
ATOM 2574 C C . LEU A 1 343 ? -49.666 15.290 14.181 1.00 91.44 343 LEU A C 1
ATOM 2576 O O . LEU A 1 343 ? -49.219 14.936 13.090 1.00 91.44 343 LEU A O 1
ATOM 2580 N N . LEU A 1 344 ? -49.663 16.570 14.569 1.00 90.75 344 LEU A N 1
ATOM 2581 C CA . LEU A 1 344 ? -49.099 17.650 13.753 1.00 90.75 344 LEU A CA 1
ATOM 2582 C C . LEU A 1 344 ? -47.576 17.531 13.600 1.00 90.75 344 LEU A C 1
ATOM 2584 O O . LEU A 1 344 ? -47.055 17.784 12.513 1.00 90.75 344 LEU A O 1
ATOM 2588 N N . LEU A 1 345 ? -46.864 17.104 14.647 1.00 92.06 345 LEU A N 1
ATOM 2589 C CA . LEU A 1 345 ? -45.413 16.897 14.603 1.00 92.06 345 LEU A CA 1
ATOM 2590 C C . LEU A 1 345 ? -45.050 15.743 13.653 1.00 92.06 345 LEU A C 1
ATOM 2592 O O . LEU A 1 345 ? -44.194 15.904 12.785 1.00 92.06 345 LEU A O 1
ATOM 2596 N N . ILE A 1 346 ? -45.758 14.612 13.748 1.00 91.69 346 ILE A N 1
ATOM 2597 C CA . ILE A 1 346 ? -45.589 13.457 12.852 1.00 91.69 346 ILE A CA 1
ATOM 2598 C C . ILE A 1 346 ? -45.914 13.848 11.404 1.00 91.69 346 ILE A C 1
ATOM 2600 O O . ILE A 1 346 ? -45.123 13.561 10.506 1.00 91.69 346 ILE A O 1
ATOM 2604 N N . ALA A 1 347 ? -47.021 14.557 11.162 1.00 89.56 347 ALA A N 1
ATOM 2605 C CA . ALA A 1 347 ? -47.365 15.052 9.829 1.00 89.56 347 ALA A CA 1
ATOM 2606 C C . ALA A 1 347 ? -46.289 16.005 9.273 1.00 89.56 347 ALA A C 1
ATOM 2608 O O . ALA A 1 347 ? -45.911 15.891 8.106 1.00 89.56 347 ALA A O 1
ATOM 2609 N N . GLY A 1 348 ? -45.741 16.892 10.110 1.00 92.38 348 GLY A N 1
ATOM 2610 C CA . GLY A 1 348 ? -44.626 17.772 9.758 1.00 92.38 348 GLY A CA 1
ATOM 2611 C C . GLY A 1 348 ? -43.369 17.000 9.353 1.00 92.38 348 GLY A C 1
ATOM 2612 O O . GLY A 1 348 ? -42.794 17.285 8.304 1.00 92.38 348 GLY A O 1
ATOM 2613 N N . VAL A 1 349 ? -42.978 15.978 10.123 1.00 92.69 349 VAL A N 1
ATOM 2614 C CA . VAL A 1 349 ? -41.835 15.102 9.801 1.00 92.69 349 VAL A CA 1
ATOM 2615 C C . VAL A 1 349 ? -42.073 14.333 8.499 1.00 92.69 349 VAL A C 1
ATOM 2617 O O . VAL A 1 349 ? -41.183 14.304 7.650 1.00 92.69 349 VAL A O 1
ATOM 2620 N N . VAL A 1 350 ? -43.269 13.778 8.282 1.00 91.44 350 VAL A N 1
ATOM 2621 C CA . VAL A 1 350 ? -43.623 13.087 7.028 1.00 91.44 350 VAL A CA 1
ATOM 2622 C C . VAL A 1 350 ? -43.545 14.039 5.832 1.00 91.44 350 VAL A C 1
ATOM 2624 O O . VAL A 1 350 ? -42.947 13.685 4.817 1.00 91.44 350 VAL A O 1
ATOM 2627 N N . VAL A 1 351 ? -44.063 15.267 5.943 1.00 89.25 351 VAL A N 1
ATOM 2628 C CA . VAL A 1 351 ? -43.941 16.285 4.884 1.00 89.25 351 VAL A CA 1
ATOM 2629 C C . VAL A 1 351 ? -42.479 16.661 4.638 1.00 89.25 351 VAL A C 1
ATOM 2631 O O . VAL A 1 351 ? -42.082 16.799 3.483 1.00 89.25 351 VAL A O 1
ATOM 2634 N N . LEU A 1 352 ? -41.654 16.779 5.681 1.00 85.25 352 LEU A N 1
ATOM 2635 C CA . LEU A 1 352 ? -40.231 17.106 5.556 1.00 85.25 352 LEU A CA 1
ATOM 2636 C C . LEU A 1 352 ? -39.464 15.974 4.847 1.00 85.25 352 LEU A C 1
ATOM 2638 O O . LEU A 1 352 ? -38.747 16.237 3.880 1.00 85.25 352 LEU A O 1
ATOM 2642 N N . VAL A 1 353 ? -39.700 14.714 5.231 1.00 89.25 353 VAL A N 1
ATOM 2643 C CA . VAL A 1 353 ? -39.154 13.524 4.555 1.00 89.25 353 VAL A CA 1
ATOM 2644 C C . VAL A 1 353 ? -39.631 13.454 3.101 1.00 89.25 353 VAL A C 1
ATOM 2646 O O . VAL A 1 353 ? -38.804 13.342 2.199 1.00 89.25 353 VAL A O 1
ATOM 2649 N N . CYS A 1 354 ? -40.930 13.614 2.828 1.00 80.56 354 CYS A N 1
ATOM 2650 C CA . CYS A 1 354 ? -41.454 13.654 1.461 1.00 80.56 354 CYS A CA 1
ATOM 2651 C C . CYS A 1 354 ? -40.853 14.801 0.632 1.00 80.56 354 CYS A C 1
ATOM 2653 O O . CYS A 1 354 ? -40.549 14.603 -0.544 1.00 80.56 354 CYS A O 1
ATOM 2655 N N . CYS A 1 355 ? -40.631 15.979 1.218 1.00 79.19 355 CYS A N 1
ATOM 2656 C CA . CYS A 1 355 ? -39.962 17.099 0.557 1.00 79.19 355 CYS A CA 1
ATOM 2657 C C . CYS A 1 355 ? -38.500 16.776 0.222 1.00 79.19 355 CYS A C 1
ATOM 2659 O O . CYS A 1 355 ? -38.076 17.042 -0.901 1.00 79.19 355 CYS A O 1
ATOM 2661 N N . VAL A 1 356 ? -37.745 16.160 1.138 1.00 79.06 356 VAL A N 1
ATOM 2662 C CA . VAL A 1 356 ? -36.354 15.737 0.894 1.00 79.06 356 VAL A CA 1
ATOM 2663 C C . VAL A 1 356 ? -36.297 14.645 -0.180 1.00 79.06 356 VAL A C 1
ATOM 2665 O O . VAL A 1 356 ? -35.582 14.813 -1.167 1.00 79.06 356 VAL A O 1
ATOM 2668 N N . CYS A 1 357 ? -37.119 13.597 -0.078 1.00 74.75 357 CYS A N 1
ATOM 2669 C CA . CYS A 1 357 ? -37.217 12.529 -1.082 1.00 74.75 357 CYS A CA 1
ATOM 2670 C C . CYS A 1 357 ? -37.694 13.027 -2.459 1.00 74.75 357 CYS A C 1
ATOM 2672 O O . CYS A 1 357 ? -37.330 12.457 -3.486 1.00 74.75 357 CYS A O 1
ATOM 2674 N N . LYS A 1 358 ? -38.494 14.100 -2.517 1.00 69.94 358 LYS A N 1
ATOM 2675 C CA . LYS A 1 358 ? -38.913 14.734 -3.778 1.00 69.94 358 LYS A CA 1
ATOM 2676 C C . LYS A 1 358 ? -37.850 15.687 -4.338 1.00 69.94 358 LYS A C 1
ATOM 2678 O O . LYS A 1 358 ? -37.806 15.887 -5.551 1.00 69.94 358 LYS A O 1
ATOM 2683 N N . ARG A 1 359 ? -36.976 16.242 -3.488 1.00 61.53 359 ARG A N 1
ATOM 2684 C CA . ARG A 1 359 ? -35.829 17.067 -3.898 1.00 61.53 359 ARG A CA 1
ATOM 2685 C C . ARG A 1 359 ? -34.733 16.199 -4.521 1.00 61.53 359 ARG A C 1
ATOM 2687 O O . ARG A 1 359 ? -34.359 16.459 -5.658 1.00 61.53 359 ARG A O 1
ATOM 2694 N N . THR A 1 360 ? -34.356 15.092 -3.874 1.00 54.44 360 THR A N 1
ATOM 2695 C CA . THR A 1 360 ? -33.361 14.134 -4.406 1.00 54.44 360 THR A CA 1
ATOM 2696 C C . THR A 1 360 ? -33.783 13.461 -5.718 1.00 54.44 360 THR A C 1
ATOM 2698 O O . THR A 1 360 ? -32.933 12.979 -6.464 1.00 54.44 360 THR A O 1
ATOM 2701 N N . ASN A 1 361 ? -35.082 13.450 -6.038 1.00 56.06 361 ASN A N 1
ATOM 2702 C CA . ASN A 1 361 ? -35.594 12.940 -7.313 1.00 56.06 361 ASN A CA 1
ATOM 2703 C C . ASN A 1 361 ? -35.571 13.986 -8.449 1.00 56.06 361 ASN A C 1
ATOM 2705 O O . ASN A 1 361 ? -35.562 13.609 -9.619 1.00 56.06 361 ASN A O 1
ATOM 2709 N N . LYS A 1 362 ? -35.506 15.293 -8.143 1.00 53.97 362 LYS A N 1
ATOM 2710 C CA . LYS A 1 362 ? -35.302 16.335 -9.169 1.00 53.97 362 LYS A CA 1
ATOM 2711 C C . LYS A 1 362 ? -33.861 16.376 -9.678 1.00 53.97 362 LYS A C 1
ATOM 2713 O O . LYS A 1 362 ? -33.655 16.594 -10.868 1.00 53.97 362 LYS A O 1
ATOM 2718 N N . ASP A 1 363 ? -32.888 16.061 -8.828 1.00 53.81 363 ASP A N 1
ATOM 2719 C CA . ASP A 1 363 ? -31.467 16.057 -9.208 1.00 53.81 363 ASP A CA 1
ATOM 2720 C C . ASP A 1 363 ? -31.068 14.841 -10.075 1.00 53.81 363 ASP A C 1
ATOM 2722 O O . ASP A 1 363 ? -29.977 14.804 -10.640 1.00 53.81 363 ASP A O 1
ATOM 2726 N N . LYS A 1 364 ? -31.970 13.861 -10.256 1.00 50.78 364 LYS A N 1
ATOM 2727 C CA . LYS A 1 364 ? -31.793 12.724 -11.180 1.00 50.78 364 LYS A CA 1
ATOM 2728 C C . LYS A 1 364 ? -32.444 12.906 -12.558 1.00 50.78 364 LYS A C 1
ATOM 2730 O O . LYS A 1 364 ? -32.353 11.994 -13.377 1.00 50.78 364 LYS A O 1
ATOM 2735 N N . GLN A 1 365 ? -33.046 14.063 -12.856 1.00 47.59 365 GLN A N 1
ATOM 2736 C CA . GLN A 1 365 ? -33.702 14.318 -14.151 1.00 47.59 365 GLN A CA 1
ATOM 2737 C C . GLN A 1 365 ? -33.022 15.381 -15.036 1.00 47.59 365 GLN A C 1
ATOM 2739 O O . GLN A 1 365 ? -33.619 15.839 -16.007 1.00 47.59 365 GLN A O 1
ATOM 2744 N N . THR A 1 366 ? -31.748 15.703 -14.771 1.00 47.28 366 THR A N 1
ATOM 2745 C CA . THR A 1 366 ? -30.929 16.618 -15.605 1.00 47.28 366 THR A CA 1
ATOM 2746 C C . THR A 1 366 ? -29.668 15.954 -16.190 1.00 47.28 366 THR A C 1
ATOM 2748 O O . THR A 1 366 ? -28.785 16.637 -16.694 1.00 47.28 366 THR A O 1
ATOM 2751 N N . SER A 1 367 ? -29.595 14.615 -16.180 1.00 42.88 367 SER A N 1
ATOM 2752 C CA . SER A 1 367 ? -28.447 13.840 -16.696 1.00 42.88 367 SER A CA 1
ATOM 2753 C C . SER A 1 367 ? -28.873 12.653 -17.574 1.00 42.88 367 SER A C 1
ATOM 2755 O O . SER A 1 367 ? -28.323 11.560 -17.462 1.00 42.88 367 SER A O 1
ATOM 2757 N N . ALA A 1 368 ? -29.883 12.842 -18.433 1.00 37.28 368 ALA A N 1
ATOM 2758 C CA . ALA A 1 368 ? -30.390 11.792 -19.328 1.00 37.28 368 ALA A CA 1
ATOM 2759 C C . ALA A 1 368 ? -30.902 12.311 -20.692 1.00 37.28 368 ALA A C 1
ATOM 2761 O O . ALA A 1 368 ? -31.848 11.760 -21.251 1.00 37.28 368 ALA A O 1
ATOM 2762 N N . THR A 1 369 ? -30.262 13.339 -21.264 1.00 41.44 369 THR A N 1
ATOM 2763 C CA . THR A 1 369 ? -30.603 13.860 -22.605 1.00 41.44 369 THR A CA 1
ATOM 2764 C C . THR A 1 369 ? -29.423 13.754 -23.569 1.00 41.44 369 THR A C 1
ATOM 2766 O O . THR A 1 369 ? -28.878 14.766 -23.991 1.00 41.44 369 THR A O 1
ATOM 2769 N N . GLN A 1 370 ? -29.041 12.524 -23.938 1.00 39.16 370 GLN A N 1
ATOM 2770 C CA . GLN A 1 370 ? -28.407 12.237 -25.239 1.00 39.16 370 GLN A CA 1
ATOM 2771 C C . GLN A 1 370 ? -28.377 10.730 -25.585 1.00 39.16 370 GLN A C 1
ATOM 2773 O O . GLN A 1 370 ? -27.328 10.135 -25.815 1.00 39.16 370 GLN A O 1
ATOM 2778 N N . SER A 1 371 ? -29.549 10.088 -25.704 1.00 38.09 371 SER A N 1
ATOM 2779 C CA . SER A 1 371 ? -29.646 8.926 -26.603 1.00 38.09 371 SER A CA 1
ATOM 2780 C C . SER A 1 371 ? -31.054 8.636 -27.136 1.00 38.09 371 SER A C 1
ATOM 2782 O O . SER A 1 371 ? -31.955 8.264 -26.394 1.00 38.09 371 SER A O 1
ATOM 2784 N N . ARG A 1 372 ? -31.167 8.722 -28.468 1.00 43.41 372 ARG A N 1
ATOM 2785 C CA . ARG A 1 372 ? -32.060 7.952 -29.359 1.00 43.41 372 ARG A CA 1
ATOM 2786 C C . ARG A 1 372 ? -33.584 7.998 -29.139 1.00 43.41 372 ARG A C 1
ATOM 2788 O O . ARG A 1 372 ? -34.151 7.194 -28.409 1.00 43.41 372 ARG A O 1
ATOM 2795 N N . LYS A 1 373 ? -34.244 8.759 -30.020 1.00 33.12 373 LYS A N 1
ATOM 2796 C CA . LYS A 1 373 ? -35.377 8.350 -30.890 1.00 33.12 373 LYS A CA 1
ATOM 2797 C C . LYS A 1 373 ? -35.459 9.379 -32.037 1.00 33.12 373 LYS A C 1
ATOM 2799 O O . LYS A 1 373 ? -35.191 10.545 -31.794 1.00 33.12 373 LYS A O 1
ATOM 2804 N N . GLY A 1 374 ? -35.768 9.037 -33.286 1.00 30.98 374 GLY A N 1
ATOM 2805 C CA . GLY A 1 374 ? -36.018 7.724 -33.881 1.00 30.98 374 GLY A CA 1
ATOM 2806 C C . GLY A 1 374 ? -35.952 7.800 -35.415 1.00 30.98 374 GLY A C 1
ATOM 2807 O O . GLY A 1 374 ? -35.770 8.868 -35.990 1.00 30.98 374 GLY A O 1
ATOM 2808 N N . SER A 1 375 ? -36.072 6.654 -36.076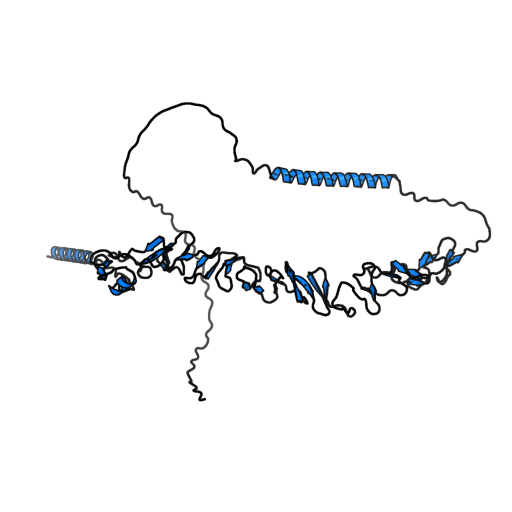 1.00 51.91 375 SER A N 1
ATOM 2809 C CA . SER A 1 375 ? -36.069 6.510 -37.536 1.00 51.91 375 SER A CA 1
ATOM 2810 C C . SER A 1 375 ? -37.424 6.833 -38.174 1.00 51.91 375 SER A C 1
ATOM 2812 O O . SER A 1 375 ? -38.408 6.258 -37.725 1.00 51.91 375 SER A O 1
ATOM 2814 N N . THR A 1 376 ? -37.444 7.564 -39.299 1.00 35.50 376 THR A N 1
ATOM 2815 C CA . THR A 1 376 ? -38.295 7.250 -40.476 1.00 35.50 376 THR A CA 1
ATOM 2816 C C . THR A 1 376 ? -37.867 8.028 -41.730 1.00 35.50 376 THR A C 1
ATOM 2818 O O . THR A 1 376 ? -38.032 9.238 -41.810 1.00 35.50 376 THR A O 1
ATOM 2821 N N . LEU A 1 377 ? -37.346 7.288 -42.714 1.00 36.72 377 LEU A N 1
ATOM 2822 C CA . LEU A 1 377 ? -37.702 7.315 -44.144 1.00 36.72 377 LEU A CA 1
ATOM 2823 C C . LEU A 1 377 ? -38.245 8.627 -44.780 1.00 36.72 377 LEU A C 1
ATOM 2825 O O . LEU A 1 377 ? -39.401 8.972 -44.547 1.00 36.72 377 LEU A O 1
ATOM 2829 N N . SER A 1 378 ? -37.517 9.206 -45.756 1.00 34.31 378 SER A N 1
ATOM 2830 C CA . SER A 1 378 ? -37.986 9.309 -47.168 1.00 34.31 378 SER A CA 1
ATOM 2831 C C . SER A 1 378 ? -37.046 10.053 -48.148 1.00 34.31 378 SER A C 1
ATOM 2833 O O . SER A 1 378 ? -36.983 11.273 -48.151 1.00 34.31 378 SER A O 1
ATOM 2835 N N . LYS A 1 379 ? -36.478 9.269 -49.083 1.00 32.72 379 LYS A N 1
ATOM 2836 C CA . LYS A 1 379 ? -36.541 9.444 -50.560 1.00 32.72 379 LYS A CA 1
ATOM 2837 C C . LYS A 1 379 ? -35.793 10.603 -51.277 1.00 32.72 379 LYS A C 1
ATOM 2839 O O . LYS A 1 379 ? -36.136 11.762 -51.102 1.00 32.72 379 LYS A O 1
ATOM 2844 N N . SER A 1 380 ? -34.989 10.211 -52.293 1.00 32.81 380 SER A N 1
ATOM 2845 C CA . SER A 1 380 ? -34.528 10.993 -53.486 1.00 32.81 380 SER A CA 1
ATOM 2846 C C . SER A 1 380 ? -33.637 12.233 -53.213 1.00 32.81 380 SER A C 1
ATOM 2848 O O . SER A 1 380 ? -33.876 12.946 -52.258 1.00 32.81 380 SER A O 1
ATOM 2850 N N . THR A 1 381 ? -32.593 12.621 -53.965 1.00 32.38 381 THR A N 1
ATOM 2851 C CA . THR A 1 381 ? -31.889 12.175 -55.205 1.00 32.38 381 THR A CA 1
ATOM 2852 C C . THR A 1 381 ? -30.545 12.962 -55.275 1.00 32.38 381 THR A C 1
ATOM 2854 O O . THR A 1 381 ? -30.419 13.946 -54.557 1.00 32.38 381 THR A O 1
ATOM 2857 N N . SER A 1 382 ? -29.502 12.679 -56.075 1.00 34.00 382 SER A N 1
ATOM 2858 C CA . SER A 1 382 ? -29.193 11.629 -57.074 1.00 34.00 382 SER A CA 1
ATOM 2859 C C . SER A 1 382 ? -27.687 11.631 -57.439 1.00 34.00 382 SER A C 1
ATOM 2861 O O . SER A 1 382 ? -27.053 12.675 -57.382 1.00 34.00 382 SER A O 1
ATOM 2863 N N . SER A 1 383 ? -27.190 10.502 -57.973 1.00 33.47 383 SER A N 1
ATOM 2864 C CA . SER A 1 383 ? -26.139 10.380 -59.019 1.00 33.47 383 SER A CA 1
ATOM 2865 C C . SER A 1 383 ? -24.714 10.963 -58.850 1.00 33.47 383 SER A C 1
ATOM 2867 O O . SER A 1 383 ? -24.551 12.174 -58.803 1.00 33.47 383 SER A O 1
ATOM 2869 N N . ARG A 1 384 ? -23.720 10.085 -59.127 1.00 32.75 384 ARG A N 1
ATOM 2870 C CA . ARG A 1 384 ? -22.426 10.346 -59.829 1.00 32.75 384 ARG A CA 1
ATOM 2871 C C . ARG A 1 384 ? -21.366 11.212 -59.106 1.00 32.75 384 ARG A C 1
ATOM 2873 O O . ARG A 1 384 ? -21.710 12.108 -58.360 1.00 32.75 384 ARG A O 1
ATOM 2880 N N . SER A 1 385 ? -20.054 11.084 -59.347 1.00 33.66 385 SER A N 1
ATOM 2881 C CA . SER A 1 385 ? -19.148 9.994 -59.799 1.00 33.66 385 SER A CA 1
ATOM 2882 C C . SER A 1 385 ? -17.704 10.550 -59.821 1.00 33.66 385 SER A C 1
ATOM 2884 O O . SER A 1 385 ? -17.560 11.762 -59.942 1.00 33.66 385 SER A O 1
ATOM 2886 N N . SER A 1 386 ? -16.663 9.694 -59.843 1.00 35.12 386 SER A N 1
ATOM 2887 C CA . SER A 1 386 ? -15.214 10.036 -59.989 1.00 35.12 386 SER A CA 1
ATOM 2888 C C . SER A 1 386 ? -14.597 10.940 -58.890 1.00 35.12 386 SER A C 1
ATOM 2890 O O . SER A 1 386 ? -15.293 11.724 -58.269 1.00 35.12 386 SER A O 1
ATOM 2892 N N . GLY A 1 387 ? -13.300 10.886 -58.559 1.00 30.50 387 GLY A N 1
ATOM 2893 C CA . GLY A 1 387 ? -12.185 10.068 -59.065 1.00 30.50 387 GLY A CA 1
ATOM 2894 C C . GLY A 1 387 ? -10.956 10.930 -59.412 1.00 30.50 387 GLY A C 1
ATOM 2895 O O . GLY A 1 387 ? -11.126 11.921 -60.111 1.00 30.50 387 GLY A O 1
ATOM 2896 N N . ARG A 1 388 ? -9.741 10.494 -59.009 1.00 33.22 388 ARG A N 1
ATOM 2897 C CA . ARG A 1 388 ? -8.411 11.148 -59.215 1.00 33.22 388 ARG A CA 1
ATOM 2898 C C . ARG A 1 388 ? -8.179 12.475 -58.454 1.00 33.22 388 ARG A C 1
ATOM 2900 O O . ARG A 1 388 ? -9.142 13.097 -58.037 1.00 33.22 388 ARG A O 1
ATOM 2907 N N . SER A 1 389 ? -6.961 13.021 -58.291 1.00 34.09 389 SER A N 1
ATOM 2908 C CA . SER A 1 389 ? -5.575 12.497 -58.113 1.00 34.09 389 SER A CA 1
ATOM 2909 C C . SER A 1 389 ? -4.623 13.696 -57.910 1.00 34.09 389 SER A C 1
ATOM 2911 O O . SER A 1 389 ? -4.745 14.666 -58.649 1.00 34.09 389 SER A O 1
ATOM 2913 N N . GLY A 1 390 ? -3.610 13.579 -57.037 1.00 30.27 390 GLY A N 1
ATOM 2914 C CA . GLY A 1 390 ? -2.489 14.541 -56.928 1.00 30.27 390 GLY A CA 1
ATOM 2915 C C . GLY A 1 390 ? -2.827 15.885 -56.252 1.00 30.27 390 GLY A C 1
ATOM 2916 O O . GLY A 1 390 ? -3.993 16.192 -56.045 1.00 30.27 390 GLY A O 1
ATOM 2917 N N . SER A 1 391 ? -1.870 16.734 -55.856 1.00 33.69 391 SER A N 1
ATOM 2918 C CA . SER A 1 391 ? -0.408 16.576 -55.707 1.00 33.69 391 SER A CA 1
ATOM 2919 C C . SER A 1 391 ? 0.132 17.665 -54.756 1.00 33.69 391 SER A C 1
ATOM 2921 O O . SER A 1 391 ? -0.500 18.702 -54.600 1.00 33.69 391 SER A O 1
ATOM 2923 N N . SER A 1 392 ? 1.308 17.424 -54.162 1.00 36.69 392 SER A N 1
ATOM 2924 C CA . SER A 1 392 ? 2.327 18.406 -53.713 1.00 36.69 392 SER A CA 1
ATOM 2925 C C . SER A 1 392 ? 1.917 19.855 -53.358 1.00 36.69 392 SER A C 1
ATOM 2927 O O . SER A 1 392 ? 1.593 20.650 -54.239 1.00 36.69 392 SER A O 1
ATOM 2929 N N . GLY A 1 393 ? 2.155 20.263 -52.107 1.00 32.44 393 GLY A N 1
ATOM 2930 C CA . GLY A 1 393 ? 2.167 21.673 -51.692 1.00 32.44 393 GLY A CA 1
ATOM 2931 C C . GLY A 1 393 ? 2.950 21.860 -50.391 1.00 32.44 393 GLY A C 1
ATOM 2932 O O . GLY A 1 393 ? 2.529 21.375 -49.345 1.00 32.44 393 GLY A O 1
ATOM 2933 N N . SER A 1 394 ? 4.104 22.522 -50.464 1.00 34.34 394 SER A N 1
ATOM 2934 C CA . SER A 1 394 ? 5.072 22.620 -49.363 1.00 34.34 394 SER A CA 1
ATOM 2935 C C . SER A 1 394 ? 5.083 24.004 -48.694 1.00 34.34 394 SER A C 1
ATOM 2937 O O . SER A 1 394 ? 4.667 24.985 -49.297 1.00 34.34 394 SER A O 1
ATOM 2939 N N . PHE A 1 395 ? 5.635 24.055 -47.474 1.00 30.83 395 PHE A N 1
ATOM 2940 C CA . PHE A 1 395 ? 6.194 25.218 -46.750 1.00 30.83 395 PHE A CA 1
ATOM 2941 C C . PHE A 1 395 ? 5.411 26.552 -46.654 1.00 30.83 395 PHE A C 1
ATOM 2943 O O . PHE A 1 395 ? 5.271 27.300 -47.616 1.00 30.83 395 PHE A O 1
ATOM 2950 N N . SER A 1 396 ? 5.149 26.985 -45.411 1.00 32.16 396 SER A N 1
ATOM 2951 C CA . SER A 1 396 ? 5.645 28.286 -44.908 1.00 32.16 396 SER A CA 1
ATOM 2952 C C . SER A 1 396 ? 5.522 28.416 -43.388 1.00 32.16 396 SER A C 1
ATOM 2954 O O . SER A 1 396 ? 4.459 28.210 -42.809 1.00 32.16 396 SER A O 1
ATOM 2956 N N . SER A 1 397 ? 6.623 28.803 -42.747 1.00 34.03 397 SER A N 1
ATOM 2957 C CA . SER A 1 397 ? 6.716 29.073 -41.311 1.00 34.03 397 SER A CA 1
ATOM 2958 C C . SER A 1 397 ? 6.104 30.429 -40.945 1.00 34.03 397 SER A C 1
ATOM 2960 O O . SER A 1 397 ? 6.314 31.409 -41.660 1.00 34.03 397 SER A O 1
ATOM 2962 N N . ARG A 1 398 ? 5.477 30.541 -39.767 1.00 32.38 398 ARG A N 1
ATOM 2963 C CA . ARG A 1 398 ? 5.348 31.824 -39.053 1.00 32.38 398 ARG A CA 1
ATOM 2964 C C . ARG A 1 398 ? 5.592 31.652 -37.559 1.00 32.38 398 ARG A C 1
ATOM 2966 O O . ARG A 1 398 ? 4.727 31.196 -36.821 1.00 32.38 398 ARG A O 1
ATOM 2973 N N . SER A 1 399 ? 6.782 32.059 -37.136 1.00 31.53 399 SER A N 1
ATOM 2974 C CA . SER A 1 399 ? 7.117 32.291 -35.735 1.00 31.53 399 SER A CA 1
ATOM 2975 C C . SER A 1 399 ? 6.423 33.561 -35.239 1.00 31.53 399 SER A C 1
ATOM 2977 O O . SER A 1 399 ? 6.410 34.563 -35.952 1.00 31.53 399 SER A O 1
ATOM 2979 N N . SER A 1 400 ? 5.944 33.548 -33.996 1.00 35.97 400 SER A N 1
ATOM 2980 C CA . SER A 1 400 ? 5.540 34.756 -33.269 1.00 35.97 400 SER A CA 1
ATOM 2981 C C . SER A 1 400 ? 6.220 34.754 -31.908 1.00 35.97 400 SER A C 1
ATOM 2983 O O . SER A 1 400 ? 5.862 33.994 -31.014 1.00 35.97 400 SER A O 1
ATOM 2985 N N . SER A 1 401 ? 7.243 35.590 -31.775 1.00 32.97 401 SER A N 1
ATOM 2986 C CA . SER A 1 401 ? 7.986 35.818 -30.538 1.00 32.97 401 SER A CA 1
ATOM 2987 C C . SER A 1 401 ? 7.165 36.624 -29.529 1.00 32.97 401 SER A C 1
ATOM 2989 O O . SER A 1 401 ? 6.666 37.695 -29.875 1.00 32.97 401 SER A O 1
ATOM 2991 N N . SER A 1 402 ? 7.133 36.196 -28.266 1.00 35.53 402 SER A N 1
ATOM 2992 C CA . SER A 1 402 ? 6.724 37.042 -27.137 1.00 35.53 402 SER A CA 1
ATOM 2993 C C . SER A 1 402 ? 7.796 37.044 -26.050 1.00 35.53 402 SER A C 1
ATOM 2995 O O . SER A 1 402 ? 8.256 35.996 -25.602 1.00 35.53 402 SER A O 1
ATOM 2997 N N . SER A 1 403 ? 8.207 38.244 -25.659 1.00 34.75 403 SER A N 1
ATOM 2998 C CA . SER A 1 403 ? 9.396 38.535 -24.861 1.00 34.75 403 SER A CA 1
ATOM 2999 C C . SER A 1 403 ? 9.204 38.424 -23.344 1.00 34.75 403 SER A C 1
ATOM 3001 O O . SER A 1 403 ? 8.236 38.943 -22.796 1.00 34.75 403 SER A O 1
ATOM 3003 N N . SER A 1 404 ? 10.233 37.892 -22.683 1.00 34.56 404 SER A N 1
ATOM 3004 C CA . SER A 1 404 ? 10.882 38.453 -21.486 1.00 34.56 404 SER A CA 1
ATOM 3005 C C . SER A 1 404 ? 10.025 39.135 -20.404 1.00 34.56 404 SER A C 1
ATOM 3007 O O . SER A 1 404 ? 9.675 40.308 -20.533 1.00 34.56 404 SER A O 1
ATOM 3009 N N . ARG A 1 405 ? 9.926 38.505 -19.223 1.00 32.69 405 ARG A N 1
ATOM 3010 C CA . ARG A 1 405 ? 9.970 39.230 -17.937 1.00 32.69 405 ARG A CA 1
ATOM 3011 C C . ARG A 1 405 ? 10.841 38.506 -16.914 1.00 32.69 405 ARG A C 1
ATOM 3013 O O . ARG A 1 405 ? 10.490 37.448 -16.407 1.00 32.69 405 ARG A O 1
ATOM 3020 N N . SER A 1 406 ? 11.981 39.115 -16.619 1.00 35.56 406 SER A N 1
ATOM 3021 C CA . SER A 1 406 ? 12.880 38.752 -15.531 1.00 35.56 406 SER A CA 1
ATOM 3022 C C . SER A 1 406 ? 12.408 39.367 -14.210 1.00 35.56 406 SER A C 1
ATOM 3024 O O . SER A 1 406 ? 12.081 40.551 -14.155 1.00 35.56 406 SER A O 1
ATOM 3026 N N . SER A 1 407 ? 12.456 38.582 -13.132 1.00 37.94 407 SER A N 1
ATOM 3027 C CA . SER A 1 407 ? 12.239 39.054 -11.760 1.00 37.94 407 SER A CA 1
ATOM 3028 C C . SER A 1 407 ? 13.407 38.610 -10.884 1.00 37.94 407 SER A C 1
ATOM 3030 O O . SER A 1 407 ? 13.662 37.420 -10.727 1.00 37.94 407 SER A O 1
ATOM 3032 N N . ARG A 1 408 ? 14.140 39.581 -10.332 1.00 37.69 408 ARG A N 1
ATOM 3033 C CA . ARG A 1 408 ? 15.213 39.361 -9.350 1.00 37.69 408 ARG A CA 1
ATOM 3034 C C . ARG A 1 408 ? 14.618 39.182 -7.953 1.00 37.69 408 ARG A C 1
ATOM 3036 O O . ARG A 1 408 ? 13.734 39.958 -7.602 1.00 37.69 408 ARG A O 1
ATOM 3043 N N . SER A 1 409 ? 15.177 38.272 -7.155 1.00 35.00 409 SER A N 1
ATOM 3044 C CA . SER A 1 409 ? 15.317 38.281 -5.677 1.00 35.00 409 SER A CA 1
ATOM 3045 C C . SER A 1 409 ? 15.752 36.877 -5.230 1.00 35.00 409 SER A C 1
ATOM 3047 O O . SER A 1 409 ? 15.371 35.910 -5.874 1.00 35.00 409 SER A O 1
ATOM 3049 N N . SER A 1 410 ? 16.531 36.667 -4.171 1.00 35.78 410 SER A N 1
ATOM 3050 C CA . SER A 1 410 ? 17.295 37.591 -3.321 1.00 35.78 410 SER A CA 1
ATOM 3051 C C . SER A 1 410 ? 18.396 36.788 -2.612 1.00 35.78 410 SER A C 1
ATOM 3053 O O . SER A 1 410 ? 18.247 35.602 -2.334 1.00 35.78 410 SER A O 1
ATOM 3055 N N . SER A 1 411 ? 19.531 37.425 -2.335 1.00 36.19 411 SER A N 1
ATOM 3056 C CA . SER A 1 411 ? 20.654 36.803 -1.631 1.00 36.19 411 SER A CA 1
ATOM 3057 C C . SER A 1 411 ? 20.426 36.739 -0.120 1.00 36.19 411 SER A C 1
ATOM 3059 O O . SER A 1 411 ? 20.167 37.777 0.490 1.00 36.19 411 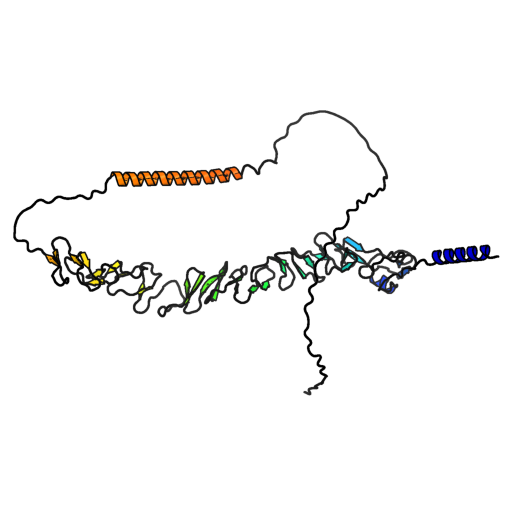SER A O 1
ATOM 3061 N N . SER A 1 412 ? 20.702 35.595 0.504 1.00 37.62 412 SER A N 1
ATOM 3062 C CA . SER A 1 412 ? 21.091 35.531 1.916 1.00 37.62 412 SER A CA 1
ATOM 3063 C C . SER A 1 412 ? 22.368 34.700 2.069 1.00 37.62 412 SER A C 1
ATOM 3065 O O . SER A 1 412 ? 22.440 33.528 1.709 1.00 37.62 412 SER A O 1
ATOM 3067 N N . ARG A 1 413 ? 23.422 35.349 2.572 1.00 35.69 413 ARG A N 1
ATOM 3068 C CA . ARG A 1 413 ? 24.624 34.682 3.081 1.00 35.69 413 ARG A CA 1
ATOM 3069 C C . ARG A 1 413 ? 24.380 34.371 4.553 1.00 35.69 413 ARG A C 1
ATOM 3071 O O . ARG A 1 413 ? 23.968 35.273 5.275 1.00 35.69 413 ARG A O 1
ATOM 3078 N N . SER A 1 414 ? 24.743 33.173 4.996 1.00 36.41 414 SER A N 1
ATOM 3079 C CA . SER A 1 414 ? 24.961 32.881 6.415 1.00 36.41 414 SER A CA 1
ATOM 3080 C C . SER A 1 414 ? 26.282 32.144 6.583 1.00 36.41 414 SER A C 1
ATOM 3082 O O . SER A 1 414 ? 26.681 31.342 5.738 1.00 36.41 414 SER A O 1
ATOM 3084 N N . SER A 1 415 ? 27.000 32.507 7.638 1.00 36.88 415 SER A N 1
ATOM 3085 C CA . SER A 1 415 ? 28.441 32.309 7.744 1.00 36.88 415 SER A CA 1
ATOM 3086 C C . SER A 1 415 ? 28.797 31.153 8.668 1.00 36.88 415 SER A C 1
ATOM 3088 O O . SER A 1 415 ? 28.315 31.109 9.790 1.00 36.88 415 SER A O 1
ATOM 3090 N N . GLY A 1 416 ? 29.770 30.345 8.245 1.00 34.34 416 GLY A N 1
ATOM 3091 C CA . GLY A 1 416 ? 30.750 29.731 9.141 1.00 34.34 416 GLY A CA 1
ATOM 3092 C C . GLY A 1 416 ? 30.300 28.552 10.010 1.00 34.34 416 GLY A C 1
ATOM 3093 O O . GLY A 1 416 ? 29.525 28.690 10.946 1.00 34.34 416 GLY A O 1
ATOM 3094 N N . SER A 1 417 ? 30.997 27.431 9.841 1.00 37.38 417 SER A N 1
ATOM 3095 C CA . SER A 1 417 ? 31.768 26.844 10.945 1.00 37.38 417 SER A CA 1
ATOM 3096 C C . SER A 1 417 ? 32.921 26.014 10.390 1.00 37.38 417 SER A C 1
ATOM 3098 O O . SER A 1 417 ? 32.758 25.242 9.449 1.00 37.38 417 SER A O 1
ATOM 3100 N N . ARG A 1 418 ? 34.113 26.225 10.949 1.00 38.31 418 ARG A N 1
ATOM 3101 C CA . ARG A 1 418 ? 35.309 25.418 10.680 1.00 38.31 418 ARG A CA 1
ATOM 3102 C C . ARG A 1 418 ? 35.259 24.183 11.576 1.00 38.31 418 ARG A C 1
ATOM 3104 O O . ARG A 1 418 ? 35.037 24.371 12.765 1.00 38.31 418 ARG A O 1
ATOM 3111 N N . SER A 1 419 ? 35.590 23.002 11.055 1.00 36.84 419 SER A N 1
ATOM 3112 C CA . SER A 1 419 ? 36.063 21.878 11.878 1.00 36.84 419 SER A CA 1
ATOM 3113 C C . SER A 1 419 ? 36.970 20.930 11.090 1.00 36.84 419 SER A C 1
ATOM 3115 O O . SER A 1 419 ? 36.526 20.216 10.199 1.00 36.84 419 SER A O 1
ATOM 3117 N N . SER A 1 420 ? 38.242 20.930 11.487 1.00 37.28 420 SER A N 1
ATOM 3118 C CA . SER A 1 420 ? 39.032 19.725 11.770 1.00 37.28 420 SER A CA 1
ATOM 3119 C C . SER A 1 420 ? 39.124 18.623 10.708 1.00 37.28 420 SER A C 1
ATOM 3121 O O . SER A 1 420 ? 38.440 17.607 10.767 1.00 37.28 420 SER A O 1
ATOM 3123 N N . SER A 1 421 ? 40.121 18.748 9.833 1.00 37.31 421 SER A N 1
ATOM 3124 C CA . SER A 1 421 ? 40.739 17.603 9.161 1.00 37.31 421 SER A CA 1
ATOM 3125 C C . SER A 1 421 ? 41.663 16.840 10.123 1.00 37.31 421 SER A C 1
ATOM 3127 O O . SER A 1 421 ? 42.689 17.388 10.535 1.00 37.31 421 SER A O 1
ATOM 3129 N N . SER A 1 422 ? 41.375 15.571 10.415 1.00 40.03 422 SER A N 1
ATOM 3130 C CA . SER A 1 422 ? 42.324 14.643 11.047 1.00 40.03 422 SER A CA 1
ATOM 3131 C C . SER A 1 422 ? 42.556 13.421 10.156 1.00 40.03 422 SER A C 1
ATOM 3133 O O . SER A 1 422 ? 41.646 12.667 9.826 1.00 40.03 422 SER A O 1
ATOM 3135 N N . ARG A 1 423 ? 43.814 13.246 9.742 1.00 37.97 423 ARG A N 1
ATOM 3136 C CA . ARG A 1 423 ? 44.307 12.018 9.107 1.00 37.97 423 ARG A CA 1
ATOM 3137 C C . ARG A 1 423 ? 44.389 10.913 10.159 1.00 37.97 423 ARG A C 1
ATOM 3139 O O . ARG A 1 423 ? 44.893 11.186 11.243 1.00 37.97 423 ARG A O 1
ATOM 3146 N N . SER A 1 424 ? 44.073 9.679 9.773 1.00 37.75 424 SER A N 1
ATOM 3147 C CA . SER A 1 424 ? 44.555 8.484 10.471 1.00 37.75 424 SER A CA 1
ATOM 3148 C C . SER A 1 424 ? 44.945 7.407 9.464 1.00 37.75 424 SER A C 1
ATOM 3150 O O . SER A 1 424 ? 44.097 6.863 8.761 1.00 37.75 424 SER A O 1
ATOM 3152 N N . SER A 1 425 ? 46.241 7.099 9.418 1.00 38.09 425 SER A N 1
ATOM 3153 C CA . SER A 1 425 ? 46.758 5.798 8.975 1.00 38.09 425 SER A CA 1
ATOM 3154 C C . SER A 1 425 ? 46.101 4.701 9.840 1.00 38.09 425 SER A C 1
ATOM 3156 O O . SER A 1 425 ? 45.769 4.953 10.993 1.00 38.09 425 SER A O 1
ATOM 3158 N N . GLY A 1 426 ? 45.821 3.488 9.371 1.00 35.09 426 GLY A N 1
ATOM 3159 C CA . GLY A 1 426 ? 46.706 2.647 8.575 1.00 35.09 426 GLY A CA 1
ATOM 3160 C C . GLY A 1 426 ? 47.481 1.718 9.513 1.00 35.09 426 GLY A C 1
ATOM 3161 O O . GLY A 1 426 ? 48.610 2.035 9.865 1.00 35.09 426 GLY A O 1
ATOM 3162 N N . SER A 1 427 ? 46.857 0.598 9.899 1.00 38.19 427 SER A N 1
ATOM 3163 C CA . SER A 1 427 ? 47.486 -0.539 10.587 1.00 38.19 427 SER A CA 1
ATOM 3164 C C . SER A 1 427 ? 46.796 -1.836 10.171 1.00 38.19 427 SER A C 1
ATOM 3166 O O . SER A 1 427 ? 45.610 -2.032 10.425 1.00 38.19 427 SER A O 1
ATOM 3168 N N . SER A 1 428 ? 47.553 -2.719 9.530 1.00 39.94 428 SER A N 1
ATOM 3169 C CA . SER A 1 428 ? 47.183 -4.104 9.246 1.00 39.94 428 SER A CA 1
ATOM 3170 C C . SER A 1 428 ? 47.362 -4.973 10.491 1.00 39.94 428 SER A C 1
ATOM 3172 O O . SER A 1 428 ? 48.419 -4.909 11.117 1.00 39.94 428 SER A O 1
ATOM 3174 N N . VAL A 1 429 ? 46.392 -5.837 10.800 1.00 43.38 429 VAL A N 1
ATOM 3175 C CA . VAL A 1 429 ? 46.563 -6.919 11.783 1.00 43.38 429 VAL A CA 1
ATOM 3176 C C . VAL A 1 429 ? 46.237 -8.246 11.110 1.00 43.38 429 VAL A C 1
ATOM 3178 O O . VAL A 1 429 ? 45.101 -8.502 10.722 1.00 43.38 429 VAL A O 1
ATOM 3181 N N . SER A 1 430 ? 47.266 -9.070 10.955 1.00 39.03 430 SER A N 1
ATOM 3182 C CA . SER A 1 430 ? 47.175 -10.480 10.592 1.00 39.03 430 SER A CA 1
ATOM 3183 C C . SER A 1 430 ? 46.755 -11.306 11.806 1.00 39.03 430 SER A C 1
ATOM 3185 O O . SER A 1 430 ? 47.352 -11.147 12.870 1.00 39.03 430 SER A O 1
ATOM 3187 N N . PHE A 1 431 ? 45.808 -12.225 11.629 1.00 43.78 431 PHE A N 1
ATOM 3188 C CA . PHE A 1 431 ? 45.529 -13.287 12.595 1.00 43.78 431 PHE A CA 1
ATOM 3189 C C . PHE A 1 431 ? 45.918 -14.643 12.012 1.00 43.78 431 PHE A C 1
ATOM 3191 O O . PHE A 1 431 ? 45.536 -14.981 10.893 1.00 43.78 431 PHE A O 1
ATOM 3198 N N . THR A 1 432 ? 46.691 -15.388 12.794 1.00 49.97 432 THR A N 1
ATOM 3199 C CA . THR A 1 432 ? 46.917 -16.826 12.665 1.00 49.97 432 THR A CA 1
ATOM 3200 C C . THR A 1 432 ? 45.941 -17.552 13.583 1.00 49.97 432 THR A C 1
ATOM 3202 O O . THR A 1 432 ? 46.020 -17.354 14.795 1.00 49.97 432 THR A O 1
ATOM 3205 N N . ASP A 1 433 ? 45.022 -18.322 13.007 1.00 45.09 433 ASP A N 1
ATOM 3206 C CA . ASP A 1 433 ? 44.839 -19.770 13.233 1.00 45.09 433 ASP A CA 1
ATOM 3207 C C . ASP A 1 433 ? 43.719 -20.297 12.311 1.00 45.09 433 ASP A C 1
ATOM 3209 O O . ASP A 1 433 ? 42.698 -19.585 12.157 1.00 45.09 433 ASP A O 1
#

Foldseek 3Di:
DPPVVVVVVVVVVVVVVVPPPPPPPQPAPDDPAQVLLVVFFDEPAGWGADPQQQAIDHPNHGTHTDDPEPQAPDFQQPSGPPPRDPWHCVVQHRFGQDGHPQWDAAPWDATPNGTTHNYTEGDAPQAPHHHPVCFGPDGHPQWDAAPVRNHTAGDAPQADHADPVRFGPDGHVQWDAEPVSRHTDGDAPQADHHHPPRFGDDGHPQWDQDPSHHTDHDPPFFDDDDDDDQTDGGDQWDAAPVRNDTAGHAPQAPHAHNVRFGPDGHPQWDAAPVRNHTAGDAPQADHAHRVRFGPHGHPQWDQDPVSRHTHGDPDDDDDDDDDDPPPPPPPPVVVVVVVVVVVVVVVVVVVVVVVVVVVVVVVVPPPPPDDDDDDDDDDDDDDDDDDDDDDDDDDDDDDDDDDDDDDDDDDDDDDDDDDDDDDDDDDDDDDDD

InterPro domains:
  IPR009030 Growth factor receptor cysteine-rich domain superfamily [SSF57184] (232-310)

Secondary structure (DSSP, 8-state):
--HHHHHHHHHHHHHHHHH---------SS---HHHHHHHEE-SS-EEEETTTTEEEETTEEPEE----TTEEEE------SS--SS--GGGTT-EEEEPTTEEEBSPEEETTEEEBS-EEE--TTEEEE-TTS-EEEE-TTEEE-TTSS-EEEPPTTEEEE-TTS-EEEEPTTEEE-TTSS-EEE--TTEEEE-GGG-EEEEPTTEEEETTTEEEE--S-----SSSS-----SSEEEBTTSS-EEE--TTEEEE-TTS-EEEEPTTEEEBTTSS-EEE--TTEEEE-TTS-EEEEPTTEEE-TTSS-EEE----S--------------HHHHHHHHHHHHHHHHHHHHHHHHHHHHHHHTTSSS---S--------------------------------------------------------------

Organism: NCBI:txid59799